Protein AF-A0A0H2SEI2-F1 (afdb_monomer_lite)

Organism: NCBI:txid27342

InterPro domains:
  IPR036047 F-box-like domain superfamily [SSF81383] (18-82)

Structure (mmCIF, N/CA/C/O backbone):
data_AF-A0A0H2SEI2-F1
#
_entry.id   AF-A0A0H2SEI2-F1
#
loop_
_atom_site.group_PDB
_atom_site.id
_atom_site.type_symbol
_atom_site.label_atom_id
_atom_site.label_alt_id
_atom_site.label_comp_id
_atom_site.label_asym_id
_atom_site.label_entity_id
_atom_site.label_seq_id
_atom_site.pdbx_PDB_ins_code
_atom_site.Cartn_x
_atom_site.Cartn_y
_atom_site.Cartn_z
_atom_site.occupancy
_atom_site.B_iso_or_equiv
_atom_site.auth_seq_id
_atom_site.auth_comp_id
_atom_site.auth_asym_id
_atom_site.auth_atom_id
_atom_site.pdbx_PDB_model_num
ATOM 1 N N . MET A 1 1 ? 20.394 13.538 -39.261 1.00 41.22 1 MET A N 1
ATOM 2 C CA . MET A 1 1 ? 20.497 12.078 -39.072 1.00 41.22 1 MET A CA 1
ATOM 3 C C . MET A 1 1 ? 21.768 11.789 -38.294 1.00 41.22 1 MET A C 1
ATOM 5 O O . MET A 1 1 ? 22.849 11.808 -38.871 1.00 41.22 1 MET A O 1
ATOM 9 N N . ALA A 1 2 ? 21.668 11.654 -36.973 1.00 43.88 2 ALA A N 1
ATOM 10 C CA . ALA A 1 2 ? 22.748 11.060 -36.193 1.00 43.88 2 ALA A CA 1
ATOM 11 C C . ALA A 1 2 ? 22.781 9.565 -36.543 1.00 43.88 2 ALA A C 1
ATOM 13 O O . ALA A 1 2 ? 21.723 8.945 -36.603 1.00 43.88 2 ALA A O 1
ATOM 14 N N . TYR A 1 3 ? 23.955 9.012 -36.851 1.00 56.12 3 TYR A N 1
ATOM 15 C CA . TYR A 1 3 ? 24.094 7.582 -37.137 1.00 56.12 3 TYR A CA 1
ATOM 16 C C . TYR A 1 3 ? 23.582 6.788 -35.932 1.00 56.12 3 TYR A C 1
ATOM 18 O O . TYR A 1 3 ? 24.156 6.896 -34.847 1.00 56.12 3 TYR A O 1
ATOM 26 N N . SER A 1 4 ? 22.493 6.036 -36.106 1.00 69.44 4 SER A N 1
ATOM 27 C CA . SER A 1 4 ? 21.967 5.186 -35.041 1.00 69.44 4 SER A CA 1
ATOM 28 C C . SER A 1 4 ? 22.994 4.109 -34.675 1.00 69.44 4 SER A C 1
ATOM 30 O O . SER A 1 4 ? 23.814 3.705 -35.504 1.00 69.44 4 SER A O 1
ATOM 32 N N . ILE A 1 5 ? 22.959 3.641 -33.422 1.00 69.38 5 ILE A N 1
ATOM 33 C CA . ILE A 1 5 ? 23.818 2.552 -32.912 1.00 69.38 5 ILE A CA 1
ATOM 34 C C . ILE A 1 5 ? 23.782 1.333 -33.855 1.00 69.38 5 ILE A C 1
ATOM 36 O O . ILE A 1 5 ? 24.798 0.669 -34.047 1.00 69.38 5 ILE A O 1
ATOM 40 N N . TRP A 1 6 ? 22.650 1.108 -34.530 1.00 70.75 6 TRP A N 1
ATOM 41 C CA . TRP A 1 6 ? 22.470 0.081 -35.556 1.00 70.75 6 TRP A CA 1
ATOM 42 C C . TRP A 1 6 ? 23.541 0.115 -36.657 1.00 70.75 6 TRP A C 1
ATOM 44 O O . TRP A 1 6 ? 24.182 -0.897 -36.929 1.00 70.75 6 TRP A O 1
ATOM 54 N N . TYR A 1 7 ? 23.822 1.293 -37.224 1.00 73.00 7 TYR A N 1
ATOM 55 C CA . TYR A 1 7 ? 24.830 1.446 -38.280 1.00 73.00 7 TYR A CA 1
ATOM 56 C C . TYR A 1 7 ? 26.263 1.214 -37.788 1.00 73.00 7 TYR A C 1
ATOM 58 O O . TYR A 1 7 ? 27.140 0.900 -38.591 1.00 73.00 7 TYR A O 1
ATOM 66 N N . ARG A 1 8 ? 26.518 1.375 -36.482 1.00 71.44 8 ARG A N 1
ATOM 67 C CA . ARG A 1 8 ? 27.827 1.077 -35.879 1.00 71.44 8 ARG A CA 1
ATOM 68 C C . ARG A 1 8 ? 28.013 -0.416 -35.640 1.00 71.44 8 ARG A C 1
ATOM 70 O O . ARG A 1 8 ? 29.122 -0.912 -35.805 1.00 71.44 8 ARG A O 1
ATOM 77 N N . LEU A 1 9 ? 26.945 -1.112 -35.257 1.00 69.62 9 LEU A N 1
ATOM 78 C CA . LEU A 1 9 ? 26.982 -2.549 -34.993 1.00 69.62 9 LEU A CA 1
ATOM 79 C C . LEU A 1 9 ? 26.982 -3.386 -36.282 1.00 69.62 9 LEU A C 1
ATOM 81 O O . LEU A 1 9 ? 27.489 -4.504 -36.259 1.00 69.62 9 LEU A O 1
ATOM 85 N N . PHE A 1 10 ? 26.509 -2.830 -37.404 1.00 67.50 10 PHE A N 1
ATOM 86 C CA . PHE A 1 10 ? 26.541 -3.478 -38.720 1.00 67.50 10 PHE A CA 1
ATOM 87 C C . PHE A 1 10 ? 27.212 -2.618 -39.798 1.00 67.50 10 PHE A C 1
ATOM 89 O O . PHE A 1 10 ? 26.542 -2.030 -40.655 1.00 67.50 10 PHE A O 1
ATOM 96 N N . PRO A 1 11 ? 28.553 -2.545 -39.815 1.00 62.09 11 PRO A N 1
ATOM 97 C CA . PRO A 1 11 ? 29.264 -1.906 -40.911 1.00 62.09 11 PRO A CA 1
ATOM 98 C C . PRO A 1 11 ? 29.080 -2.717 -42.207 1.00 62.09 11 PRO A C 1
ATOM 100 O O . PRO A 1 11 ? 29.674 -3.775 -42.377 1.00 62.09 11 PRO A O 1
ATOM 103 N N . LYS A 1 12 ? 28.236 -2.201 -43.117 1.00 61.78 12 LYS A N 1
ATOM 104 C CA . LYS A 1 12 ? 28.021 -2.649 -44.512 1.00 61.78 12 LYS A CA 1
ATOM 105 C C . LYS A 1 12 ? 28.040 -4.175 -44.699 1.00 61.78 12 LYS A C 1
ATOM 107 O O . LYS A 1 12 ? 28.970 -4.736 -45.276 1.00 61.78 12 LYS A O 1
ATOM 112 N N . ALA A 1 13 ? 26.970 -4.842 -44.273 1.00 55.16 13 ALA A N 1
ATOM 113 C CA . ALA A 1 13 ? 26.729 -6.227 -44.658 1.00 55.16 13 ALA A CA 1
ATOM 114 C C . ALA A 1 13 ? 26.479 -6.307 -46.179 1.00 55.16 13 ALA A C 1
ATOM 116 O O . ALA A 1 13 ? 25.464 -5.826 -46.674 1.00 55.16 13 ALA A O 1
ATOM 117 N N . ASN A 1 14 ? 27.384 -6.945 -46.929 1.00 57.81 14 ASN A N 1
ATOM 118 C CA . ASN A 1 14 ? 27.242 -7.191 -48.377 1.00 57.81 14 ASN A CA 1
ATOM 119 C C . ASN A 1 14 ? 26.143 -8.220 -48.726 1.00 57.81 14 ASN A C 1
ATOM 121 O O . ASN A 1 14 ? 26.033 -8.641 -49.876 1.00 57.81 14 ASN A O 1
ATOM 125 N N . ASN A 1 15 ? 25.337 -8.651 -47.752 1.00 61.28 15 ASN A N 1
ATOM 126 C CA . ASN A 1 15 ? 24.341 -9.696 -47.929 1.00 61.28 15 ASN A CA 1
ATOM 127 C C . ASN A 1 15 ? 22.934 -9.134 -47.677 1.00 61.28 15 ASN A C 1
ATOM 129 O O . ASN A 1 15 ? 22.460 -9.087 -46.544 1.00 61.28 15 ASN A O 1
ATOM 133 N N . PHE A 1 16 ? 22.252 -8.728 -48.754 1.00 61.09 16 PHE A N 1
ATOM 134 C CA . PHE A 1 16 ? 20.895 -8.150 -48.757 1.00 61.09 16 PHE A CA 1
ATOM 135 C C . PHE A 1 16 ? 19.787 -9.086 -48.219 1.00 61.09 16 PHE A C 1
ATOM 137 O O . PHE A 1 16 ? 18.612 -8.738 -48.274 1.00 61.09 16 PHE A O 1
ATOM 144 N N . ARG A 1 17 ? 20.134 -10.283 -47.725 1.00 67.94 17 ARG A N 1
ATOM 145 C CA . ARG A 1 17 ? 19.192 -11.290 -47.207 1.00 67.94 17 ARG A CA 1
ATOM 146 C C . ARG A 1 17 ? 19.125 -11.373 -45.676 1.00 67.94 17 ARG A C 1
ATOM 148 O O . ARG A 1 17 ? 18.362 -12.186 -45.169 1.00 67.94 17 ARG A O 1
ATOM 155 N N . SER A 1 18 ? 19.903 -10.574 -44.941 1.00 78.44 18 SER A N 1
ATOM 156 C CA . SER A 1 18 ? 19.850 -10.541 -43.469 1.00 78.44 18 SER A CA 1
ATOM 157 C C . SER A 1 18 ? 18.839 -9.505 -42.954 1.00 78.44 18 SER A C 1
ATOM 159 O O . SER A 1 18 ? 18.703 -8.434 -43.545 1.00 78.44 18 SER A O 1
ATOM 161 N N . LEU A 1 19 ? 18.192 -9.783 -41.810 1.00 82.06 19 LEU A N 1
ATOM 162 C CA . LEU A 1 19 ? 17.451 -8.788 -41.009 1.00 82.06 19 LEU A CA 1
ATOM 163 C C . LEU A 1 19 ? 18.304 -7.545 -40.718 1.00 82.06 19 LEU A C 1
ATOM 165 O O . LEU A 1 19 ? 17.781 -6.436 -40.666 1.00 82.06 19 LEU A O 1
ATOM 169 N N . ASP A 1 20 ? 19.619 -7.729 -40.600 1.00 78.19 20 ASP A N 1
ATOM 170 C CA . ASP A 1 20 ? 20.591 -6.671 -40.320 1.00 78.19 20 ASP A CA 1
ATOM 171 C C . ASP A 1 20 ? 20.720 -5.654 -41.473 1.00 78.19 20 ASP A C 1
ATOM 173 O O . ASP A 1 20 ? 21.235 -4.553 -41.284 1.00 78.19 20 ASP A O 1
ATOM 177 N N . ALA A 1 21 ? 20.243 -6.004 -42.677 1.00 82.75 21 ALA A N 1
ATOM 178 C CA . ALA A 1 21 ? 20.229 -5.118 -43.841 1.00 82.75 21 ALA A CA 1
ATOM 179 C C . ALA A 1 21 ? 19.001 -4.189 -43.882 1.00 82.75 21 ALA A C 1
ATOM 181 O O . ALA A 1 21 ? 18.959 -3.270 -44.704 1.00 82.75 21 ALA A O 1
ATOM 182 N N . LEU A 1 22 ? 17.996 -4.421 -43.030 1.00 88.19 22 LEU A N 1
ATOM 183 C CA . LEU A 1 22 ? 16.795 -3.592 -42.988 1.00 88.19 22 LEU A CA 1
ATOM 184 C C . LEU A 1 22 ? 17.044 -2.284 -42.217 1.00 88.19 22 LEU A C 1
ATOM 186 O O . LEU A 1 22 ? 17.814 -2.270 -41.250 1.00 88.19 22 LEU A O 1
ATOM 190 N N . PRO A 1 23 ? 16.372 -1.181 -42.605 1.00 90.00 23 PRO A N 1
ATOM 191 C CA . PRO A 1 23 ? 16.339 0.030 -41.796 1.00 90.00 23 PRO A CA 1
ATOM 192 C C . PRO A 1 23 ? 15.779 -0.250 -40.400 1.00 90.00 23 PRO A C 1
ATOM 194 O O . PRO A 1 23 ? 14.873 -1.072 -40.230 1.00 90.00 23 PRO A O 1
ATOM 197 N N . GLU A 1 24 ? 16.302 0.463 -39.407 1.00 91.50 24 GLU A N 1
ATOM 198 C CA . GLU A 1 24 ? 15.929 0.292 -38.003 1.00 91.50 24 GLU A CA 1
ATOM 199 C C . GLU A 1 24 ? 14.418 0.480 -37.792 1.00 91.50 24 GLU A C 1
ATOM 201 O O . GLU A 1 24 ? 13.786 -0.283 -37.062 1.00 91.50 24 GLU A O 1
ATOM 206 N N . GLU A 1 25 ? 13.830 1.449 -38.493 1.00 92.81 25 GLU A N 1
ATOM 207 C CA . GLU A 1 25 ? 12.408 1.774 -38.453 1.00 92.81 25 GLU A CA 1
ATOM 208 C C . GLU A 1 25 ? 11.558 0.594 -38.937 1.00 92.81 25 GLU A C 1
ATOM 210 O O . GLU A 1 25 ? 10.543 0.270 -38.330 1.00 92.81 25 GLU A O 1
ATOM 215 N N . ILE A 1 26 ? 12.006 -0.135 -39.969 1.00 93.81 26 ILE A N 1
ATOM 216 C CA . ILE A 1 26 ? 11.295 -1.328 -40.452 1.00 93.81 26 ILE A CA 1
ATOM 217 C C . ILE A 1 26 ? 11.304 -2.432 -39.396 1.00 93.81 26 ILE A C 1
ATOM 219 O O . ILE A 1 26 ? 10.291 -3.100 -39.165 1.00 93.81 26 ILE A O 1
ATOM 223 N N . ILE A 1 27 ? 12.436 -2.605 -38.717 1.00 93.25 27 ILE A N 1
ATOM 224 C CA . ILE A 1 27 ? 12.562 -3.600 -37.658 1.00 93.25 27 ILE A CA 1
ATOM 225 C C . ILE A 1 27 ? 11.664 -3.224 -36.481 1.00 93.25 27 ILE A C 1
ATOM 227 O O . ILE A 1 27 ? 10.919 -4.072 -36.006 1.00 93.25 27 ILE A O 1
ATOM 231 N N . VAL A 1 28 ? 11.684 -1.974 -36.021 1.00 93.31 28 VAL A N 1
ATOM 232 C CA . VAL A 1 28 ? 10.914 -1.539 -34.847 1.00 93.31 28 VAL A CA 1
ATOM 233 C C . VAL A 1 28 ? 9.412 -1.460 -35.138 1.00 93.31 28 VAL A C 1
ATOM 235 O O . VAL A 1 28 ? 8.620 -2.068 -34.409 1.00 93.31 28 VAL A O 1
ATOM 238 N N . ASP A 1 29 ? 9.024 -0.753 -36.199 1.00 92.44 29 ASP A N 1
ATOM 239 C CA . ASP A 1 29 ? 7.636 -0.343 -36.443 1.00 92.44 29 ASP A CA 1
ATOM 240 C C . ASP A 1 29 ? 6.825 -1.388 -37.219 1.00 92.44 29 ASP A C 1
ATOM 242 O O . ASP A 1 29 ? 5.597 -1.397 -37.133 1.00 92.44 29 ASP A O 1
ATOM 246 N N . HIS A 1 30 ? 7.479 -2.306 -37.942 1.00 93.56 30 HIS A N 1
ATOM 247 C CA . HIS A 1 30 ? 6.782 -3.328 -38.732 1.00 93.56 30 HIS A CA 1
ATOM 248 C C . HIS A 1 30 ? 7.050 -4.759 -38.271 1.00 93.56 30 HIS A C 1
ATOM 250 O O . HIS A 1 30 ? 6.102 -5.540 -38.174 1.00 93.56 30 HIS A O 1
ATOM 256 N N . ILE A 1 31 ? 8.306 -5.121 -37.987 1.00 94.69 31 ILE A N 1
ATOM 257 C CA . ILE A 1 31 ? 8.647 -6.495 -37.584 1.00 94.69 31 ILE A CA 1
ATOM 258 C C . ILE A 1 31 ? 8.357 -6.683 -36.105 1.00 94.69 31 ILE A C 1
ATOM 260 O O . ILE A 1 31 ? 7.453 -7.435 -35.746 1.00 94.69 31 ILE A O 1
ATOM 264 N N . LEU A 1 32 ? 9.080 -5.960 -35.245 1.00 94.56 32 LEU A N 1
ATOM 265 C CA . LEU A 1 32 ? 8.915 -6.064 -33.809 1.00 94.56 32 LEU A CA 1
ATOM 266 C C . LEU A 1 32 ? 7.474 -5.756 -33.449 1.00 94.56 32 LEU A C 1
ATOM 268 O O . LEU A 1 32 ? 6.963 -6.479 -32.614 1.00 94.56 32 LEU A O 1
ATOM 272 N N . ALA A 1 33 ? 6.812 -4.760 -34.054 1.00 92.38 33 ALA A N 1
ATOM 273 C CA . ALA A 1 33 ? 5.416 -4.391 -33.765 1.00 92.38 33 ALA A CA 1
ATOM 274 C C . ALA A 1 33 ? 4.416 -5.559 -33.806 1.00 92.38 33 ALA A C 1
ATOM 276 O O . ALA A 1 33 ? 3.403 -5.506 -33.114 1.00 92.38 33 ALA A O 1
ATOM 277 N N . ARG A 1 34 ? 4.717 -6.616 -34.568 1.00 93.56 34 ARG A N 1
ATOM 278 C CA . ARG A 1 34 ? 3.881 -7.817 -34.708 1.00 93.56 34 ARG A CA 1
ATOM 279 C C . ARG A 1 34 ? 4.259 -8.948 -33.752 1.00 93.56 34 ARG A C 1
ATOM 281 O O . ARG A 1 34 ? 3.573 -9.960 -33.723 1.00 93.56 34 ARG A O 1
ATOM 288 N N . LEU A 1 35 ? 5.344 -8.786 -33.000 1.00 94.19 35 LEU A N 1
ATOM 289 C CA . LEU A 1 35 ? 5.837 -9.779 -32.057 1.00 94.19 35 LEU A CA 1
ATOM 290 C C . LEU A 1 35 ? 5.236 -9.578 -30.667 1.00 94.19 35 LEU A C 1
ATOM 292 O O . LEU A 1 35 ? 5.132 -8.455 -30.155 1.00 94.19 35 LEU A O 1
ATOM 296 N N . THR A 1 36 ? 4.940 -10.699 -30.022 1.00 91.75 36 THR A N 1
ATOM 297 C CA . THR A 1 36 ? 4.616 -10.785 -28.598 1.00 91.75 36 THR A CA 1
ATOM 298 C C . THR A 1 36 ? 5.825 -10.420 -27.732 1.00 91.75 36 THR A C 1
ATOM 300 O O . THR A 1 36 ? 6.977 -10.467 -28.169 1.00 91.75 36 THR A O 1
ATOM 303 N N . VAL A 1 37 ? 5.591 -10.111 -26.451 1.00 90.62 37 VAL A N 1
ATOM 304 C CA . VAL A 1 37 ? 6.682 -9.873 -25.486 1.00 90.62 37 VAL A CA 1
ATOM 305 C C . VAL A 1 37 ? 7.643 -11.067 -25.425 1.00 90.62 37 VAL A C 1
ATOM 307 O O . VAL A 1 37 ? 8.858 -10.878 -25.426 1.00 90.62 37 VAL A O 1
ATOM 310 N N . LYS A 1 38 ? 7.116 -12.298 -25.451 1.00 88.69 38 LYS A N 1
ATOM 311 C CA . LYS A 1 38 ? 7.908 -13.539 -25.453 1.00 88.69 38 LYS A CA 1
ATOM 312 C C . LYS A 1 38 ? 8.849 -13.603 -26.658 1.00 88.69 38 LYS A C 1
ATOM 314 O O . LYS A 1 38 ? 10.027 -13.915 -26.503 1.00 88.69 38 LYS A O 1
ATOM 319 N N . GLU A 1 39 ? 8.352 -13.290 -27.849 1.00 93.31 39 GLU A N 1
ATOM 320 C CA . GLU A 1 39 ? 9.143 -13.312 -29.083 1.00 93.31 39 GLU A CA 1
ATOM 321 C C . GLU A 1 39 ? 10.194 -12.203 -29.122 1.00 93.31 39 GLU A C 1
ATOM 323 O O . GLU A 1 39 ? 11.327 -12.467 -29.508 1.00 93.31 39 GLU A O 1
ATOM 328 N N . ILE A 1 40 ? 9.883 -10.995 -28.643 1.00 94.19 40 ILE A N 1
ATOM 329 C CA . ILE A 1 40 ? 10.875 -9.911 -28.515 1.00 94.19 40 ILE A CA 1
ATOM 330 C C . ILE A 1 40 ? 12.034 -10.339 -27.615 1.00 94.19 40 ILE A C 1
ATOM 332 O O . ILE A 1 40 ? 13.198 -10.123 -27.952 1.00 94.19 40 ILE A O 1
ATOM 336 N N . LEU A 1 41 ? 11.729 -10.973 -26.478 1.00 90.62 41 LEU A N 1
ATOM 337 C CA . LEU A 1 41 ? 12.749 -11.471 -25.556 1.00 90.62 41 LEU A CA 1
ATOM 338 C C . LEU A 1 41 ? 13.588 -12.603 -26.171 1.00 90.62 41 LEU A C 1
ATOM 340 O O . LEU A 1 41 ? 14.759 -12.736 -25.822 1.00 90.62 41 LEU A O 1
ATOM 344 N N . LYS A 1 42 ? 13.035 -13.387 -27.107 1.00 91.31 42 LYS A N 1
ATOM 345 C CA . LYS A 1 42 ? 13.807 -14.351 -27.911 1.00 91.31 42 LYS A CA 1
ATOM 346 C C . LYS A 1 42 ? 14.696 -13.642 -28.932 1.00 91.31 42 LYS A C 1
ATOM 348 O O . LYS A 1 42 ? 15.885 -13.934 -28.991 1.00 91.31 42 LYS A O 1
ATOM 353 N N . VAL A 1 43 ? 14.156 -12.668 -29.669 1.00 92.88 43 VAL A N 1
ATOM 354 C CA . VAL A 1 43 ? 14.901 -11.856 -30.650 1.00 92.88 43 VAL A CA 1
ATOM 355 C C . VAL A 1 43 ? 16.103 -11.167 -30.004 1.00 92.88 43 VAL A C 1
ATOM 357 O O . VAL A 1 43 ? 17.188 -11.132 -30.581 1.00 92.88 43 VAL A O 1
ATOM 360 N N . ARG A 1 44 ? 15.947 -10.693 -28.764 1.00 91.25 44 ARG A N 1
ATOM 361 C CA . ARG A 1 44 ? 17.028 -10.099 -27.970 1.00 91.25 44 ARG A CA 1
ATOM 362 C C . ARG A 1 44 ? 18.247 -11.012 -27.807 1.00 91.25 44 ARG A C 1
ATOM 364 O O . ARG A 1 44 ? 19.358 -10.502 -27.721 1.00 91.25 44 ARG A O 1
ATOM 371 N N . LYS A 1 45 ? 18.056 -12.333 -27.751 1.00 91.31 45 LYS A N 1
ATOM 372 C CA . LYS A 1 45 ? 19.137 -13.309 -27.536 1.00 91.31 45 LYS A CA 1
ATOM 373 C C . LYS A 1 45 ? 19.910 -13.656 -28.814 1.00 91.31 45 LYS A C 1
ATOM 375 O O . LYS A 1 45 ? 20.907 -14.356 -28.722 1.00 91.31 45 LYS A O 1
ATOM 380 N N . ILE A 1 46 ? 19.469 -13.183 -29.984 1.00 92.19 46 ILE A N 1
ATOM 381 C CA . ILE A 1 46 ? 20.062 -13.559 -31.276 1.00 92.19 46 ILE A CA 1
ATOM 382 C C . ILE A 1 46 ? 21.406 -12.856 -31.501 1.00 92.19 46 ILE A C 1
ATOM 384 O O . ILE A 1 46 ? 22.402 -13.506 -31.798 1.00 92.19 46 ILE A O 1
ATOM 388 N N . ASN A 1 47 ? 21.450 -11.524 -31.389 1.00 88.69 47 ASN A N 1
ATOM 389 C CA . ASN A 1 47 ? 22.684 -10.751 -31.552 1.00 88.69 47 ASN A CA 1
ATOM 390 C C . ASN A 1 47 ? 22.639 -9.424 -30.764 1.00 88.69 47 ASN A C 1
ATOM 392 O O . ASN A 1 47 ? 21.572 -8.966 -30.350 1.00 88.69 47 ASN A O 1
ATOM 396 N N . LYS A 1 48 ? 23.802 -8.782 -30.567 1.00 85.81 48 LYS A N 1
ATOM 397 C CA . LYS A 1 48 ? 23.939 -7.546 -29.764 1.00 85.81 48 LYS A CA 1
ATOM 398 C C . LYS A 1 48 ? 23.113 -6.371 -30.294 1.00 85.81 48 LYS A C 1
ATOM 400 O O . LYS A 1 48 ? 22.631 -5.553 -29.516 1.00 85.81 48 LYS A O 1
ATOM 405 N N . ALA A 1 49 ? 22.935 -6.274 -31.605 1.00 85.75 49 ALA A N 1
ATOM 406 C CA . ALA A 1 49 ? 22.216 -5.162 -32.204 1.00 85.75 49 ALA A CA 1
ATOM 407 C C . ALA A 1 49 ? 20.700 -5.308 -32.052 1.00 85.75 49 ALA A C 1
ATOM 409 O O . ALA A 1 49 ? 20.027 -4.354 -31.665 1.00 85.75 49 ALA A O 1
ATOM 410 N N . LEU A 1 50 ? 20.164 -6.512 -32.265 1.00 89.88 50 LEU A N 1
ATOM 411 C CA . LEU A 1 50 ? 18.781 -6.850 -31.938 1.00 89.88 50 LEU A CA 1
ATOM 412 C C . LEU A 1 50 ? 18.542 -6.718 -30.429 1.00 89.88 50 LEU A C 1
ATOM 414 O O . LEU A 1 50 ? 17.513 -6.184 -30.013 1.00 89.88 50 LEU A O 1
ATOM 418 N N . CYS A 1 51 ? 19.522 -7.087 -29.598 1.00 89.75 51 CYS A N 1
ATOM 419 C CA . CYS A 1 51 ? 19.475 -6.813 -28.165 1.00 89.75 51 CYS A CA 1
ATOM 420 C C . CYS A 1 51 ? 19.283 -5.314 -27.880 1.00 89.75 51 CYS A C 1
ATOM 422 O O . CYS A 1 51 ? 18.348 -4.944 -27.170 1.00 89.75 51 CYS A O 1
ATOM 424 N N . ALA A 1 52 ? 20.081 -4.442 -28.500 1.00 88.81 52 ALA A N 1
ATOM 425 C CA . ALA A 1 52 ? 19.956 -2.995 -28.342 1.00 88.81 52 ALA A CA 1
ATOM 426 C C . ALA A 1 52 ? 18.622 -2.437 -28.880 1.00 88.81 52 ALA A C 1
ATOM 428 O O . ALA A 1 52 ? 17.975 -1.638 -28.199 1.00 88.81 52 ALA A O 1
ATOM 429 N N . ILE A 1 53 ? 18.159 -2.870 -30.062 1.00 91.94 53 ILE A N 1
ATOM 430 C CA . ILE A 1 53 ? 16.883 -2.402 -30.636 1.00 91.94 53 ILE A CA 1
ATOM 431 C C . ILE A 1 53 ? 15.700 -2.786 -29.745 1.00 91.94 53 ILE A C 1
ATOM 433 O O . ILE A 1 53 ? 14.831 -1.952 -29.486 1.00 91.94 53 ILE A O 1
ATOM 437 N N . THR A 1 54 ? 15.656 -4.023 -29.242 1.00 94.31 54 THR A N 1
ATOM 438 C CA . THR A 1 54 ? 14.548 -4.488 -28.387 1.00 94.31 54 THR A CA 1
ATOM 439 C C . THR A 1 54 ? 14.460 -3.743 -27.052 1.00 94.31 54 THR A C 1
ATOM 441 O O . THR A 1 54 ? 13.461 -3.868 -26.351 1.00 94.31 54 THR A O 1
ATOM 444 N N . LYS A 1 55 ? 15.478 -2.959 -26.673 1.00 92.38 55 LYS A N 1
ATOM 445 C CA . LYS A 1 55 ? 15.477 -2.104 -25.475 1.00 92.38 55 LYS A CA 1
ATOM 446 C C . LYS A 1 55 ? 14.928 -0.695 -25.738 1.00 92.38 55 LYS A C 1
ATOM 448 O O . LYS A 1 55 ? 14.841 0.093 -24.804 1.00 92.38 55 LYS A O 1
ATOM 453 N N . LYS A 1 56 ? 14.542 -0.337 -26.970 1.00 92.69 56 LYS A N 1
ATOM 454 C CA . LYS A 1 56 ? 13.974 0.990 -27.278 1.00 92.69 56 LYS A CA 1
ATOM 455 C C . LYS A 1 56 ? 12.589 1.167 -26.660 1.00 92.69 56 LYS A C 1
ATOM 457 O O . LYS A 1 56 ? 11.754 0.270 -26.710 1.00 92.69 56 LYS A O 1
ATOM 462 N N . ALA A 1 57 ? 12.304 2.368 -26.152 1.00 92.44 57 ALA A N 1
ATOM 463 C CA . ALA A 1 57 ? 11.019 2.656 -25.515 1.00 92.44 57 ALA A CA 1
ATOM 464 C C . ALA A 1 57 ? 9.822 2.469 -26.463 1.00 92.44 57 ALA A C 1
ATOM 466 O O . ALA A 1 57 ? 8.777 2.013 -26.015 1.00 92.44 57 ALA A O 1
ATOM 467 N N . SER A 1 58 ? 9.954 2.777 -27.760 1.00 93.69 58 SER A N 1
ATOM 468 C CA . SER A 1 58 ? 8.876 2.604 -28.751 1.00 93.69 58 SER A CA 1
ATOM 469 C C . SER A 1 58 ? 8.366 1.161 -28.831 1.00 93.69 58 SER A C 1
ATOM 471 O O . SER A 1 58 ? 7.155 0.949 -28.895 1.00 93.69 58 SER A O 1
ATOM 473 N N . VAL A 1 59 ? 9.269 0.177 -28.728 1.00 95.38 59 VAL A N 1
ATOM 474 C CA . VAL A 1 59 ? 8.934 -1.258 -28.707 1.00 95.38 59 VAL A CA 1
ATOM 475 C C . VAL A 1 59 ? 8.008 -1.584 -27.538 1.00 95.38 59 VAL A C 1
ATOM 477 O O . VAL A 1 59 ? 7.059 -2.340 -27.707 1.00 95.38 59 VAL A O 1
ATOM 480 N N . TRP A 1 60 ? 8.243 -0.987 -26.370 1.00 95.31 60 TRP A N 1
ATOM 481 C CA . TRP A 1 60 ? 7.468 -1.265 -25.161 1.00 95.31 60 TRP A CA 1
ATOM 482 C C . TRP A 1 60 ? 6.213 -0.392 -25.034 1.00 95.31 60 TRP A C 1
ATOM 484 O O . TRP A 1 60 ? 5.185 -0.870 -24.558 1.00 95.31 60 TRP A O 1
ATOM 494 N N . LYS A 1 61 ? 6.241 0.860 -25.522 1.00 93.75 61 LYS A N 1
ATOM 495 C CA . LYS A 1 61 ? 5.099 1.798 -25.451 1.00 93.75 61 LYS A CA 1
ATOM 496 C C . LYS A 1 61 ? 3.869 1.262 -26.173 1.00 93.75 61 LYS A C 1
ATOM 498 O O . LYS A 1 61 ? 2.750 1.504 -25.733 1.00 93.75 61 LYS A O 1
ATOM 503 N N . ARG A 1 62 ? 4.059 0.491 -27.243 1.00 93.12 62 ARG A N 1
ATOM 504 C CA . ARG A 1 62 ? 2.946 -0.108 -27.989 1.00 93.12 62 ARG A CA 1
ATOM 505 C C . ARG A 1 62 ? 2.145 -1.132 -27.178 1.00 93.12 62 ARG A C 1
ATOM 507 O O . ARG A 1 62 ? 1.014 -1.407 -27.541 1.00 93.12 62 ARG A O 1
ATOM 514 N N . PHE A 1 63 ? 2.710 -1.700 -26.106 1.00 93.69 63 PHE A N 1
ATOM 515 C CA . PHE A 1 63 ? 1.995 -2.649 -25.249 1.00 93.69 63 PHE A CA 1
ATOM 516 C C . PHE A 1 63 ? 1.056 -1.955 -24.262 1.00 93.69 63 PHE A C 1
ATOM 518 O O . PHE A 1 63 ? 0.133 -2.591 -23.767 1.00 93.69 63 PHE A O 1
ATOM 525 N N . LEU A 1 64 ? 1.236 -0.655 -24.008 1.00 92.00 64 LEU A N 1
ATOM 526 C CA . LEU A 1 64 ? 0.454 0.097 -23.023 1.00 92.00 64 LEU A CA 1
ATOM 527 C C . LEU A 1 64 ? -1.068 0.040 -23.249 1.00 92.00 64 LEU A C 1
ATOM 529 O O . LEU A 1 64 ? -1.783 -0.164 -22.268 1.00 92.00 64 LEU A O 1
ATOM 533 N N . PRO A 1 65 ? -1.596 0.151 -24.486 1.00 89.62 65 PRO A N 1
ATOM 534 C CA . PRO A 1 65 ? -3.026 -0.032 -24.731 1.00 89.62 65 PRO A CA 1
ATOM 535 C C . PRO A 1 65 ? -3.506 -1.451 -24.399 1.00 89.62 65 PRO A C 1
ATOM 537 O O . PRO A 1 65 ? -4.606 -1.611 -23.880 1.00 89.62 65 PRO A O 1
ATOM 540 N N . HIS A 1 66 ? -2.673 -2.469 -24.637 1.00 89.31 66 HIS A N 1
ATOM 541 C CA . HIS A 1 66 ? -2.995 -3.874 -24.362 1.00 89.31 66 HIS A CA 1
ATOM 542 C C . HIS A 1 66 ? -2.958 -4.207 -22.873 1.00 89.31 66 HIS A C 1
ATOM 544 O O . HIS A 1 66 ? -3.687 -5.078 -22.419 1.00 89.31 66 HIS A O 1
ATOM 550 N N . LEU A 1 67 ? -2.186 -3.469 -22.073 1.00 89.06 67 LEU A N 1
ATOM 551 C CA . LEU A 1 67 ? -2.219 -3.619 -20.618 1.00 89.06 67 LEU A CA 1
ATOM 552 C C . LEU A 1 67 ? -3.613 -3.327 -20.028 1.00 89.06 67 LEU A C 1
ATOM 554 O O . LEU A 1 67 ? -3.914 -3.713 -18.898 1.00 89.06 67 LEU A O 1
ATOM 558 N N . ARG A 1 68 ? -4.499 -2.672 -20.793 1.00 86.06 68 ARG A N 1
ATOM 559 C CA . ARG A 1 68 ? -5.884 -2.458 -20.380 1.00 86.06 68 ARG A CA 1
ATOM 560 C C . ARG A 1 68 ? -6.726 -3.733 -20.377 1.00 86.06 68 ARG A C 1
ATOM 562 O O . ARG A 1 68 ? -7.633 -3.802 -19.557 1.00 86.06 68 ARG A O 1
ATOM 569 N N . SER A 1 69 ? -6.429 -4.723 -21.215 1.00 86.44 69 SER A N 1
ATOM 570 C CA . SER A 1 69 ? -7.203 -5.971 -21.271 1.00 86.44 69 SER A CA 1
ATOM 571 C C . SER A 1 69 ? -6.753 -7.023 -20.254 1.00 86.44 69 SER A C 1
ATOM 573 O O . SER A 1 69 ? -7.397 -8.063 -20.129 1.00 86.44 69 SER A O 1
ATOM 575 N N . LEU A 1 70 ? -5.671 -6.769 -19.510 1.00 86.44 70 LEU A N 1
ATOM 576 C CA . LEU A 1 70 ? -5.268 -7.642 -18.411 1.00 86.44 70 LEU A CA 1
ATOM 577 C C . LEU A 1 70 ? -6.334 -7.629 -17.313 1.00 86.44 70 LEU A C 1
ATOM 579 O O . LEU A 1 70 ? -6.896 -6.574 -16.997 1.00 86.44 70 LEU A O 1
ATOM 583 N N . GLN A 1 71 ? -6.581 -8.806 -16.733 1.00 82.38 71 GLN A N 1
ATOM 584 C CA . GLN A 1 71 ? -7.465 -8.946 -15.578 1.00 82.38 71 GLN A CA 1
ATOM 585 C C . GLN A 1 71 ? -6.829 -8.274 -14.366 1.00 82.38 71 GLN A C 1
ATOM 587 O O . GLN A 1 71 ? -7.526 -7.659 -13.563 1.00 82.38 71 GLN A O 1
ATOM 592 N N . GLN A 1 72 ? -5.500 -8.363 -14.261 1.00 81.69 72 GLN A N 1
ATOM 593 C CA . GLN A 1 72 ? -4.781 -7.736 -13.168 1.00 81.69 72 GLN A CA 1
ATOM 594 C C . GLN A 1 72 ? -4.686 -6.214 -13.309 1.00 81.69 72 GLN A C 1
ATOM 596 O O . GLN A 1 72 ? -4.415 -5.699 -14.404 1.00 81.69 72 GLN A O 1
ATOM 601 N N . PRO A 1 73 ? -4.875 -5.476 -12.198 1.00 81.94 73 PRO A N 1
ATOM 602 C CA . PRO A 1 73 ? -4.537 -4.066 -12.153 1.00 81.94 73 PRO A CA 1
ATOM 603 C C . PRO A 1 73 ? -3.046 -3.887 -12.430 1.00 81.94 73 PRO A C 1
ATOM 605 O O . PRO A 1 73 ? -2.205 -4.733 -12.120 1.00 81.94 73 PRO A O 1
ATOM 608 N N . LEU A 1 74 ? -2.719 -2.756 -13.037 1.00 88.06 74 LEU A N 1
ATOM 609 C CA . LEU A 1 74 ? -1.334 -2.396 -13.272 1.00 88.06 74 LEU A CA 1
ATOM 610 C C . LEU A 1 74 ? -0.722 -1.828 -12.008 1.00 88.06 74 LEU A C 1
ATOM 612 O O . LEU A 1 74 ? -1.339 -0.979 -11.369 1.00 88.06 74 LEU A O 1
ATOM 616 N N . ALA A 1 75 ? 0.518 -2.235 -11.734 1.00 88.31 75 ALA A N 1
ATOM 617 C CA . ALA A 1 75 ? 1.348 -1.650 -10.693 1.00 88.31 75 ALA A CA 1
ATOM 618 C C . ALA A 1 75 ? 1.336 -0.121 -10.812 1.00 88.31 75 ALA A C 1
ATOM 620 O O . ALA A 1 75 ? 1.817 0.401 -11.825 1.00 88.31 75 ALA A O 1
ATOM 621 N N . PRO A 1 76 ? 0.782 0.607 -9.826 1.00 90.50 76 PRO A N 1
ATOM 622 C CA . PRO A 1 76 ? 0.784 2.052 -9.867 1.00 90.50 76 PRO A CA 1
ATOM 623 C C . PRO A 1 76 ? 2.221 2.537 -9.801 1.00 90.50 76 PRO A C 1
ATOM 625 O O . PRO A 1 76 ? 3.059 1.999 -9.086 1.00 90.50 76 PRO A O 1
ATOM 628 N N . LEU A 1 77 ? 2.517 3.557 -10.586 1.00 92.81 77 LEU A N 1
ATOM 629 C CA . LEU A 1 77 ? 3.825 4.183 -10.575 1.00 92.81 77 LEU A CA 1
ATOM 630 C C . LEU A 1 77 ? 3.810 5.321 -9.553 1.00 92.81 77 LEU A C 1
ATOM 632 O O . LEU A 1 77 ? 2.751 5.902 -9.300 1.00 92.81 77 LEU A O 1
ATOM 636 N N . PRO A 1 78 ? 4.966 5.687 -8.974 1.00 94.19 78 PRO A N 1
ATOM 637 C CA . PRO A 1 78 ? 5.052 6.897 -8.178 1.00 94.19 78 PRO A CA 1
ATOM 638 C C . PRO A 1 78 ? 4.521 8.084 -9.002 1.00 94.19 78 PRO A C 1
ATOM 640 O O . PRO A 1 78 ? 4.909 8.214 -10.168 1.00 94.19 78 PRO A O 1
ATOM 643 N N . PRO A 1 79 ? 3.667 8.956 -8.433 1.00 93.88 79 PRO A N 1
ATOM 644 C CA . PRO A 1 79 ? 2.958 9.995 -9.181 1.00 93.88 79 PRO A CA 1
ATOM 645 C C . PRO A 1 79 ? 3.860 11.198 -9.483 1.00 93.88 79 PRO A C 1
ATOM 647 O O . PRO A 1 79 ? 3.607 12.321 -9.043 1.00 93.88 79 PRO A O 1
ATOM 650 N N . THR A 1 80 ? 4.960 10.956 -10.193 1.00 92.50 80 THR A N 1
ATOM 651 C CA . THR A 1 80 ? 5.949 11.957 -10.588 1.00 92.50 80 THR A CA 1
ATOM 652 C C . THR A 1 80 ? 6.088 12.001 -12.101 1.00 92.50 80 THR A C 1
ATOM 654 O O . THR A 1 80 ? 5.966 10.984 -12.788 1.00 92.50 80 THR A O 1
ATOM 657 N N . TRP A 1 81 ? 6.433 13.178 -12.621 1.00 91.62 81 TRP A N 1
ATOM 658 C CA . TRP A 1 81 ? 6.731 13.382 -14.037 1.00 91.62 81 TRP A CA 1
ATOM 659 C C . TRP A 1 81 ? 7.776 12.410 -14.612 1.00 91.62 81 TRP A C 1
ATOM 661 O O . TRP A 1 81 ? 7.725 12.128 -15.805 1.00 91.62 81 TRP A O 1
ATOM 671 N N . LYS A 1 82 ? 8.684 11.848 -13.797 1.00 90.75 82 LYS A N 1
ATOM 672 C CA . LYS A 1 82 ? 9.666 10.837 -14.237 1.00 90.75 82 LYS A CA 1
ATOM 673 C C . LYS A 1 82 ? 8.985 9.628 -14.886 1.00 90.75 82 LYS A C 1
ATOM 675 O O . LYS A 1 82 ? 9.509 9.048 -15.828 1.00 90.75 82 LYS A O 1
ATOM 680 N N . TYR A 1 83 ? 7.805 9.266 -14.396 1.00 93.06 83 TYR A N 1
ATOM 681 C CA . TYR A 1 83 ? 7.027 8.139 -14.894 1.00 93.06 83 TYR A CA 1
ATOM 682 C C . TYR A 1 83 ? 5.947 8.572 -15.881 1.00 93.06 83 TYR A C 1
ATOM 684 O O . TYR A 1 83 ? 4.985 7.839 -16.077 1.00 93.06 83 TYR A O 1
ATOM 692 N N . ASN A 1 84 ? 6.050 9.753 -16.493 1.00 93.94 84 ASN A N 1
ATOM 693 C CA . ASN A 1 84 ? 5.127 10.151 -17.550 1.00 93.94 84 ASN A CA 1
ATOM 694 C C . ASN A 1 84 ? 5.471 9.429 -18.870 1.00 93.94 84 ASN A C 1
ATOM 696 O O . ASN A 1 84 ? 6.566 8.898 -19.055 1.00 93.94 84 ASN A O 1
ATOM 700 N N . ALA A 1 85 ? 4.551 9.435 -19.838 1.00 90.25 85 ALA A N 1
ATOM 701 C CA . ALA A 1 85 ? 4.736 8.721 -21.107 1.00 90.25 85 ALA A CA 1
ATOM 702 C C . ALA A 1 85 ? 5.942 9.194 -21.952 1.00 90.25 85 ALA A C 1
ATOM 704 O O . ALA A 1 85 ? 6.339 8.496 -22.889 1.00 90.25 85 ALA A O 1
ATOM 705 N N . ARG A 1 86 ? 6.508 10.375 -21.683 1.00 91.44 86 ARG A N 1
ATOM 706 C CA . ARG A 1 86 ? 7.657 10.949 -22.404 1.00 91.44 86 ARG A CA 1
ATOM 707 C C . ARG A 1 86 ? 8.986 10.625 -21.722 1.00 91.44 86 ARG A C 1
ATOM 709 O O . ARG A 1 86 ? 9.924 10.272 -22.426 1.00 91.44 86 ARG A O 1
ATOM 716 N N . GLU A 1 87 ? 9.013 10.698 -20.398 1.00 93.06 87 GLU A N 1
ATOM 717 C CA . GLU A 1 87 ? 10.214 10.660 -19.555 1.00 93.06 87 GLU A CA 1
ATOM 718 C C . GLU A 1 87 ? 10.501 9.269 -18.982 1.00 93.06 87 GLU A C 1
ATOM 720 O O . GLU A 1 87 ? 11.642 8.985 -18.616 1.00 93.06 87 GLU A O 1
ATOM 725 N N . ILE A 1 88 ? 9.496 8.380 -18.948 1.00 93.25 88 ILE A N 1
ATOM 726 C CA . ILE A 1 88 ? 9.687 7.013 -18.463 1.00 93.25 88 ILE A CA 1
ATOM 727 C C . ILE A 1 88 ? 10.809 6.325 -19.240 1.00 93.25 88 ILE A C 1
ATOM 729 O O . ILE A 1 88 ? 10.816 6.281 -20.479 1.00 93.25 88 ILE A O 1
ATOM 733 N N . THR A 1 89 ? 11.772 5.775 -18.503 1.00 91.25 89 THR A N 1
ATOM 734 C CA . THR A 1 89 ? 12.928 5.139 -19.129 1.00 91.25 89 THR A CA 1
ATOM 735 C C . THR A 1 89 ? 12.504 3.857 -19.854 1.00 91.25 89 THR A C 1
ATOM 737 O O . THR A 1 89 ? 11.556 3.185 -19.430 1.00 91.25 89 THR A O 1
ATOM 740 N N . PRO A 1 90 ? 13.207 3.448 -20.928 1.00 91.75 90 PRO A N 1
ATOM 741 C CA . PRO A 1 90 ? 12.879 2.204 -21.619 1.00 91.75 90 PRO A CA 1
ATOM 742 C C . PRO A 1 90 ? 12.907 0.972 -20.699 1.00 91.75 90 PRO A C 1
ATOM 744 O O . PRO A 1 90 ? 12.070 0.087 -20.843 1.00 91.75 90 PRO A O 1
ATOM 747 N N . LEU A 1 91 ? 13.824 0.942 -19.722 1.00 90.25 91 LEU A N 1
ATOM 748 C CA . LEU A 1 91 ? 13.930 -0.134 -18.734 1.00 90.25 91 LEU A CA 1
ATOM 749 C C . LEU A 1 91 ? 12.727 -0.170 -17.780 1.00 90.25 91 LEU A C 1
ATOM 751 O O . LEU A 1 91 ? 12.197 -1.247 -17.514 1.00 90.25 91 LEU A O 1
ATOM 755 N N . GLU A 1 92 ? 12.294 0.979 -17.251 1.00 91.69 92 GLU A N 1
ATOM 756 C CA . GLU A 1 92 ? 11.108 1.056 -16.382 1.00 91.69 92 GLU A CA 1
ATOM 757 C C . GLU A 1 92 ? 9.845 0.640 -17.138 1.00 91.69 92 GLU A C 1
ATOM 759 O O . GLU A 1 92 ? 9.027 -0.109 -16.610 1.00 91.69 92 GLU A O 1
ATOM 764 N N . LEU A 1 93 ? 9.722 1.058 -18.397 1.00 93.69 93 LEU A N 1
ATOM 765 C CA . LEU A 1 93 ? 8.596 0.697 -19.245 1.00 93.69 93 LEU A CA 1
ATOM 766 C C . LEU A 1 93 ? 8.576 -0.799 -19.588 1.00 93.69 93 LEU A C 1
ATOM 768 O O . LEU A 1 93 ? 7.528 -1.439 -19.512 1.00 93.69 93 LEU A O 1
ATOM 772 N N . GLU A 1 94 ? 9.730 -1.375 -19.924 1.00 93.94 94 GLU A N 1
ATOM 773 C CA . GLU A 1 94 ? 9.865 -2.817 -20.117 1.00 93.94 94 GLU A CA 1
ATOM 774 C C . GLU A 1 94 ? 9.491 -3.584 -18.843 1.00 93.94 94 GLU A C 1
ATOM 776 O O . GLU A 1 94 ? 8.744 -4.560 -18.908 1.00 93.94 94 GLU A O 1
ATOM 781 N N . ARG A 1 95 ? 9.968 -3.141 -17.673 1.00 92.06 95 ARG A N 1
ATOM 782 C CA . ARG A 1 95 ? 9.614 -3.744 -16.379 1.00 92.06 95 ARG A CA 1
ATOM 783 C C . ARG A 1 95 ? 8.122 -3.672 -16.105 1.00 92.06 95 ARG A C 1
ATOM 785 O O . ARG A 1 95 ? 7.564 -4.672 -15.674 1.00 92.06 95 ARG A O 1
ATOM 792 N N . LEU A 1 96 ? 7.485 -2.535 -16.375 1.00 93.25 96 LEU A N 1
ATOM 793 C CA . LEU A 1 96 ? 6.043 -2.368 -16.214 1.00 93.25 96 LEU A CA 1
ATOM 794 C C . LEU A 1 96 ? 5.276 -3.392 -17.061 1.00 93.25 96 LEU A C 1
ATOM 796 O O . LEU A 1 96 ? 4.437 -4.119 -16.538 1.00 93.25 96 LEU A O 1
ATOM 800 N N . VAL A 1 97 ? 5.611 -3.494 -18.352 1.00 93.69 97 VAL A N 1
ATOM 801 C CA . VAL A 1 97 ? 4.953 -4.418 -19.291 1.00 93.69 97 VAL A CA 1
ATOM 802 C C . VAL A 1 97 ? 5.210 -5.879 -18.910 1.00 93.69 97 VAL A C 1
ATOM 804 O O . VAL A 1 97 ? 4.275 -6.674 -18.821 1.00 93.69 97 VAL A O 1
ATOM 807 N N . THR A 1 98 ? 6.472 -6.245 -18.674 1.00 92.94 98 THR A N 1
ATOM 808 C CA . THR A 1 98 ? 6.862 -7.629 -18.356 1.00 92.94 98 THR A CA 1
ATOM 809 C C . THR A 1 98 ? 6.296 -8.092 -17.019 1.00 92.94 98 THR A C 1
ATOM 811 O O . THR A 1 98 ? 5.777 -9.208 -16.957 1.00 92.94 98 THR A O 1
ATOM 814 N N . ARG A 1 99 ? 6.299 -7.241 -15.981 1.00 92.75 99 ARG A N 1
ATOM 815 C CA . ARG A 1 99 ? 5.670 -7.554 -14.690 1.00 92.75 99 ARG A CA 1
ATOM 816 C C . ARG A 1 99 ? 4.175 -7.756 -14.838 1.00 92.75 99 ARG A C 1
ATOM 818 O O . ARG A 1 99 ? 3.685 -8.792 -14.417 1.00 92.75 99 ARG A O 1
ATOM 825 N N . ALA A 1 100 ? 3.473 -6.819 -15.472 1.00 92.19 100 ALA A N 1
ATOM 826 C CA . ALA A 1 100 ? 2.024 -6.899 -15.623 1.00 92.19 100 ALA A CA 1
ATOM 827 C C . ALA A 1 100 ? 1.588 -8.194 -16.326 1.00 92.19 100 ALA A C 1
ATOM 829 O O . ALA A 1 100 ? 0.726 -8.910 -15.828 1.00 92.19 100 ALA A O 1
ATOM 830 N N . ILE A 1 101 ? 2.234 -8.531 -17.447 1.00 91.81 101 ILE A N 1
ATOM 831 C CA . ILE A 1 101 ? 1.905 -9.730 -18.230 1.00 91.81 101 ILE A CA 1
ATOM 832 C C . ILE A 1 101 ? 2.293 -11.011 -17.488 1.00 91.81 101 ILE A C 1
ATOM 834 O O . ILE A 1 101 ? 1.509 -11.955 -17.439 1.00 91.81 101 ILE A O 1
ATOM 838 N N . SER A 1 102 ? 3.502 -11.077 -16.924 1.00 93.06 102 SER A N 1
ATOM 839 C CA . SER A 1 102 ? 3.952 -12.284 -16.217 1.00 93.06 102 SER A CA 1
ATOM 840 C C . SER A 1 102 ? 3.142 -12.537 -14.952 1.00 93.06 102 SER A C 1
ATOM 842 O O . SER A 1 102 ? 2.818 -13.688 -14.680 1.00 93.06 102 SER A O 1
ATOM 844 N N . LEU A 1 103 ? 2.766 -11.481 -14.227 1.00 92.75 103 LEU A N 1
ATOM 845 C CA . LEU A 1 103 ? 1.878 -11.565 -13.080 1.00 92.75 103 LEU A CA 1
ATOM 846 C C . LEU A 1 103 ? 0.499 -12.070 -13.505 1.00 92.75 103 LEU A C 1
ATOM 848 O O . LEU A 1 103 ? 0.022 -13.068 -12.979 1.00 92.75 103 LEU A O 1
ATOM 852 N N . ASP A 1 104 ? -0.130 -11.429 -14.487 1.00 90.69 104 ASP A N 1
ATOM 853 C CA . ASP A 1 104 ? -1.450 -11.839 -14.970 1.00 90.69 104 ASP A CA 1
ATOM 854 C C . ASP A 1 104 ? -1.454 -13.313 -15.413 1.00 90.69 104 ASP A C 1
ATOM 856 O O . ASP A 1 104 ? -2.309 -14.083 -14.977 1.00 90.69 104 ASP A O 1
ATOM 860 N N . ASN A 1 105 ? -0.426 -13.753 -16.143 1.00 89.31 105 ASN A N 1
ATOM 861 C CA . ASN A 1 105 ? -0.263 -15.155 -16.533 1.00 89.31 105 ASN A CA 1
ATOM 862 C C . ASN A 1 105 ? -0.057 -16.094 -15.336 1.00 89.31 105 ASN A C 1
ATOM 864 O O . ASN A 1 105 ? -0.696 -17.142 -15.266 1.00 89.31 105 ASN A O 1
ATOM 868 N N . ASN A 1 106 ? 0.827 -15.733 -14.401 1.00 90.31 106 ASN A N 1
ATOM 869 C CA . ASN A 1 106 ? 1.143 -16.559 -13.235 1.00 90.31 106 ASN A CA 1
ATOM 870 C C . ASN A 1 106 ? -0.102 -16.822 -12.384 1.00 90.31 106 ASN A C 1
ATOM 872 O O . ASN A 1 106 ? -0.358 -17.941 -11.953 1.00 90.31 106 ASN A O 1
ATOM 876 N N . TRP A 1 107 ? -0.917 -15.788 -12.204 1.00 86.44 107 TRP A N 1
ATOM 877 C CA . TRP A 1 107 ? -2.092 -15.841 -11.347 1.00 86.44 107 TRP A CA 1
ATOM 878 C C . TRP A 1 107 ? -3.350 -16.392 -12.021 1.00 86.44 107 TRP A C 1
ATOM 880 O O . TRP A 1 107 ? -4.294 -16.767 -11.328 1.00 86.44 107 TRP A O 1
ATOM 890 N N . ARG A 1 108 ? -3.382 -16.471 -13.356 1.00 84.06 108 ARG A N 1
ATOM 891 C CA . ARG A 1 108 ? -4.379 -17.284 -14.076 1.00 84.06 108 ARG A CA 1
ATOM 892 C C . ARG A 1 108 ? -4.110 -18.784 -13.917 1.00 84.06 108 ARG A C 1
ATOM 894 O O . ARG A 1 108 ? -5.036 -19.587 -14.049 1.00 84.06 108 ARG A O 1
ATOM 901 N N . GLY A 1 109 ? -2.862 -19.160 -13.628 1.00 83.38 109 GLY A N 1
ATOM 902 C CA . GLY A 1 109 ? -2.473 -20.530 -13.313 1.00 83.38 109 GLY A CA 1
ATOM 903 C C . GLY A 1 109 ? -3.179 -21.072 -12.065 1.00 83.38 109 GLY A C 1
ATOM 904 O O . GLY A 1 109 ? -3.633 -20.326 -11.203 1.00 83.38 109 GLY A O 1
ATOM 905 N N . SER A 1 110 ? -3.302 -22.397 -11.968 1.00 81.31 110 SER A N 1
ATOM 906 C CA . SER A 1 110 ? -3.759 -23.067 -10.740 1.00 81.31 110 SER A CA 1
ATOM 907 C C . SER A 1 110 ? -2.675 -23.158 -9.664 1.00 81.31 110 SER A C 1
ATOM 909 O O . SER A 1 110 ? -2.992 -23.480 -8.527 1.00 81.31 110 SER A O 1
ATOM 911 N N . ASP A 1 111 ? -1.422 -22.916 -10.043 1.00 86.12 111 ASP A N 1
ATOM 912 C CA . ASP A 1 111 ? -0.235 -23.076 -9.209 1.00 86.12 111 ASP A CA 1
ATOM 913 C C . ASP A 1 111 ? 0.684 -21.858 -9.417 1.00 86.12 111 ASP A C 1
ATOM 915 O O . ASP A 1 111 ? 1.507 -21.853 -10.341 1.00 86.12 111 ASP A O 1
ATOM 919 N N . PRO A 1 112 ? 0.459 -20.758 -8.675 1.00 90.44 112 PRO A N 1
ATOM 920 C CA . PRO A 1 112 ? 1.239 -19.540 -8.831 1.00 90.44 112 PRO A CA 1
ATOM 921 C C . PRO A 1 112 ? 2.679 -19.761 -8.361 1.00 90.44 112 PRO A C 1
ATOM 923 O O . PRO A 1 112 ? 2.935 -20.155 -7.226 1.00 90.44 112 PRO A O 1
ATOM 926 N N . LYS A 1 113 ? 3.634 -19.442 -9.234 1.00 91.12 113 LYS A N 1
ATOM 927 C CA . LYS A 1 113 ? 5.066 -19.662 -9.010 1.00 91.12 113 LYS A CA 1
ATOM 928 C C . LYS A 1 113 ? 5.763 -18.412 -8.490 1.00 91.12 113 LYS A C 1
ATOM 930 O O . LYS A 1 113 ? 5.481 -17.295 -8.934 1.00 91.12 113 LYS A O 1
ATOM 935 N N . ILE A 1 114 ? 6.730 -18.609 -7.602 1.00 93.56 114 ILE A N 1
ATOM 936 C CA . ILE A 1 114 ? 7.670 -17.563 -7.196 1.00 93.56 114 ILE A CA 1
ATOM 937 C C . ILE A 1 114 ? 8.759 -17.479 -8.268 1.00 93.56 114 ILE A C 1
ATOM 939 O O . ILE A 1 114 ? 9.472 -18.443 -8.530 1.00 93.56 114 ILE A O 1
ATOM 943 N N . TYR A 1 115 ? 8.878 -16.320 -8.911 1.00 93.00 115 TYR A N 1
ATOM 944 C CA . TYR A 1 115 ? 9.856 -16.084 -9.976 1.00 93.00 115 TYR A CA 1
ATOM 945 C C . TYR A 1 115 ? 11.225 -15.700 -9.440 1.00 93.00 115 TYR A C 1
ATOM 947 O O . TYR A 1 115 ? 12.253 -15.971 -10.064 1.00 93.00 115 TYR A O 1
ATOM 955 N N . ARG A 1 116 ? 11.231 -14.968 -8.328 1.00 91.88 116 ARG A N 1
ATOM 956 C CA . ARG A 1 116 ? 12.449 -14.448 -7.729 1.00 91.88 116 ARG A CA 1
ATOM 957 C C . ARG A 1 116 ? 12.276 -14.362 -6.227 1.00 91.88 116 ARG A C 1
ATOM 959 O O . ARG A 1 116 ? 11.323 -13.761 -5.745 1.00 91.88 116 ARG A O 1
ATOM 966 N N . GLU A 1 117 ? 13.262 -14.897 -5.534 1.00 93.50 117 GLU A N 1
ATOM 967 C CA . GLU A 1 117 ? 13.448 -14.748 -4.102 1.00 93.50 117 GLU A CA 1
ATOM 968 C C . GLU A 1 117 ? 14.675 -13.863 -3.866 1.00 93.50 117 GLU A C 1
ATOM 970 O O . GLU A 1 117 ? 15.701 -13.992 -4.546 1.00 93.50 117 GLU A O 1
ATOM 975 N N . LEU A 1 118 ? 14.542 -12.882 -2.980 1.00 92.62 118 LEU A N 1
ATOM 976 C CA . LEU A 1 118 ? 15.627 -12.001 -2.569 1.00 92.62 118 LEU A CA 1
ATOM 977 C C . LEU A 1 118 ? 15.690 -11.957 -1.050 1.00 92.62 118 LEU A C 1
ATOM 979 O O . LEU A 1 118 ? 14.671 -11.791 -0.388 1.00 92.62 118 LEU A O 1
ATOM 983 N N . HIS A 1 119 ? 16.913 -11.972 -0.535 1.00 92.94 119 HIS A N 1
ATOM 984 C CA . HIS A 1 119 ? 17.197 -11.766 0.877 1.00 92.94 119 HIS A CA 1
ATOM 985 C C . HIS A 1 119 ? 18.060 -10.519 1.020 1.00 92.94 119 HIS A C 1
ATOM 987 O O . HIS A 1 119 ? 19.041 -10.329 0.287 1.00 92.94 119 HIS A O 1
ATOM 993 N N . CYS A 1 120 ? 17.703 -9.648 1.955 1.00 93.25 120 CYS A N 1
ATOM 994 C CA . CYS A 1 120 ? 18.564 -8.542 2.343 1.00 93.25 120 CYS A CA 1
ATOM 995 C C . CYS A 1 120 ? 18.542 -8.329 3.853 1.00 93.25 120 CYS A C 1
ATOM 997 O O . CYS A 1 120 ? 17.501 -8.440 4.491 1.00 93.25 120 CYS A O 1
ATOM 999 N N . SER A 1 121 ? 19.696 -7.968 4.414 1.00 92.69 121 SER A N 1
ATOM 1000 C CA . SER A 1 121 ? 19.810 -7.603 5.825 1.00 92.69 121 SER A CA 1
ATOM 1001 C C . SER A 1 121 ? 18.890 -6.424 6.141 1.00 92.69 121 SER A C 1
ATOM 1003 O O . SER A 1 121 ? 19.048 -5.339 5.578 1.00 92.69 121 SER A O 1
ATOM 1005 N N . ALA A 1 122 ? 17.964 -6.632 7.075 1.00 90.50 122 ALA A N 1
ATOM 1006 C CA . ALA A 1 122 ? 17.160 -5.577 7.674 1.00 90.50 122 ALA A CA 1
ATOM 1007 C C . ALA A 1 122 ? 17.973 -4.738 8.677 1.00 90.50 122 ALA A C 1
ATOM 1009 O O . ALA A 1 122 ? 17.556 -3.634 9.022 1.00 90.50 122 ALA A O 1
ATOM 1010 N N . PHE A 1 123 ? 19.134 -5.253 9.121 1.00 88.31 123 PHE A N 1
ATOM 1011 C CA . PHE A 1 123 ? 20.039 -4.729 10.162 1.00 88.31 123 PHE A CA 1
ATOM 1012 C C . PHE A 1 123 ? 19.436 -4.677 11.578 1.00 88.31 123 PHE A C 1
ATOM 1014 O O . PHE A 1 123 ? 20.121 -4.991 12.556 1.00 88.31 123 PHE A O 1
ATOM 1021 N N . ASP A 1 124 ? 18.143 -4.390 11.671 1.00 93.00 124 ASP A N 1
ATOM 1022 C CA . ASP A 1 124 ? 17.346 -4.260 12.883 1.00 93.00 124 ASP A CA 1
ATOM 1023 C C . ASP A 1 124 ? 16.137 -5.207 12.850 1.00 93.00 124 ASP A C 1
ATOM 1025 O O . ASP A 1 124 ? 15.806 -5.781 11.812 1.00 93.00 124 ASP A O 1
ATOM 1029 N N . ASN A 1 125 ? 15.482 -5.396 13.998 1.00 94.50 125 ASN A N 1
ATOM 1030 C CA . ASN A 1 125 ? 14.291 -6.242 14.082 1.00 94.50 125 ASN A CA 1
ATOM 1031 C C . ASN A 1 125 ? 13.104 -5.481 13.493 1.00 94.50 125 ASN A C 1
ATOM 1033 O O . ASN A 1 125 ? 12.740 -4.422 14.007 1.00 94.50 125 ASN A O 1
ATOM 1037 N N . VAL A 1 126 ? 12.503 -5.994 12.423 1.00 95.62 126 VAL A N 1
ATOM 1038 C CA . VAL A 1 126 ? 11.367 -5.341 11.768 1.00 95.62 126 VAL A CA 1
ATOM 1039 C C . VAL A 1 126 ? 10.076 -5.709 12.496 1.00 95.62 126 VAL A C 1
ATOM 1041 O O . VAL A 1 126 ? 9.679 -6.864 12.531 1.00 95.62 126 VAL A O 1
ATOM 1044 N N . LEU A 1 127 ? 9.414 -4.709 13.068 1.00 94.00 127 LEU A N 1
ATOM 1045 C CA . LEU A 1 127 ? 8.243 -4.857 13.934 1.00 94.00 127 LEU A CA 1
ATOM 1046 C C . LEU A 1 127 ? 6.902 -4.705 13.215 1.00 94.00 127 LEU A C 1
ATOM 1048 O O . LEU A 1 127 ? 5.877 -5.117 13.756 1.00 94.00 127 LEU A O 1
ATOM 1052 N N . ASP A 1 128 ? 6.903 -3.999 12.087 1.00 95.00 128 ASP A N 1
ATOM 1053 C CA . ASP A 1 128 ? 5.749 -3.735 11.225 1.00 95.00 128 ASP A CA 1
ATOM 1054 C C . ASP A 1 128 ? 6.273 -3.233 9.870 1.00 95.00 128 ASP A C 1
ATOM 1056 O O . ASP A 1 128 ? 7.359 -2.637 9.807 1.00 95.00 128 ASP A O 1
ATOM 1060 N N . MET A 1 129 ? 5.534 -3.458 8.787 1.00 97.44 129 MET A N 1
ATOM 1061 C CA . MET A 1 129 ? 5.936 -3.004 7.459 1.00 97.44 129 MET A CA 1
ATOM 1062 C C . MET A 1 129 ? 4.756 -2.766 6.519 1.00 97.44 129 MET A C 1
ATOM 1064 O O . MET A 1 129 ? 3.728 -3.431 6.594 1.00 97.44 129 MET A O 1
ATOM 1068 N N . VAL A 1 130 ? 4.941 -1.842 5.581 1.00 97.31 130 VAL A N 1
ATOM 1069 C CA . VAL A 1 130 ? 3.970 -1.537 4.530 1.00 97.31 130 VAL A CA 1
ATOM 1070 C C . VAL A 1 130 ? 4.690 -1.320 3.206 1.00 97.31 130 VAL A C 1
ATOM 1072 O O . VAL A 1 130 ? 5.590 -0.481 3.093 1.00 97.31 130 VAL A O 1
ATOM 1075 N N . LEU A 1 131 ? 4.318 -2.106 2.200 1.00 97.12 131 LEU A N 1
ATOM 1076 C CA . LEU A 1 131 ? 4.799 -1.944 0.837 1.00 97.12 131 LEU A CA 1
ATOM 1077 C C . LEU A 1 131 ? 3.901 -0.936 0.123 1.00 97.12 131 LEU A C 1
ATOM 1079 O O . LEU A 1 131 ? 2.681 -1.087 0.123 1.00 97.12 131 LEU A O 1
ATOM 1083 N N . LEU A 1 132 ? 4.492 0.110 -0.456 1.00 95.88 132 LEU A N 1
ATOM 1084 C CA . LEU A 1 132 ? 3.700 1.093 -1.185 1.00 95.88 132 LEU A CA 1
ATOM 1085 C C . LEU A 1 132 ? 3.166 0.500 -2.492 1.00 95.88 132 LEU A C 1
ATOM 1087 O O . LEU A 1 132 ? 3.837 -0.350 -3.090 1.00 95.88 132 LEU A O 1
ATOM 1091 N N . PRO A 1 133 ? 2.010 0.993 -2.977 1.00 91.44 133 PRO A N 1
ATOM 1092 C CA . PRO A 1 133 ? 1.469 0.572 -4.260 1.00 91.44 133 PRO A CA 1
ATOM 1093 C C . PRO A 1 133 ? 2.527 0.682 -5.370 1.00 91.44 133 PRO A C 1
ATOM 1095 O O . PRO A 1 133 ? 3.196 1.707 -5.493 1.00 91.44 133 PRO A O 1
ATOM 1098 N N . GLY A 1 134 ? 2.705 -0.377 -6.163 1.00 91.19 134 GLY A N 1
ATOM 1099 C CA . GLY A 1 134 ? 3.729 -0.439 -7.211 1.00 91.19 134 GLY A CA 1
ATOM 1100 C C . GLY A 1 134 ? 5.079 -0.982 -6.753 1.00 91.19 134 GLY A C 1
ATOM 1101 O O . GLY A 1 134 ? 6.004 -1.114 -7.557 1.00 91.19 134 GLY A O 1
ATOM 1102 N N . GLY A 1 135 ? 5.224 -1.274 -5.461 1.00 94.12 135 GLY A N 1
ATOM 1103 C CA . GLY A 1 135 ? 6.355 -1.996 -4.898 1.00 94.12 135 GLY A CA 1
ATOM 1104 C C . GLY A 1 135 ? 7.692 -1.263 -4.989 1.00 94.12 135 GLY A C 1
ATOM 1105 O O . GLY A 1 135 ? 8.728 -1.891 -4.783 1.00 94.12 135 GLY A O 1
ATOM 1106 N N . HIS A 1 136 ? 7.708 0.036 -5.310 1.00 95.25 136 HIS A N 1
ATOM 1107 C CA . HIS A 1 136 ? 8.938 0.822 -5.464 1.00 95.25 136 HIS A CA 1
ATOM 1108 C C . HIS A 1 136 ? 9.611 1.130 -4.125 1.00 95.25 136 HIS A C 1
ATOM 1110 O O . HIS A 1 136 ? 10.843 1.112 -4.035 1.00 95.25 136 HIS A O 1
ATOM 1116 N N . TYR A 1 137 ? 8.803 1.396 -3.098 1.00 97.81 137 TYR A N 1
ATOM 1117 C CA . TYR A 1 137 ? 9.274 1.675 -1.750 1.00 97.81 137 TYR A CA 1
ATOM 1118 C C . TYR A 1 137 ? 8.595 0.763 -0.734 1.00 97.81 137 TYR A C 1
ATOM 1120 O O . TYR A 1 137 ? 7.406 0.473 -0.848 1.00 97.81 137 TYR A O 1
ATOM 1128 N N . LEU A 1 138 ? 9.353 0.360 0.278 1.00 98.25 138 LEU A N 1
ATOM 1129 C CA . LEU A 1 138 ? 8.863 -0.329 1.470 1.00 98.25 138 LEU A CA 1
ATOM 1130 C C . LEU A 1 138 ? 9.148 0.564 2.673 1.00 98.25 138 LEU A C 1
ATOM 1132 O O . LEU A 1 138 ? 10.214 1.174 2.755 1.00 98.25 138 LEU A O 1
ATOM 1136 N N . VAL A 1 139 ? 8.211 0.639 3.608 1.00 98.31 139 VAL A N 1
ATOM 1137 C CA . VAL A 1 139 ? 8.409 1.340 4.876 1.00 98.31 139 VAL A CA 1
ATOM 1138 C C . VAL A 1 139 ? 8.354 0.323 5.998 1.00 98.31 139 VAL A C 1
ATOM 1140 O O . VAL A 1 139 ? 7.400 -0.446 6.081 1.00 98.31 139 VAL A O 1
ATOM 1143 N N . THR A 1 140 ? 9.361 0.323 6.864 1.00 98.12 140 THR A N 1
ATOM 1144 C CA . THR A 1 140 ? 9.428 -0.572 8.021 1.00 98.12 140 THR A CA 1
ATOM 1145 C C . THR A 1 140 ? 9.507 0.224 9.318 1.00 98.12 140 THR A C 1
ATOM 1147 O O . THR A 1 140 ? 10.132 1.282 9.381 1.00 98.12 140 THR A O 1
ATOM 1150 N N . SER A 1 141 ? 8.879 -0.290 10.373 1.00 97.38 141 SER A N 1
ATOM 1151 C CA . SER A 1 141 ? 9.183 0.086 11.753 1.00 97.38 141 SER A CA 1
ATOM 1152 C C . SER A 1 141 ? 10.185 -0.917 12.285 1.00 97.38 141 SER A C 1
ATOM 1154 O O . SER A 1 141 ? 9.904 -2.112 12.279 1.00 97.38 141 SER A O 1
ATOM 1156 N N . VAL A 1 142 ? 11.336 -0.454 12.754 1.00 96.75 142 VAL A N 1
ATOM 1157 C CA . VAL A 1 142 ? 12.418 -1.320 13.222 1.00 96.75 142 VAL A CA 1
ATOM 1158 C C . VAL A 1 142 ? 12.807 -1.017 14.663 1.00 96.75 142 VAL A C 1
ATOM 1160 O O . VAL A 1 142 ? 12.585 0.093 15.154 1.00 96.75 142 VAL A O 1
ATOM 1163 N N . GLN A 1 143 ? 13.394 -2.009 15.326 1.00 95.44 143 GLN A N 1
ATOM 1164 C CA . GLN A 1 143 ? 13.990 -1.913 16.653 1.00 95.44 143 GLN A CA 1
ATOM 1165 C C . GLN A 1 143 ? 15.432 -2.407 16.613 1.00 95.44 143 GLN A C 1
ATOM 1167 O O . GLN A 1 143 ? 15.705 -3.553 16.238 1.00 95.44 143 GLN A O 1
ATOM 1172 N N . ASP A 1 144 ? 16.349 -1.534 17.014 1.00 95.38 144 ASP A N 1
ATOM 1173 C CA . ASP A 1 144 ? 17.761 -1.875 17.111 1.00 95.38 144 ASP A CA 1
ATOM 1174 C C . ASP A 1 144 ? 18.062 -2.724 18.362 1.00 95.38 144 ASP A C 1
ATOM 1176 O O . ASP A 1 144 ? 17.204 -3.004 19.203 1.00 95.38 144 ASP A O 1
ATOM 1180 N N . ARG A 1 145 ? 19.324 -3.138 18.510 1.00 93.56 145 ARG A N 1
ATOM 1181 C CA . ARG A 1 145 ? 19.781 -3.924 19.675 1.00 93.56 145 ARG A CA 1
ATOM 1182 C C . ARG A 1 145 ? 19.771 -3.136 20.993 1.00 93.56 145 ARG A C 1
ATOM 1184 O O . ARG A 1 145 ? 19.888 -3.740 22.053 1.00 93.56 145 ARG A O 1
ATOM 1191 N N . LEU A 1 146 ? 19.671 -1.809 20.928 1.00 95.06 146 LEU A N 1
ATOM 1192 C CA . LEU A 1 146 ? 19.608 -0.896 22.070 1.00 95.06 146 LEU A CA 1
ATOM 1193 C C . LEU A 1 146 ? 18.160 -0.500 22.404 1.00 95.06 146 LEU A C 1
ATOM 1195 O O . LEU A 1 146 ? 17.950 0.424 23.190 1.00 95.06 146 LEU A O 1
ATOM 1199 N N . ASN A 1 147 ? 17.166 -1.180 21.820 1.00 93.12 147 ASN A N 1
ATOM 1200 C CA . ASN A 1 147 ? 15.740 -0.875 21.949 1.00 93.12 147 ASN A CA 1
ATOM 1201 C C . ASN A 1 147 ? 15.354 0.536 21.473 1.00 93.12 147 ASN A C 1
ATOM 1203 O O . ASN A 1 147 ? 14.351 1.098 21.919 1.00 93.12 147 ASN A O 1
ATOM 1207 N N . LYS A 1 148 ? 16.130 1.122 20.557 1.00 95.31 148 LYS A N 1
ATOM 1208 C CA . LYS A 1 148 ? 15.747 2.339 19.844 1.00 95.31 148 LYS A CA 1
ATOM 1209 C C . LYS A 1 148 ? 14.884 1.957 18.655 1.00 95.31 148 LYS A C 1
ATOM 1211 O O . LYS A 1 148 ? 15.179 1.019 17.917 1.00 95.31 148 LYS A O 1
ATOM 1216 N N . PHE A 1 149 ? 13.826 2.728 18.462 1.00 96.06 149 PHE A N 1
ATOM 1217 C CA . PHE A 1 149 ? 12.880 2.516 17.379 1.00 96.06 149 PHE A CA 1
ATOM 1218 C C . PHE A 1 149 ? 13.159 3.488 16.240 1.00 96.06 149 PHE A C 1
ATOM 1220 O O . PHE A 1 149 ? 13.519 4.642 16.479 1.00 96.06 149 PHE A O 1
ATOM 1227 N N . SER A 1 150 ? 12.971 3.035 15.004 1.00 97.25 150 SER A N 1
ATOM 1228 C CA . SER A 1 150 ? 13.093 3.878 13.814 1.00 97.25 150 SER A CA 1
ATOM 1229 C C . SER A 1 150 ? 12.061 3.501 12.760 1.00 97.25 150 SER A C 1
ATOM 1231 O O . SER A 1 150 ? 11.656 2.349 12.655 1.00 97.25 150 SER A O 1
ATOM 1233 N N . ILE A 1 151 ? 11.661 4.476 11.949 1.00 97.81 151 ILE A N 1
ATOM 1234 C CA . ILE A 1 151 ? 11.023 4.237 10.656 1.00 97.81 151 ILE A CA 1
ATOM 1235 C C . ILE A 1 151 ? 12.118 4.225 9.593 1.00 97.81 151 ILE A C 1
ATOM 1237 O O . ILE A 1 151 ? 12.913 5.165 9.531 1.00 97.81 151 ILE A O 1
ATOM 1241 N N . VAL A 1 152 ? 12.149 3.192 8.755 1.00 97.56 152 VAL A N 1
ATOM 1242 C CA . VAL A 1 152 ? 13.106 3.058 7.652 1.00 97.56 152 VAL A CA 1
ATOM 1243 C C . VAL A 1 152 ? 12.350 3.019 6.332 1.00 97.56 152 VAL A C 1
ATOM 1245 O O . VAL A 1 152 ? 11.386 2.270 6.189 1.00 97.56 152 VAL A O 1
ATOM 1248 N N . ILE A 1 153 ? 12.777 3.836 5.367 1.00 97.88 153 ILE A N 1
ATOM 1249 C CA . ILE A 1 153 ? 12.256 3.802 3.994 1.00 97.88 153 ILE A CA 1
ATOM 1250 C C . ILE A 1 153 ? 13.285 3.094 3.120 1.00 97.88 153 ILE A C 1
ATOM 1252 O O . ILE A 1 153 ? 14.457 3.473 3.090 1.00 97.88 153 ILE A O 1
ATOM 1256 N N . TRP A 1 154 ? 12.831 2.080 2.393 1.00 97.88 154 TRP A N 1
ATOM 1257 C CA . TRP A 1 154 ? 13.631 1.241 1.513 1.00 97.88 154 TRP A CA 1
ATOM 1258 C C . TRP A 1 154 ? 13.277 1.523 0.059 1.00 97.88 154 TRP A C 1
ATOM 1260 O O . TRP A 1 154 ? 12.100 1.597 -0.288 1.00 97.88 154 TRP A O 1
ATOM 1270 N N . ALA A 1 155 ? 14.282 1.621 -0.804 1.00 96.81 155 ALA A N 1
ATOM 1271 C CA . ALA A 1 155 ? 14.112 1.538 -2.248 1.00 96.81 155 ALA A CA 1
ATOM 1272 C C . ALA A 1 155 ? 14.228 0.072 -2.671 1.00 96.81 155 ALA A C 1
ATOM 1274 O O . ALA A 1 155 ? 15.305 -0.508 -2.558 1.00 96.81 155 ALA A O 1
ATOM 1275 N N . MET A 1 156 ? 13.141 -0.530 -3.153 1.00 95.88 156 MET A N 1
ATOM 1276 C CA . MET A 1 156 ? 13.076 -1.983 -3.378 1.00 95.88 156 MET A CA 1
ATOM 1277 C C . MET A 1 156 ? 13.834 -2.451 -4.622 1.00 95.88 156 MET A C 1
ATOM 1279 O O . MET A 1 156 ? 14.364 -3.557 -4.653 1.00 95.88 156 MET A O 1
ATOM 1283 N N . ASP A 1 157 ? 13.908 -1.603 -5.645 1.00 92.19 157 ASP A N 1
ATOM 1284 C CA . ASP A 1 157 ? 14.635 -1.870 -6.887 1.00 92.19 157 ASP A CA 1
ATOM 1285 C C . ASP A 1 157 ? 15.661 -0.743 -7.136 1.00 92.19 157 ASP A C 1
ATOM 1287 O O . ASP A 1 157 ? 15.608 -0.061 -8.162 1.00 92.19 157 ASP A O 1
ATOM 1291 N N . HIS A 1 158 ? 16.578 -0.507 -6.182 1.00 92.88 158 HIS A N 1
ATOM 1292 C CA . HIS A 1 158 ? 17.550 0.590 -6.274 1.00 92.88 158 HIS A CA 1
ATOM 1293 C C . HIS A 1 158 ? 18.428 0.449 -7.538 1.00 92.88 158 HIS A C 1
ATOM 1295 O O . HIS A 1 158 ? 19.124 -0.561 -7.681 1.00 92.88 158 HIS A O 1
ATOM 1301 N N . PRO A 1 159 ? 18.469 1.440 -8.455 1.00 89.69 159 PRO A N 1
ATOM 1302 C CA . PRO A 1 159 ? 19.114 1.280 -9.763 1.00 89.69 159 PRO A CA 1
ATOM 1303 C C . PRO A 1 159 ? 20.604 0.928 -9.716 1.00 89.69 159 PRO A C 1
ATOM 1305 O O . PRO A 1 159 ? 21.077 0.189 -10.573 1.00 89.69 159 PRO A O 1
ATOM 1308 N N . ALA A 1 160 ? 21.337 1.436 -8.720 1.00 88.50 160 ALA A N 1
ATOM 1309 C CA . ALA A 1 160 ? 22.768 1.162 -8.570 1.00 88.50 160 ALA A CA 1
ATOM 1310 C C . ALA A 1 160 ? 23.087 -0.264 -8.082 1.00 88.50 160 ALA A C 1
ATOM 1312 O O . ALA A 1 160 ? 24.099 -0.831 -8.476 1.00 88.50 160 ALA A O 1
ATOM 1313 N N . THR A 1 161 ? 22.251 -0.842 -7.213 1.00 88.75 161 THR A N 1
ATOM 1314 C CA . THR A 1 161 ? 22.529 -2.139 -6.568 1.00 88.75 161 THR A CA 1
ATOM 1315 C C . THR A 1 161 ? 21.704 -3.276 -7.168 1.00 88.75 161 THR A C 1
ATOM 1317 O O . THR A 1 161 ? 22.031 -4.445 -6.975 1.00 88.75 161 THR A O 1
ATOM 1320 N N . GLY A 1 162 ? 20.604 -2.952 -7.857 1.00 87.81 162 GLY A N 1
ATOM 1321 C CA . GLY A 1 162 ? 19.612 -3.918 -8.327 1.00 87.81 162 GLY A CA 1
ATOM 1322 C C . GLY A 1 162 ? 18.903 -4.673 -7.197 1.00 87.81 162 GLY A C 1
ATOM 1323 O O . GLY A 1 162 ? 18.268 -5.694 -7.466 1.00 87.81 162 GLY A O 1
ATOM 1324 N N . ARG A 1 163 ? 19.038 -4.205 -5.949 1.00 90.94 163 ARG A N 1
ATOM 1325 C CA . ARG A 1 163 ? 18.555 -4.856 -4.727 1.00 90.94 163 ARG A CA 1
ATOM 1326 C C . ARG A 1 163 ? 17.842 -3.847 -3.818 1.00 90.94 163 ARG A C 1
ATOM 1328 O O . ARG A 1 163 ? 18.100 -2.645 -3.940 1.00 90.94 163 ARG A O 1
ATOM 1335 N N . PRO A 1 164 ? 16.998 -4.324 -2.892 1.00 95.25 164 PRO A N 1
ATOM 1336 C CA . PRO A 1 164 ? 16.433 -3.489 -1.845 1.00 95.25 164 PRO A CA 1
ATOM 1337 C C . PRO A 1 164 ? 17.533 -2.809 -1.035 1.00 95.25 164 PRO A C 1
ATOM 1339 O O . PRO A 1 164 ? 18.534 -3.437 -0.683 1.00 95.25 164 PRO A O 1
ATOM 1342 N N . CYS A 1 165 ? 17.360 -1.524 -0.749 1.00 95.12 165 CYS A N 1
ATOM 1343 C CA . CYS A 1 165 ? 18.329 -0.760 0.022 1.00 95.12 165 CYS A CA 1
ATOM 1344 C C . CYS A 1 165 ? 17.634 0.264 0.924 1.00 95.12 165 CYS A C 1
ATOM 1346 O O . CYS A 1 165 ? 16.750 0.978 0.435 1.00 95.12 165 CYS A O 1
ATOM 1348 N N . PRO A 1 166 ? 18.012 0.369 2.211 1.00 96.06 166 PRO A N 1
ATOM 1349 C CA . PRO A 1 166 ? 17.474 1.400 3.077 1.00 96.06 166 PRO A CA 1
ATOM 1350 C C . PRO A 1 166 ? 18.079 2.741 2.667 1.00 96.06 166 PRO A C 1
ATOM 1352 O O . PRO A 1 166 ? 19.297 2.891 2.580 1.00 96.06 166 PRO A O 1
ATOM 1355 N N . ILE A 1 167 ? 17.222 3.718 2.397 1.00 96.06 167 ILE A N 1
ATOM 1356 C CA . ILE A 1 167 ? 17.650 5.040 1.937 1.00 96.06 167 ILE A CA 1
ATOM 1357 C C . ILE A 1 167 ? 17.484 6.110 3.012 1.00 96.06 167 ILE A C 1
ATOM 1359 O O . ILE A 1 167 ? 18.138 7.147 2.936 1.00 96.06 167 ILE A O 1
ATOM 1363 N N . ILE A 1 168 ? 16.617 5.883 4.006 1.00 95.81 168 ILE A N 1
ATOM 1364 C CA . ILE A 1 168 ? 16.270 6.878 5.030 1.00 95.81 168 ILE A CA 1
ATOM 1365 C C . ILE A 1 168 ? 15.975 6.201 6.351 1.00 95.81 168 ILE A C 1
ATOM 1367 O O . ILE A 1 168 ? 15.229 5.226 6.391 1.00 95.81 168 ILE A O 1
ATOM 1371 N N . PHE A 1 169 ? 16.481 6.806 7.422 1.00 95.19 169 PHE A N 1
ATOM 1372 C CA . PHE A 1 169 ? 16.257 6.393 8.797 1.00 95.19 169 PHE A CA 1
ATOM 1373 C C . PHE A 1 169 ? 15.681 7.563 9.586 1.00 95.19 169 PHE A C 1
ATOM 1375 O O . PHE A 1 169 ? 16.251 8.654 9.616 1.00 95.19 169 PHE A O 1
ATOM 1382 N N . ARG A 1 170 ? 14.543 7.346 10.244 1.00 96.12 170 ARG A N 1
ATOM 1383 C CA . ARG A 1 170 ? 13.916 8.342 11.110 1.00 96.12 170 ARG A CA 1
ATOM 1384 C C . ARG A 1 170 ? 13.635 7.741 12.474 1.00 96.12 170 ARG A C 1
ATOM 1386 O O . ARG A 1 170 ? 12.664 7.008 12.641 1.00 96.12 170 ARG A O 1
ATOM 1393 N N . GLN A 1 171 ? 14.448 8.110 13.458 1.00 96.75 171 GLN A N 1
ATOM 1394 C CA . GLN A 1 171 ? 14.277 7.632 14.824 1.00 96.75 171 GLN A CA 1
ATOM 1395 C C . GLN A 1 171 ? 12.911 8.041 15.399 1.00 96.75 171 GLN A C 1
ATOM 1397 O O . GLN A 1 171 ? 12.434 9.169 15.228 1.00 96.75 171 GLN A O 1
ATOM 1402 N N . THR A 1 172 ? 12.283 7.116 16.116 1.00 95.81 172 THR A N 1
ATOM 1403 C CA . THR A 1 172 ? 11.064 7.327 16.888 1.00 95.81 172 THR A CA 1
ATOM 1404 C C . THR A 1 172 ? 11.342 7.058 18.362 1.00 95.81 172 THR A C 1
ATOM 1406 O O . THR A 1 172 ? 12.139 6.205 18.729 1.00 95.81 172 THR A O 1
ATOM 1409 N N . MET A 1 173 ? 10.680 7.802 19.251 1.00 92.19 173 MET A N 1
ATOM 1410 C CA . MET A 1 173 ? 10.904 7.615 20.695 1.00 92.19 173 MET A CA 1
ATOM 1411 C C . MET A 1 173 ? 10.305 6.303 21.223 1.00 92.19 173 MET A C 1
ATOM 1413 O O . MET A 1 173 ? 10.671 5.851 22.297 1.00 92.19 173 MET A O 1
ATOM 1417 N N . VAL A 1 174 ? 9.321 5.747 20.514 1.00 93.81 174 VAL A N 1
ATOM 1418 C CA . VAL A 1 174 ? 8.596 4.522 20.876 1.00 93.81 174 VAL A CA 1
ATOM 1419 C C . VAL A 1 174 ? 8.290 3.726 19.611 1.00 93.81 174 VAL A C 1
ATOM 1421 O O . VAL A 1 174 ? 8.324 4.300 18.512 1.00 93.81 174 VAL A O 1
ATOM 1424 N N . ARG A 1 175 ? 7.948 2.444 19.781 1.00 94.06 175 ARG A N 1
ATOM 1425 C CA . ARG A 1 175 ? 7.477 1.558 18.711 1.00 94.06 175 ARG A CA 1
ATOM 1426 C C . ARG A 1 175 ? 6.369 2.227 17.896 1.00 94.06 175 ARG A C 1
ATOM 1428 O O . ARG A 1 175 ? 5.407 2.757 18.459 1.00 94.06 175 ARG A O 1
ATOM 1435 N N . ALA A 1 176 ? 6.523 2.196 16.577 1.00 95.25 176 ALA A N 1
ATOM 1436 C CA . ALA A 1 176 ? 5.469 2.530 15.636 1.00 95.25 176 ALA A CA 1
ATOM 1437 C C . ALA A 1 176 ? 4.738 1.243 15.238 1.00 95.25 176 ALA A C 1
ATOM 1439 O O . ALA A 1 176 ? 5.369 0.212 15.017 1.00 95.25 176 ALA A O 1
ATOM 1440 N N . TYR A 1 177 ? 3.413 1.293 15.206 1.00 93.38 177 TYR A N 1
ATOM 1441 C CA . TYR A 1 177 ? 2.566 0.160 14.838 1.00 93.38 177 TYR A CA 1
ATOM 1442 C C . TYR A 1 177 ? 1.391 0.651 13.983 1.00 93.38 177 TYR A C 1
ATOM 1444 O O . TYR A 1 177 ? 1.074 1.844 14.002 1.00 93.38 177 TYR A O 1
ATOM 1452 N N . HIS A 1 178 ? 0.774 -0.249 13.218 1.00 92.00 178 HIS A N 1
ATOM 1453 C CA . HIS A 1 178 ? -0.194 0.075 12.161 1.00 92.00 178 HIS A CA 1
ATOM 1454 C C . HIS A 1 178 ? 0.353 1.083 11.169 1.00 92.00 178 HIS A C 1
ATOM 1456 O O . HIS A 1 178 ? -0.234 2.142 10.931 1.00 92.00 178 HIS A O 1
ATOM 1462 N N . LEU A 1 179 ? 1.507 0.744 10.606 1.00 96.25 179 LEU A N 1
ATOM 1463 C CA . LEU A 1 179 ? 2.069 1.515 9.518 1.00 96.25 179 LEU A CA 1
ATOM 1464 C C . LEU A 1 179 ? 1.089 1.522 8.339 1.00 96.25 179 LEU A C 1
ATOM 1466 O O . LEU A 1 179 ? 0.587 0.493 7.890 1.00 96.25 179 LEU A O 1
ATOM 1470 N N . GLN A 1 180 ? 0.820 2.716 7.836 1.00 97.56 180 GLN A N 1
ATOM 1471 C CA . GLN A 1 180 ? 0.157 2.963 6.565 1.00 97.56 180 GLN A CA 1
ATOM 1472 C C . GLN A 1 180 ? 1.048 3.909 5.779 1.00 97.56 180 GLN A C 1
ATOM 1474 O O . GLN A 1 180 ? 1.565 4.879 6.337 1.00 97.56 180 GLN A O 1
ATOM 1479 N N . ALA A 1 181 ? 1.235 3.643 4.493 1.00 97.62 181 ALA A N 1
ATOM 1480 C CA . ALA A 1 181 ? 2.002 4.525 3.635 1.00 97.62 181 ALA A CA 1
ATOM 1481 C C . ALA A 1 181 ? 1.337 4.660 2.273 1.00 97.62 181 ALA A C 1
ATOM 1483 O O . ALA A 1 181 ? 0.871 3.676 1.709 1.00 97.62 181 ALA A O 1
ATOM 1484 N N . LYS A 1 182 ? 1.312 5.885 1.748 1.00 97.12 182 LYS A N 1
ATOM 1485 C CA . LYS A 1 182 ? 0.670 6.197 0.470 1.00 97.12 182 LYS A CA 1
ATOM 1486 C C . LYS A 1 182 ? 1.376 7.350 -0.223 1.00 97.12 182 LYS A C 1
ATOM 1488 O O . LYS A 1 182 ? 1.942 8.231 0.430 1.00 97.12 182 LYS A O 1
ATOM 1493 N N . TYR A 1 183 ? 1.328 7.355 -1.551 1.00 97.25 183 TYR A N 1
ATOM 1494 C CA . TYR A 1 183 ? 1.700 8.530 -2.329 1.00 97.25 183 TYR A CA 1
ATOM 1495 C C . TYR A 1 183 ? 0.571 9.555 -2.283 1.00 97.25 183 TYR A C 1
ATOM 1497 O O . TYR A 1 183 ? -0.576 9.221 -2.566 1.00 97.25 183 TYR A O 1
ATOM 1505 N N . MET A 1 184 ? 0.889 10.796 -1.929 1.00 96.75 184 MET A N 1
ATOM 1506 C CA . MET A 1 184 ? -0.096 11.867 -1.783 1.00 96.75 184 MET A CA 1
ATOM 1507 C C . MET A 1 184 ? 0.499 13.206 -2.213 1.00 96.75 184 MET A C 1
ATOM 1509 O O . MET A 1 184 ? 1.720 13.369 -2.285 1.00 96.75 184 MET A O 1
ATOM 1513 N N . THR A 1 185 ? -0.360 14.191 -2.471 1.00 96.50 185 THR A N 1
ATOM 1514 C CA . THR A 1 185 ? 0.079 15.579 -2.676 1.00 96.50 185 THR A CA 1
ATOM 1515 C C . THR A 1 185 ? -0.151 16.405 -1.407 1.00 96.50 185 THR A C 1
ATOM 1517 O O . THR A 1 185 ? -1.291 16.725 -1.084 1.00 96.50 185 THR A O 1
ATOM 1520 N N . VAL A 1 186 ? 0.918 16.782 -0.698 1.00 96.81 186 VAL A N 1
ATOM 1521 C CA . VAL A 1 186 ? 0.850 17.637 0.506 1.00 96.81 186 VAL A CA 1
ATOM 1522 C C . VAL A 1 186 ? 1.377 19.023 0.152 1.00 96.81 186 VAL A C 1
ATOM 1524 O O . VAL A 1 186 ? 2.513 19.149 -0.297 1.00 96.81 186 VAL A O 1
ATOM 1527 N N . ASP A 1 187 ? 0.547 20.056 0.303 1.00 95.19 187 ASP A N 1
ATOM 1528 C CA . ASP A 1 187 ? 0.868 21.450 -0.058 1.00 95.19 187 ASP A CA 1
ATOM 1529 C C . ASP A 1 187 ? 1.462 21.608 -1.468 1.00 95.19 187 ASP A C 1
ATOM 1531 O O . ASP A 1 187 ? 2.463 22.290 -1.692 1.00 95.19 187 ASP A O 1
ATOM 1535 N N . GLY A 1 188 ? 0.864 20.911 -2.438 1.00 94.81 188 GLY A N 1
ATOM 1536 C CA . GLY A 1 188 ? 1.308 20.915 -3.836 1.00 94.81 188 GLY A CA 1
ATOM 1537 C C . GLY A 1 188 ? 2.572 20.092 -4.110 1.00 94.81 188 GLY A C 1
ATOM 1538 O O . GLY A 1 188 ? 2.961 19.952 -5.267 1.00 94.81 188 GLY A O 1
ATOM 1539 N N . ARG A 1 189 ? 3.204 19.504 -3.088 1.00 95.94 189 ARG A N 1
ATOM 1540 C CA . ARG A 1 189 ? 4.379 18.640 -3.243 1.00 95.94 189 ARG A CA 1
ATOM 1541 C C . ARG A 1 189 ? 3.970 17.176 -3.297 1.00 95.94 189 ARG A C 1
ATOM 1543 O O . ARG A 1 189 ? 3.225 16.693 -2.448 1.00 95.94 189 ARG A O 1
ATOM 1550 N N . LYS A 1 190 ? 4.493 16.458 -4.291 1.00 96.50 190 LYS A N 1
ATOM 1551 C CA . LYS A 1 190 ? 4.369 15.001 -4.386 1.00 96.50 190 LYS A CA 1
ATOM 1552 C C . LYS A 1 190 ? 5.212 14.352 -3.313 1.00 96.50 190 LYS A C 1
ATOM 1554 O O . LYS A 1 190 ? 6.434 14.507 -3.332 1.00 96.50 190 LYS A O 1
ATOM 1559 N N . SER A 1 191 ? 4.570 13.607 -2.429 1.00 97.25 191 SER A N 1
ATOM 1560 C CA . SER A 1 191 ? 5.223 13.044 -1.261 1.00 97.25 191 SER A CA 1
ATOM 1561 C C . SER A 1 191 ? 4.823 11.599 -1.012 1.00 97.25 191 SER A C 1
ATOM 1563 O O . SER A 1 191 ? 3.746 11.143 -1.390 1.00 97.25 191 SER A O 1
ATOM 1565 N N . LEU A 1 192 ? 5.722 10.885 -0.348 1.00 97.69 192 LEU A N 1
ATOM 1566 C CA . LEU A 1 192 ? 5.441 9.644 0.346 1.00 97.69 192 LEU A CA 1
ATOM 1567 C C . LEU A 1 192 ? 5.022 10.015 1.772 1.00 97.69 192 LEU A C 1
ATOM 1569 O O . LEU A 1 192 ? 5.818 10.570 2.534 1.00 97.69 192 LEU A O 1
ATOM 1573 N N . CYS A 1 193 ? 3.770 9.738 2.124 1.00 98.25 193 CYS A N 1
ATOM 1574 C CA . CYS A 1 193 ? 3.251 9.940 3.471 1.00 98.25 193 CYS A CA 1
ATOM 1575 C C . CYS A 1 193 ? 3.242 8.614 4.227 1.00 98.25 193 CYS A C 1
ATOM 1577 O O . CYS A 1 193 ? 2.821 7.601 3.677 1.00 98.25 193 CYS A O 1
ATOM 1579 N N . VAL A 1 194 ? 3.689 8.629 5.484 1.00 98.50 194 VAL A N 1
ATOM 1580 C CA . VAL A 1 194 ? 3.662 7.475 6.392 1.00 98.50 194 VAL A CA 1
ATOM 1581 C C . VAL A 1 194 ? 2.907 7.869 7.650 1.00 98.50 194 VAL A C 1
ATOM 1583 O O . VAL A 1 194 ? 3.337 8.774 8.365 1.00 98.50 194 VAL A O 1
ATOM 1586 N N . ALA A 1 195 ? 1.809 7.182 7.938 1.00 98.44 195 ALA A N 1
ATOM 1587 C CA . ALA A 1 195 ? 1.077 7.297 9.188 1.00 98.44 195 ALA A CA 1
ATOM 1588 C C . ALA A 1 195 ? 1.303 6.049 10.037 1.00 98.44 195 ALA A C 1
ATOM 1590 O O . ALA A 1 195 ? 1.387 4.937 9.524 1.00 98.44 195 ALA A O 1
ATOM 1591 N N . PHE A 1 196 ? 1.416 6.236 11.344 1.00 97.94 196 PHE A N 1
ATOM 1592 C CA . PHE A 1 196 ? 1.527 5.138 12.296 1.00 97.94 196 PHE A CA 1
ATOM 1593 C C . PHE A 1 196 ? 1.011 5.581 13.663 1.00 97.94 196 PHE A C 1
ATOM 1595 O O . PHE A 1 196 ? 0.985 6.774 14.005 1.00 97.94 196 PHE A O 1
ATOM 1602 N N . LEU A 1 197 ? 0.646 4.600 14.477 1.00 96.06 197 LEU A N 1
ATOM 1603 C CA . LEU A 1 197 ? 0.235 4.800 15.852 1.00 96.06 197 LEU A CA 1
ATOM 1604 C C . LEU A 1 197 ? 1.397 4.633 16.829 1.00 96.06 197 LEU A C 1
ATOM 1606 O O . LEU A 1 197 ? 2.393 3.955 16.575 1.00 96.06 197 LEU A O 1
ATOM 1610 N N . ARG A 1 198 ? 1.249 5.281 17.984 1.00 94.94 198 ARG A N 1
ATOM 1611 C CA . ARG A 1 198 ? 2.153 5.224 19.132 1.00 94.94 198 ARG A CA 1
ATOM 1612 C C . ARG A 1 198 ? 1.342 5.172 20.421 1.00 94.94 198 ARG A C 1
ATOM 1614 O O . ARG A 1 198 ? 0.310 5.836 20.535 1.00 94.94 198 ARG A O 1
ATOM 1621 N N . LYS A 1 199 ? 1.839 4.417 21.399 1.00 93.06 199 LYS A N 1
ATOM 1622 C CA . LYS A 1 199 ? 1.340 4.403 22.780 1.00 93.06 199 LYS A CA 1
ATOM 1623 C C . LYS A 1 199 ? 2.437 4.926 23.690 1.00 93.06 199 LYS A C 1
ATOM 1625 O O . LYS A 1 199 ? 3.615 4.650 23.465 1.00 93.06 199 LYS A O 1
ATOM 1630 N N . ARG A 1 200 ? 2.058 5.716 24.686 1.00 92.44 200 ARG A N 1
ATOM 1631 C CA . ARG A 1 200 ? 2.949 6.185 25.751 1.00 92.44 200 ARG A CA 1
ATOM 1632 C C . ARG A 1 200 ? 2.177 6.215 27.047 1.00 92.44 200 ARG A C 1
ATOM 1634 O O . ARG A 1 200 ? 0.990 6.519 27.025 1.00 92.44 200 ARG A O 1
ATOM 1641 N N . HIS A 1 201 ? 2.849 6.003 28.162 1.00 92.25 201 HIS A N 1
ATOM 1642 C CA . HIS A 1 201 ? 2.255 6.311 29.456 1.00 92.25 201 HIS A CA 1
ATOM 1643 C C . HIS A 1 201 ? 1.905 7.797 29.543 1.00 92.25 201 HIS A C 1
ATOM 1645 O O . HIS A 1 201 ? 2.617 8.650 28.997 1.00 92.25 201 HIS A O 1
ATOM 1651 N N . LYS A 1 202 ? 0.779 8.121 30.189 1.00 91.81 202 LYS A N 1
ATOM 1652 C CA . LYS A 1 202 ? 0.435 9.514 30.510 1.00 91.81 202 LYS A CA 1
ATOM 1653 C C . LYS A 1 202 ? 1.442 10.093 31.503 1.00 91.81 202 LYS A C 1
ATOM 1655 O O . LYS A 1 202 ? 1.806 11.258 31.357 1.00 91.81 202 LYS A O 1
ATOM 1660 N N . ASP A 1 203 ? 1.901 9.281 32.456 1.00 91.81 203 ASP A N 1
ATOM 1661 C CA . ASP A 1 203 ? 3.010 9.614 33.349 1.00 91.81 203 ASP A CA 1
ATOM 1662 C C . ASP A 1 203 ? 4.338 9.161 32.730 1.00 91.81 203 ASP A C 1
ATOM 1664 O O . ASP A 1 203 ? 4.544 7.980 32.465 1.00 91.81 203 ASP A O 1
ATOM 1668 N N . THR A 1 204 ? 5.260 10.096 32.507 1.00 91.38 204 THR A N 1
ATOM 1669 C CA . THR A 1 204 ? 6.591 9.800 31.958 1.00 91.38 204 THR A CA 1
ATOM 1670 C C . THR A 1 204 ? 7.479 9.014 32.920 1.00 91.38 204 THR A C 1
ATOM 1672 O O . THR A 1 204 ? 8.510 8.490 32.498 1.00 91.38 204 THR A O 1
ATOM 1675 N N . LYS A 1 205 ? 7.109 8.940 34.204 1.00 93.56 205 LYS A N 1
ATOM 1676 C CA . LYS A 1 205 ? 7.803 8.129 35.210 1.00 93.56 205 LYS A CA 1
ATOM 1677 C C . LYS A 1 205 ? 7.396 6.662 35.167 1.00 93.56 205 LYS A C 1
ATOM 1679 O O . LYS A 1 205 ? 8.149 5.831 35.675 1.00 93.56 205 LYS A O 1
ATOM 1684 N N . ASP A 1 206 ? 6.244 6.343 34.581 1.00 90.25 206 ASP A N 1
ATOM 1685 C CA . ASP A 1 206 ? 5.815 4.962 34.423 1.00 90.25 206 ASP A CA 1
ATOM 1686 C C . ASP A 1 206 ? 6.660 4.286 33.338 1.00 90.25 206 ASP A C 1
ATOM 1688 O O . ASP A 1 206 ? 6.704 4.715 32.183 1.00 90.25 206 ASP A O 1
ATOM 1692 N N . LYS A 1 207 ? 7.388 3.248 33.749 1.00 89.75 207 LYS A N 1
ATOM 1693 C CA . LYS A 1 207 ? 8.291 2.465 32.900 1.00 89.75 207 LYS A CA 1
ATOM 1694 C C . LYS A 1 207 ? 7.765 1.058 32.639 1.00 89.75 207 LYS A C 1
ATOM 1696 O O . LYS A 1 207 ? 8.506 0.245 32.090 1.00 89.75 207 LYS A O 1
ATOM 1701 N N . ARG A 1 208 ? 6.531 0.745 33.056 1.00 88.44 208 ARG A N 1
ATOM 1702 C CA . ARG A 1 208 ? 5.920 -0.559 32.774 1.00 88.44 208 ARG A CA 1
ATOM 1703 C C . ARG A 1 208 ? 5.899 -0.797 31.265 1.00 88.44 208 ARG A C 1
ATOM 1705 O O . ARG A 1 208 ? 5.738 0.138 30.481 1.00 88.44 208 ARG A O 1
ATOM 1712 N N . GLU A 1 209 ? 6.090 -2.035 30.840 1.00 86.00 209 GLU A N 1
ATOM 1713 C CA . GLU A 1 209 ? 5.986 -2.367 29.423 1.00 86.00 209 GLU A CA 1
ATOM 1714 C C . GLU A 1 209 ? 4.522 -2.250 28.983 1.00 86.00 209 GLU A C 1
ATOM 1716 O O . GLU A 1 209 ? 3.626 -2.753 29.657 1.00 86.00 209 GLU A O 1
ATOM 1721 N N . ILE A 1 210 ? 4.267 -1.551 27.874 1.00 84.25 210 ILE A N 1
ATOM 1722 C CA . ILE A 1 210 ? 2.923 -1.479 27.294 1.00 84.25 210 ILE A CA 1
ATOM 1723 C C . ILE A 1 210 ? 2.724 -2.768 26.486 1.00 84.25 210 ILE A C 1
ATOM 1725 O O . ILE A 1 210 ? 3.460 -2.954 25.513 1.00 84.25 210 ILE A O 1
ATOM 1729 N N . PRO A 1 211 ? 1.753 -3.634 26.837 1.00 76.44 211 PRO A N 1
ATOM 1730 C CA . PRO A 1 211 ? 1.572 -4.919 26.175 1.00 76.44 211 PRO A CA 1
ATOM 1731 C C . PRO A 1 211 ? 1.443 -4.790 24.654 1.00 76.44 211 PRO A C 1
ATOM 1733 O O . PRO A 1 211 ? 0.720 -3.932 24.131 1.00 76.44 211 PRO A O 1
ATOM 1736 N N . ILE A 1 212 ? 2.155 -5.672 23.949 1.00 67.06 212 ILE A N 1
ATOM 1737 C CA . ILE A 1 212 ? 2.161 -5.766 22.483 1.00 67.06 212 ILE A CA 1
ATOM 1738 C C . ILE A 1 212 ? 0.871 -6.425 21.967 1.00 67.06 212 ILE A C 1
ATOM 1740 O O . ILE A 1 212 ? 0.471 -6.155 20.839 1.00 67.06 212 ILE A O 1
ATOM 1744 N N . THR A 1 213 ? 0.201 -7.230 22.802 1.00 54.81 213 THR A N 1
ATOM 1745 C CA . THR A 1 213 ? -0.911 -8.160 22.492 1.00 54.81 213 THR A CA 1
ATOM 1746 C C . THR A 1 213 ? -2.214 -7.530 22.001 1.00 54.81 213 THR A C 1
ATOM 1748 O O . THR A 1 213 ? -3.226 -8.209 21.878 1.00 54.81 213 THR A O 1
ATOM 1751 N N . VAL A 1 214 ? -2.203 -6.249 21.666 1.00 50.59 214 VAL A N 1
ATOM 1752 C CA . VAL A 1 214 ? -3.372 -5.534 21.166 1.00 50.59 214 VAL A CA 1
ATOM 1753 C C . VAL A 1 214 ? -3.507 -5.819 19.668 1.00 50.59 214 VAL A C 1
ATOM 1755 O O . VAL A 1 214 ? -3.157 -4.980 18.835 1.00 50.59 214 VAL A O 1
ATOM 1758 N N . GLU A 1 215 ? -3.989 -7.016 19.310 1.00 51.88 215 GLU A N 1
ATOM 1759 C CA . GLU A 1 215 ? -4.667 -7.196 18.023 1.00 51.88 215 GLU A CA 1
ATOM 1760 C C . GLU A 1 215 ? -5.805 -6.167 17.999 1.00 51.88 215 GLU A C 1
ATOM 1762 O O . GLU A 1 215 ? -6.772 -6.274 18.752 1.00 51.88 215 GLU A O 1
ATOM 1767 N N . MET A 1 216 ? -5.640 -5.095 17.218 1.00 51.97 216 MET A N 1
ATOM 1768 C CA . MET A 1 216 ? -6.477 -3.907 17.357 1.00 51.97 216 MET A CA 1
ATOM 1769 C C . MET A 1 216 ? -7.966 -4.220 17.318 1.00 51.97 216 MET A C 1
ATOM 1771 O O . MET A 1 216 ? -8.523 -4.555 16.278 1.00 51.97 216 MET A O 1
ATOM 1775 N N . GLY A 1 217 ? -8.634 -3.932 18.430 1.00 46.69 217 GLY A N 1
ATOM 1776 C CA . GLY A 1 217 ? -10.085 -4.037 18.565 1.00 46.69 217 GLY A CA 1
ATOM 1777 C C . GLY A 1 217 ? -10.558 -5.328 19.189 1.00 46.69 217 GLY A C 1
ATOM 1778 O O . GLY A 1 217 ? -11.770 -5.484 19.329 1.00 46.69 217 GLY A O 1
ATOM 1779 N N . SER A 1 218 ? -9.636 -6.204 19.596 1.00 56.41 218 SER A N 1
ATOM 1780 C CA . SER A 1 218 ? -9.994 -7.382 20.370 1.00 56.41 218 SER A CA 1
ATOM 1781 C C . SER A 1 218 ? -10.710 -6.979 21.665 1.00 56.41 218 SER A C 1
ATOM 1783 O O . SER A 1 218 ? -10.556 -5.872 22.186 1.00 56.41 218 SER A O 1
ATOM 1785 N N . LYS A 1 219 ? -11.530 -7.888 22.194 1.00 54.25 219 LYS A N 1
ATOM 1786 C CA . LYS A 1 219 ? -12.214 -7.703 23.481 1.00 54.25 219 LYS A CA 1
ATOM 1787 C C . LYS A 1 219 ? -11.234 -7.464 24.638 1.00 54.25 219 LYS A C 1
ATOM 1789 O O . LYS A 1 219 ? -11.620 -6.838 25.616 1.00 54.25 219 LYS A O 1
ATOM 1794 N N . ASP A 1 220 ? -9.990 -7.901 24.474 1.00 57.31 220 ASP A N 1
ATOM 1795 C CA . ASP A 1 220 ? -8.933 -7.845 25.479 1.00 57.31 220 ASP A CA 1
ATOM 1796 C C . ASP A 1 220 ? -8.165 -6.506 25.455 1.00 57.31 220 ASP A C 1
ATOM 1798 O O . ASP A 1 220 ? -7.230 -6.303 26.225 1.00 57.31 220 ASP A O 1
ATOM 1802 N N . ASP A 1 221 ? -8.582 -5.568 24.594 1.00 63.06 221 ASP A N 1
ATOM 1803 C CA . ASP A 1 221 ? -8.016 -4.221 24.477 1.00 63.06 221 ASP A CA 1
ATOM 1804 C C . ASP A 1 221 ? -8.555 -3.218 25.516 1.00 63.06 221 ASP A C 1
ATOM 1806 O O . ASP A 1 221 ? -8.232 -2.027 25.424 1.00 63.06 221 ASP A O 1
ATOM 1810 N N . ASP A 1 222 ? -9.407 -3.644 26.455 1.00 68.56 222 ASP A N 1
ATOM 1811 C CA . ASP A 1 222 ? -9.942 -2.746 27.479 1.00 68.56 222 ASP A CA 1
ATOM 1812 C C . ASP A 1 222 ? -8.768 -2.112 28.252 1.00 68.56 222 ASP A C 1
ATOM 1814 O O . ASP A 1 222 ? -7.900 -2.798 28.794 1.00 68.56 222 ASP A O 1
ATOM 1818 N N . GLU A 1 223 ? -8.693 -0.775 28.223 1.00 70.06 223 GLU A N 1
ATOM 1819 C CA . GLU A 1 223 ? -7.602 -0.036 28.859 1.00 70.06 223 GLU A CA 1
ATOM 1820 C C . GLU A 1 223 ? -7.577 -0.359 30.354 1.00 70.06 223 GLU A C 1
ATOM 1822 O O . GLU A 1 223 ? -8.537 -0.068 31.065 1.00 70.06 223 GLU A O 1
ATOM 1827 N N . ASP A 1 224 ? -6.461 -0.917 30.831 1.00 73.44 224 ASP A N 1
ATOM 1828 C CA . ASP A 1 224 ? -6.223 -1.067 32.261 1.00 73.44 224 ASP A CA 1
ATOM 1829 C C . ASP A 1 224 ? -6.261 0.323 32.910 1.00 73.44 224 ASP A C 1
ATOM 1831 O O . ASP A 1 224 ? -5.397 1.171 32.663 1.00 73.44 224 ASP A O 1
ATOM 1835 N N . GLU A 1 225 ? -7.270 0.558 33.750 1.00 77.94 225 GLU A N 1
ATOM 1836 C CA . GLU A 1 225 ? -7.440 1.813 34.484 1.00 77.94 225 GLU A CA 1
ATOM 1837 C C . GLU A 1 225 ? -6.195 2.158 35.321 1.00 77.94 225 GLU A C 1
ATOM 1839 O O . GLU A 1 225 ? -5.908 3.335 35.554 1.00 77.94 225 GLU A O 1
ATOM 1844 N N . SER A 1 226 ? -5.412 1.147 35.720 1.00 82.25 226 SER A N 1
ATOM 1845 C CA . SER A 1 226 ? -4.163 1.307 36.465 1.00 82.25 226 SER A CA 1
ATOM 1846 C C . SER A 1 226 ? -3.002 1.831 35.615 1.00 82.25 226 SER A C 1
ATOM 1848 O O . SER A 1 226 ? -2.010 2.313 36.167 1.00 82.25 226 SER A O 1
ATOM 1850 N N . MET A 1 227 ? -3.093 1.756 34.284 1.00 83.19 227 MET A N 1
ATOM 1851 C CA . MET A 1 227 ? -2.036 2.108 33.337 1.00 83.19 227 MET A CA 1
ATOM 1852 C C . MET A 1 227 ? -2.559 3.125 32.316 1.00 83.19 227 MET A C 1
ATOM 1854 O O . MET A 1 227 ? -2.883 2.783 31.178 1.00 83.19 227 MET A O 1
ATOM 1858 N N . PRO A 1 228 ? -2.654 4.413 32.690 1.00 88.75 228 PRO A N 1
ATOM 1859 C CA . PRO A 1 228 ? -3.233 5.416 31.814 1.00 88.75 228 PRO A CA 1
ATOM 1860 C C . PRO A 1 228 ? -2.340 5.660 30.590 1.00 88.75 228 PRO A C 1
ATOM 1862 O O . PRO A 1 228 ? -1.258 6.241 30.695 1.00 88.75 228 PRO A O 1
ATOM 1865 N N . ILE A 1 229 ? -2.833 5.297 29.403 1.00 91.44 229 ILE A N 1
ATOM 1866 C CA . ILE A 1 229 ? -2.106 5.433 28.133 1.00 91.44 229 ILE A CA 1
ATOM 1867 C C . ILE A 1 229 ? -2.549 6.691 27.369 1.00 91.44 229 ILE A C 1
ATOM 1869 O O . ILE A 1 229 ? -3.714 7.094 27.346 1.00 91.44 229 ILE A O 1
ATOM 1873 N N . LYS A 1 230 ? -1.585 7.350 26.729 1.00 94.19 230 LYS A N 1
ATOM 1874 C CA . LYS A 1 230 ? -1.770 8.379 25.710 1.00 94.19 230 LYS A CA 1
ATOM 1875 C C . LYS A 1 230 ? -1.519 7.768 24.338 1.00 94.19 230 LYS A C 1
ATOM 1877 O O . LYS A 1 230 ? -0.456 7.197 24.084 1.00 94.19 230 LYS A O 1
ATOM 1882 N N . TYR A 1 231 ? -2.472 7.973 23.442 1.00 94.94 231 TYR A N 1
ATOM 1883 C CA . TYR A 1 231 ? -2.399 7.522 22.063 1.00 94.94 231 TYR A CA 1
ATOM 1884 C C . TYR A 1 231 ? -2.039 8.690 21.157 1.00 94.94 231 TYR A C 1
ATOM 1886 O O . TYR A 1 231 ? -2.513 9.820 21.333 1.00 94.94 231 TYR A O 1
ATOM 1894 N N . GLU A 1 232 ? -1.173 8.417 20.190 1.00 96.88 232 GLU A N 1
ATOM 1895 C CA . GLU A 1 232 ? -0.742 9.386 19.193 1.00 96.88 232 GLU A CA 1
ATOM 1896 C C . GLU A 1 232 ? -0.730 8.727 17.811 1.00 96.88 232 GLU A C 1
ATOM 1898 O O . GLU A 1 232 ? -0.028 7.742 17.613 1.00 96.88 232 GLU A O 1
ATOM 1903 N N . CYS A 1 233 ? -1.473 9.287 16.857 1.00 97.88 233 CYS A N 1
ATOM 1904 C CA . CYS A 1 233 ? -1.289 9.018 15.432 1.00 97.88 233 CYS A CA 1
ATOM 1905 C C . CYS A 1 233 ? -0.372 10.106 14.879 1.00 97.88 233 CYS A C 1
ATOM 1907 O O . CYS A 1 233 ? -0.672 11.295 15.004 1.00 97.88 233 CYS A O 1
ATOM 1909 N N . THR A 1 234 ? 0.773 9.716 14.327 1.00 98.19 234 THR A N 1
ATOM 1910 C CA . THR A 1 234 ? 1.708 10.650 13.688 1.00 98.19 234 THR A CA 1
ATOM 1911 C C . THR A 1 234 ? 1.761 10.353 12.205 1.00 98.19 234 THR A C 1
ATOM 1913 O O . THR A 1 234 ? 1.965 9.200 11.832 1.00 98.19 234 THR A O 1
ATOM 1916 N N . THR A 1 235 ? 1.673 11.398 11.389 1.00 98.56 235 THR A N 1
ATOM 1917 C CA . THR A 1 235 ? 1.929 11.307 9.953 1.00 98.56 235 THR A CA 1
ATOM 1918 C C . THR A 1 235 ? 3.192 12.083 9.625 1.00 98.56 235 THR A C 1
ATOM 1920 O O . THR A 1 235 ? 3.315 13.263 9.965 1.00 98.56 235 THR A O 1
ATOM 1923 N N . ILE A 1 236 ? 4.143 11.413 8.985 1.00 98.25 236 ILE A N 1
ATOM 1924 C CA . ILE A 1 236 ? 5.332 12.027 8.400 1.00 98.25 236 ILE A CA 1
ATOM 1925 C C . ILE A 1 236 ? 5.204 12.065 6.881 1.00 98.25 236 ILE A C 1
ATOM 1927 O O . ILE A 1 236 ? 4.520 11.234 6.288 1.00 98.25 236 ILE A O 1
ATOM 1931 N N . SER A 1 237 ? 5.854 13.037 6.257 1.00 97.88 237 SER A N 1
ATOM 1932 C CA . SER A 1 237 ? 5.865 13.220 4.811 1.00 97.88 237 SER A CA 1
ATOM 1933 C C . SER A 1 237 ? 7.283 13.474 4.330 1.00 97.88 237 SER A C 1
ATOM 1935 O O . SER A 1 237 ? 8.083 14.118 5.017 1.00 97.88 237 SER A O 1
ATOM 1937 N N . MET A 1 238 ? 7.582 12.974 3.138 1.00 97.19 238 MET A N 1
ATOM 1938 C CA . MET A 1 238 ? 8.813 13.273 2.428 1.00 97.19 238 MET A CA 1
ATOM 1939 C C . MET A 1 238 ? 8.552 13.411 0.937 1.00 97.19 238 MET A C 1
ATOM 1941 O O . MET A 1 238 ? 7.827 12.596 0.369 1.00 97.19 238 MET A O 1
ATOM 1945 N N . SER A 1 239 ? 9.183 14.390 0.286 1.00 97.38 239 SER A N 1
ATOM 1946 C CA . SER A 1 239 ? 8.997 14.569 -1.148 1.00 97.38 239 SER A CA 1
ATOM 1947 C C . SER A 1 239 ? 9.551 13.396 -1.968 1.00 97.38 239 SER A C 1
ATOM 1949 O O . SER A 1 239 ? 10.622 12.838 -1.705 1.00 97.38 239 SER A O 1
ATOM 1951 N N . LEU A 1 240 ? 8.831 13.053 -3.036 1.00 96.88 240 LEU A N 1
ATOM 1952 C CA . LEU A 1 240 ? 9.287 12.082 -4.027 1.00 96.88 240 LEU A CA 1
ATOM 1953 C C . LEU A 1 240 ? 10.487 12.599 -4.830 1.00 96.88 240 LEU A C 1
ATOM 1955 O O . LEU A 1 240 ? 11.247 11.796 -5.361 1.00 96.88 240 LEU A O 1
ATOM 1959 N N . ALA A 1 241 ? 10.688 13.919 -4.899 1.00 96.25 241 ALA A N 1
ATOM 1960 C CA . ALA A 1 241 ? 11.869 14.507 -5.524 1.00 96.25 241 ALA A CA 1
ATOM 1961 C C . ALA A 1 241 ? 13.145 14.136 -4.750 1.00 96.25 241 ALA A C 1
ATOM 1963 O O . ALA A 1 241 ? 14.120 13.684 -5.349 1.00 96.25 241 ALA A O 1
ATOM 1964 N N . SER A 1 242 ? 13.114 14.246 -3.421 1.00 96.31 242 SER A N 1
ATOM 1965 C CA . SER A 1 242 ? 14.223 13.850 -2.548 1.00 96.31 242 SER A CA 1
ATOM 1966 C C . SER A 1 242 ? 14.462 12.339 -2.574 1.00 96.31 242 SER A C 1
ATOM 1968 O O . SER A 1 242 ? 15.599 11.891 -2.718 1.00 96.31 242 SER A O 1
ATOM 1970 N N . LEU A 1 243 ? 13.394 11.533 -2.550 1.00 96.62 243 LEU A N 1
ATOM 1971 C CA . LEU A 1 243 ? 13.505 10.080 -2.743 1.00 96.62 243 LEU A CA 1
ATOM 1972 C C . LEU A 1 243 ? 14.077 9.722 -4.125 1.00 96.62 243 LEU A C 1
ATOM 1974 O O . LEU A 1 243 ? 14.843 8.768 -4.249 1.00 96.62 243 LEU A O 1
ATOM 1978 N N . GLY A 1 244 ? 13.754 10.497 -5.162 1.00 95.25 244 GLY A N 1
ATOM 1979 C CA . GLY A 1 244 ? 14.305 10.349 -6.510 1.00 95.25 244 GLY A CA 1
ATOM 1980 C C . GLY A 1 244 ? 15.816 10.585 -6.569 1.00 95.25 244 GLY A C 1
ATOM 1981 O O . GLY A 1 244 ? 16.524 9.841 -7.243 1.00 95.25 244 GLY A O 1
ATOM 1982 N N . GLN A 1 245 ? 16.326 11.562 -5.815 1.00 95.62 245 GLN A N 1
ATOM 1983 C CA . GLN A 1 245 ? 17.766 11.820 -5.705 1.00 95.62 245 GLN A CA 1
ATOM 1984 C C . GLN A 1 245 ? 18.500 10.671 -5.000 1.00 95.62 245 GLN A C 1
ATOM 1986 O O . GLN A 1 245 ? 19.536 10.221 -5.486 1.00 95.62 245 GLN A O 1
ATOM 1991 N N . LEU A 1 246 ? 17.927 10.141 -3.912 1.00 95.69 246 LEU A N 1
ATOM 1992 C CA . LEU A 1 246 ? 18.475 8.989 -3.177 1.00 95.69 246 LEU A CA 1
ATOM 1993 C C . LEU A 1 246 ? 18.341 7.660 -3.925 1.00 95.69 246 LEU A C 1
ATOM 1995 O O . LEU A 1 246 ? 18.929 6.670 -3.512 1.00 95.69 246 LEU A O 1
ATOM 1999 N N . THR A 1 247 ? 17.560 7.623 -5.004 1.00 94.69 247 THR A N 1
ATOM 2000 C CA . THR A 1 247 ? 17.416 6.454 -5.882 1.00 94.69 247 THR A CA 1
ATOM 2001 C C . THR A 1 247 ? 18.055 6.674 -7.249 1.00 94.69 247 THR A C 1
ATOM 2003 O O . THR A 1 247 ? 17.773 5.945 -8.203 1.00 94.69 247 THR A O 1
ATOM 2006 N N . ASN A 1 248 ? 18.945 7.662 -7.365 1.00 92.25 248 ASN A N 1
ATOM 2007 C CA . ASN A 1 248 ? 19.729 7.872 -8.571 1.00 92.25 248 ASN A CA 1
ATOM 2008 C C . ASN A 1 248 ? 20.787 6.760 -8.720 1.00 92.25 248 ASN A C 1
ATOM 2010 O O . ASN A 1 248 ? 21.495 6.413 -7.776 1.00 92.25 248 ASN A O 1
ATOM 2014 N N . ARG A 1 249 ? 20.928 6.211 -9.932 1.00 89.62 249 ARG A N 1
ATOM 2015 C CA . ARG A 1 249 ? 21.945 5.201 -10.275 1.00 89.62 249 ARG A CA 1
ATOM 2016 C C . ARG A 1 249 ? 23.369 5.690 -9.997 1.00 89.62 249 ARG A C 1
ATOM 2018 O O . ARG A 1 249 ? 24.208 4.899 -9.585 1.00 89.62 249 ARG A O 1
ATOM 2025 N N . GLU A 1 250 ? 23.619 6.983 -10.190 1.00 89.94 250 GLU A N 1
ATOM 2026 C CA . GLU A 1 250 ? 24.916 7.634 -9.951 1.00 89.94 250 GLU A CA 1
ATOM 2027 C C . GLU A 1 250 ? 25.224 7.828 -8.457 1.00 89.94 250 GLU A C 1
ATOM 2029 O O . GLU A 1 250 ? 26.326 8.229 -8.085 1.00 89.94 250 GLU A O 1
ATOM 2034 N N . CYS A 1 251 ? 24.266 7.499 -7.587 1.00 91.06 251 CYS A N 1
ATOM 2035 C CA . CYS A 1 251 ? 24.364 7.643 -6.146 1.00 91.06 251 CYS A CA 1
ATOM 2036 C C . CYS A 1 251 ? 24.229 6.280 -5.435 1.00 91.06 251 CYS A C 1
ATOM 2038 O O . CYS A 1 251 ? 23.208 6.012 -4.803 1.00 91.06 251 CYS A O 1
ATOM 2040 N N . PRO A 1 252 ? 25.221 5.369 -5.532 1.00 91.62 252 PRO A N 1
ATOM 2041 C CA . PRO A 1 252 ? 25.142 4.089 -4.842 1.00 91.62 252 PRO A CA 1
ATOM 2042 C C . PRO A 1 252 ? 25.124 4.276 -3.311 1.00 91.62 252 PRO A C 1
ATOM 2044 O O . PRO A 1 252 ? 25.963 5.018 -2.782 1.00 91.62 252 PRO A O 1
ATOM 2047 N N . PRO A 1 253 ? 24.229 3.585 -2.586 1.00 91.62 253 PRO A N 1
ATOM 2048 C CA . PRO A 1 253 ? 24.179 3.611 -1.129 1.00 91.62 253 PRO A CA 1
ATOM 2049 C C . PRO A 1 253 ? 25.496 3.161 -0.491 1.00 91.62 253 PRO A C 1
ATOM 2051 O O . PRO A 1 253 ? 26.207 2.313 -1.031 1.00 91.62 253 PRO A O 1
ATOM 2054 N N . GLY A 1 254 ? 25.837 3.754 0.655 1.00 89.88 254 GLY A N 1
ATOM 2055 C CA . GLY A 1 254 ? 27.104 3.508 1.359 1.00 89.88 254 GLY A CA 1
ATOM 2056 C C . GLY A 1 254 ? 28.321 4.240 0.777 1.00 89.88 254 GLY A C 1
ATOM 2057 O O . GLY A 1 254 ? 29.430 4.096 1.286 1.00 89.88 254 GLY A O 1
ATOM 2058 N N . THR A 1 255 ? 28.148 5.040 -0.279 1.00 94.38 255 THR A N 1
ATOM 2059 C CA . THR A 1 255 ? 29.208 5.924 -0.783 1.00 94.38 255 THR A CA 1
ATOM 2060 C C . THR A 1 255 ? 29.182 7.281 -0.077 1.00 94.38 255 THR A C 1
ATOM 2062 O O . THR A 1 255 ? 28.123 7.781 0.297 1.00 94.38 255 THR A O 1
ATOM 2065 N N . ARG A 1 256 ? 30.336 7.962 0.007 1.00 95.06 256 ARG A N 1
ATOM 2066 C CA . ARG A 1 256 ? 30.402 9.353 0.506 1.00 95.06 256 ARG A CA 1
ATOM 2067 C C . ARG A 1 256 ? 29.514 10.312 -0.290 1.00 95.06 256 ARG A C 1
ATOM 2069 O O . ARG A 1 256 ? 29.036 11.305 0.246 1.00 95.06 256 ARG A O 1
ATOM 2076 N N . HIS A 1 257 ? 29.322 10.049 -1.584 1.00 94.44 257 HIS A N 1
ATOM 2077 C CA . HIS A 1 257 ? 28.436 10.859 -2.416 1.00 94.44 257 HIS A CA 1
ATOM 2078 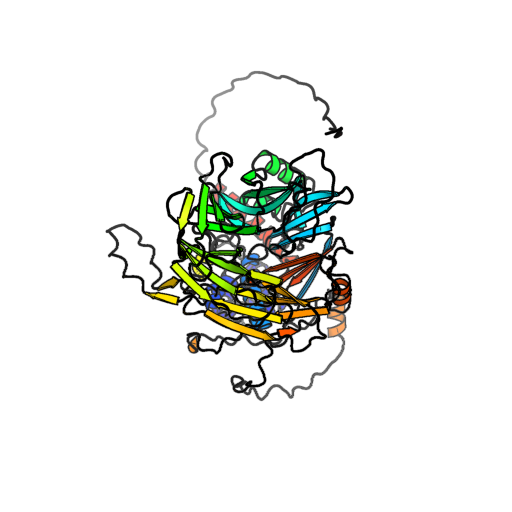C C . HIS A 1 257 ? 26.976 10.721 -1.965 1.00 94.44 257 HIS A C 1
ATOM 2080 O O . HIS A 1 257 ? 26.300 11.735 -1.801 1.00 94.44 257 HIS A O 1
ATOM 2086 N N . PHE A 1 258 ? 26.538 9.493 -1.677 1.00 94.31 258 PHE A N 1
ATOM 2087 C CA . PHE A 1 258 ? 25.227 9.214 -1.097 1.00 94.31 258 PHE A CA 1
ATOM 2088 C C . PHE A 1 258 ? 25.046 9.857 0.275 1.00 94.31 258 PHE A C 1
ATOM 2090 O O . PHE A 1 258 ? 24.058 10.551 0.489 1.00 94.31 258 PHE A O 1
ATOM 2097 N N . GLU A 1 259 ? 26.023 9.721 1.173 1.00 95.06 259 GLU A N 1
ATOM 2098 C CA . GLU A 1 259 ? 25.988 10.364 2.493 1.00 95.06 259 GLU A CA 1
ATOM 2099 C C . GLU A 1 259 ? 25.860 11.888 2.385 1.00 95.06 259 GLU A C 1
ATOM 2101 O O . GLU A 1 259 ? 25.078 12.494 3.113 1.00 95.06 259 GLU A O 1
ATOM 2106 N N . ASN A 1 260 ? 26.576 12.512 1.444 1.00 96.06 260 ASN A N 1
ATOM 2107 C CA . ASN A 1 260 ? 26.485 13.952 1.209 1.00 96.06 260 ASN A CA 1
ATOM 2108 C C . ASN A 1 260 ? 25.096 14.360 0.701 1.00 96.06 260 ASN A C 1
ATOM 2110 O O . ASN A 1 260 ? 24.556 15.357 1.172 1.00 96.06 260 ASN A O 1
ATOM 2114 N N . ILE A 1 261 ? 24.510 13.603 -0.232 1.00 95.38 261 ILE A N 1
ATOM 2115 C CA . ILE A 1 261 ? 23.157 13.872 -0.744 1.00 95.38 261 ILE A CA 1
ATOM 2116 C C . ILE A 1 261 ? 22.117 13.674 0.361 1.00 95.38 261 ILE A C 1
ATOM 2118 O O . ILE A 1 261 ? 21.279 14.549 0.558 1.00 95.38 261 ILE A O 1
ATOM 2122 N N . ALA A 1 262 ? 22.204 12.588 1.130 1.00 94.81 262 ALA A N 1
ATOM 2123 C CA . ALA A 1 262 ? 21.325 12.335 2.267 1.00 94.81 262 ALA A CA 1
ATOM 2124 C C . ALA A 1 262 ? 21.422 13.451 3.320 1.00 94.81 262 ALA A C 1
ATOM 2126 O O . ALA A 1 262 ? 20.396 13.979 3.743 1.00 94.81 262 ALA A O 1
ATOM 2127 N N . CYS A 1 263 ? 22.639 13.889 3.666 1.00 94.62 263 CYS A N 1
ATOM 2128 C CA . CYS A 1 263 ? 22.868 15.030 4.558 1.00 94.62 263 CYS A CA 1
ATOM 2129 C C . CYS A 1 263 ? 22.266 16.337 4.023 1.00 94.62 263 CYS A C 1
ATOM 2131 O O . CYS A 1 263 ? 21.798 17.164 4.804 1.00 94.62 263 CYS A O 1
ATOM 2133 N N . THR A 1 264 ? 22.335 16.571 2.711 1.00 96.00 264 THR A N 1
ATOM 2134 C CA . THR A 1 264 ? 21.751 17.763 2.080 1.00 96.00 264 THR A CA 1
ATOM 2135 C C . THR A 1 264 ? 20.231 17.701 2.121 1.00 96.00 264 THR A C 1
ATOM 2137 O O . THR A 1 264 ? 19.603 18.659 2.557 1.00 96.00 264 THR A O 1
ATOM 2140 N N . ILE A 1 265 ? 19.638 16.558 1.769 1.00 94.88 265 ILE A N 1
ATOM 2141 C CA . ILE A 1 265 ? 18.189 16.340 1.839 1.00 94.88 265 ILE A CA 1
ATOM 2142 C C . ILE A 1 265 ? 17.685 16.511 3.271 1.00 94.88 265 ILE A C 1
ATOM 2144 O O . ILE A 1 265 ? 16.696 17.199 3.485 1.00 94.88 265 ILE A O 1
ATOM 2148 N N . GLU A 1 266 ? 18.385 15.973 4.271 1.00 93.44 266 GLU A N 1
ATOM 2149 C CA . GLU A 1 266 ? 18.005 16.152 5.675 1.00 93.44 266 GLU A CA 1
ATOM 2150 C C . GLU A 1 266 ? 18.000 17.629 6.110 1.00 93.44 266 GLU A C 1
ATOM 2152 O O . GLU A 1 266 ? 17.231 18.013 6.990 1.00 93.44 266 GLU A O 1
ATOM 2157 N N . LYS A 1 267 ? 18.817 18.481 5.481 1.00 93.44 267 LYS A N 1
ATOM 2158 C CA . LYS A 1 267 ? 18.848 19.926 5.756 1.00 93.44 267 LYS A CA 1
ATOM 2159 C C . LYS A 1 267 ? 17.811 20.710 4.954 1.00 93.44 267 LYS A C 1
ATOM 2161 O O . LYS A 1 267 ? 17.239 21.656 5.488 1.00 93.44 267 LYS A O 1
ATOM 2166 N N . GLU A 1 268 ? 17.611 20.363 3.685 1.00 94.19 268 GLU A N 1
ATOM 2167 C CA . GLU A 1 268 ? 16.830 21.157 2.726 1.00 94.19 268 GLU A CA 1
ATOM 2168 C C . GLU A 1 268 ? 15.373 20.691 2.585 1.00 94.19 268 GLU A C 1
ATOM 2170 O O . GLU A 1 268 ? 14.475 21.517 2.424 1.00 94.19 268 GLU A O 1
ATOM 2175 N N . ASP A 1 269 ? 15.124 19.386 2.674 1.00 91.12 269 ASP A N 1
ATOM 2176 C CA . ASP A 1 269 ? 13.803 18.759 2.568 1.00 91.12 269 ASP A CA 1
ATOM 2177 C C . ASP A 1 269 ? 13.683 17.598 3.575 1.00 91.12 269 ASP A C 1
ATOM 2179 O O . ASP A 1 269 ? 13.591 16.424 3.192 1.00 91.12 269 ASP A O 1
ATOM 2183 N N . PRO A 1 270 ? 13.746 17.904 4.889 1.00 92.12 270 PRO A N 1
ATOM 2184 C CA . PRO A 1 270 ? 13.715 16.887 5.927 1.00 92.12 270 PRO A CA 1
ATOM 2185 C C . PRO A 1 270 ? 12.414 16.092 5.892 1.00 92.12 270 PRO A C 1
ATOM 2187 O O . PRO A 1 270 ? 11.361 16.575 5.478 1.00 92.12 270 PRO A O 1
A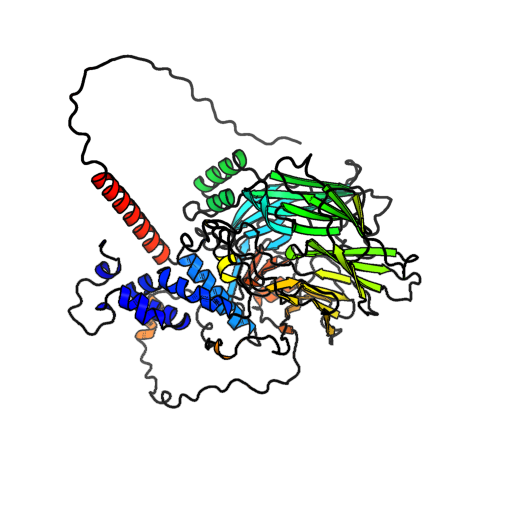TOM 2190 N N . VAL A 1 271 ? 12.455 14.893 6.470 1.00 94.44 271 VAL A N 1
ATOM 2191 C CA . VAL A 1 271 ? 11.236 14.171 6.838 1.00 94.44 271 VAL A CA 1
ATOM 2192 C C . VAL A 1 271 ? 10.441 15.028 7.829 1.00 94.44 271 VAL A C 1
ATOM 2194 O O . VAL A 1 271 ? 10.814 15.172 9.001 1.00 94.44 271 VAL A O 1
ATOM 2197 N N . THR A 1 272 ? 9.338 15.602 7.355 1.00 96.25 272 THR A N 1
ATOM 2198 C CA . THR A 1 272 ? 8.502 16.530 8.122 1.00 96.25 272 THR A CA 1
ATOM 2199 C C . THR A 1 272 ? 7.361 15.787 8.798 1.00 96.25 272 THR A C 1
ATOM 2201 O O . THR A 1 272 ? 6.818 14.822 8.266 1.00 96.25 272 THR A O 1
ATOM 2204 N N . VAL A 1 273 ? 6.991 16.220 10.003 1.00 97.31 273 VAL A N 1
ATOM 2205 C CA . VAL A 1 273 ? 5.749 15.772 10.642 1.00 97.31 273 VAL A CA 1
ATOM 2206 C C . VAL A 1 273 ? 4.634 16.660 10.108 1.00 97.31 273 VAL A C 1
ATOM 2208 O O . VAL A 1 273 ? 4.658 17.858 10.363 1.00 97.31 273 VAL A O 1
ATOM 2211 N N . VAL A 1 274 ? 3.682 16.075 9.385 1.00 97.81 274 VAL A N 1
ATOM 2212 C CA . VAL A 1 274 ? 2.578 16.801 8.728 1.00 97.81 274 VAL A CA 1
ATOM 2213 C C . VAL A 1 274 ? 1.243 16.643 9.447 1.00 97.81 274 VAL A C 1
ATOM 2215 O O . VAL A 1 274 ? 0.300 17.355 9.135 1.00 97.81 274 VAL A O 1
ATOM 2218 N N . SER A 1 275 ? 1.141 15.722 10.409 1.00 98.12 275 SER A N 1
ATOM 2219 C CA . SER A 1 275 ? -0.009 15.612 11.310 1.00 98.12 275 SER A CA 1
ATOM 2220 C C . SER A 1 275 ? 0.381 14.924 12.615 1.00 98.12 275 SER A C 1
ATOM 2222 O O . SER A 1 275 ? 1.250 14.040 12.646 1.00 98.12 275 SER A O 1
ATOM 2224 N N . ARG A 1 276 ? -0.269 15.329 13.711 1.00 97.75 276 ARG A N 1
ATOM 2225 C CA . ARG A 1 276 ? -0.124 14.682 15.016 1.00 97.75 276 ARG A CA 1
ATOM 2226 C C . ARG A 1 276 ? -1.431 14.730 15.808 1.00 97.75 276 ARG A C 1
ATOM 2228 O O . ARG A 1 276 ? -1.704 15.687 16.534 1.00 97.75 276 ARG A O 1
ATOM 2235 N N . ILE A 1 277 ? -2.193 13.642 15.758 1.00 97.81 277 ILE A N 1
ATOM 2236 C CA . ILE A 1 277 ? -3.450 13.486 16.498 1.00 97.81 277 ILE A CA 1
ATOM 2237 C C . ILE A 1 277 ? -3.150 12.817 17.838 1.00 97.81 277 ILE A C 1
ATOM 2239 O O . ILE A 1 277 ? -2.697 11.677 17.887 1.00 97.81 277 ILE A O 1
ATOM 2243 N N . ARG A 1 278 ? -3.410 13.522 18.944 1.00 97.12 278 ARG A N 1
ATOM 2244 C CA . ARG A 1 278 ? -3.198 13.028 20.313 1.00 97.12 278 ARG A CA 1
ATOM 2245 C C . ARG A 1 278 ? -4.515 12.883 21.045 1.00 97.12 278 ARG A C 1
ATOM 2247 O O . ARG A 1 278 ? -5.347 13.788 21.018 1.00 97.12 278 ARG A O 1
ATOM 2254 N N . THR A 1 279 ? -4.679 11.789 21.773 1.00 96.38 279 THR A N 1
ATOM 2255 C CA . THR A 1 279 ? -5.864 11.587 22.602 1.00 96.38 279 THR A CA 1
ATOM 2256 C C . THR A 1 279 ? -5.575 10.657 23.779 1.00 96.38 279 THR A C 1
ATOM 2258 O O . THR A 1 279 ? -4.618 9.888 23.766 1.00 96.38 279 THR A O 1
ATOM 2261 N N . GLY A 1 280 ? -6.380 10.772 24.834 1.00 93.25 280 GLY A N 1
ATOM 2262 C CA . GLY A 1 280 ? -6.378 9.839 25.960 1.00 93.25 280 GLY A CA 1
ATOM 2263 C C . GLY A 1 280 ? -7.368 8.688 25.793 1.00 93.25 280 GLY A C 1
ATOM 2264 O O . GLY A 1 280 ? -7.670 8.054 26.790 1.00 93.25 280 GLY A O 1
ATOM 2265 N N . ARG A 1 281 ? -7.926 8.498 24.590 1.00 92.44 281 ARG A N 1
ATOM 2266 C CA . ARG A 1 281 ? -8.741 7.336 24.220 1.00 92.44 281 ARG A CA 1
ATOM 2267 C C . ARG A 1 281 ? -7.989 6.501 23.199 1.00 92.44 281 ARG A C 1
ATOM 2269 O O . ARG A 1 281 ? -7.280 7.074 22.373 1.00 92.44 281 ARG A O 1
ATOM 2276 N N . GLN A 1 282 ? -8.219 5.198 23.197 1.00 91.50 282 GLN A N 1
ATOM 2277 C CA . GLN A 1 282 ? -7.648 4.301 22.207 1.00 91.50 282 GLN A CA 1
ATOM 2278 C C . GLN A 1 282 ? -7.888 4.766 20.758 1.00 91.50 282 GLN A C 1
ATOM 2280 O O . GLN A 1 282 ? -9.014 5.086 20.348 1.00 91.50 282 GLN A O 1
ATOM 2285 N N . LEU A 1 283 ? -6.799 4.790 19.987 1.00 93.88 283 LEU A N 1
ATOM 2286 C CA . LEU A 1 283 ? -6.827 4.936 18.535 1.00 93.88 283 LEU A CA 1
ATOM 2287 C C . LEU A 1 283 ? -6.827 3.546 17.886 1.00 93.88 283 LEU A C 1
ATOM 2289 O O . LEU A 1 283 ? -6.137 2.649 18.366 1.00 93.88 283 LEU A O 1
ATOM 2293 N N . GLY A 1 284 ? -7.633 3.379 16.839 1.00 93.06 284 GLY A N 1
ATOM 2294 C CA . GLY A 1 284 ? -7.793 2.136 16.083 1.00 93.06 284 GLY A CA 1
ATOM 2295 C C . GLY A 1 284 ? -7.200 2.236 14.678 1.00 93.06 284 GLY A C 1
ATOM 2296 O O . GLY A 1 284 ? -6.175 2.875 14.480 1.00 93.06 284 GLY A O 1
ATOM 2297 N N . ALA A 1 285 ? -7.863 1.634 13.689 1.00 94.31 285 ALA A N 1
ATOM 2298 C CA . ALA A 1 285 ? -7.429 1.681 12.293 1.00 94.31 285 ALA A CA 1
ATOM 2299 C C . ALA A 1 285 ? -7.071 3.108 11.820 1.00 94.31 285 ALA A C 1
ATOM 2301 O O . ALA A 1 285 ? -7.663 4.099 12.266 1.00 94.31 285 ALA A O 1
ATOM 2302 N N . VAL A 1 286 ? -6.099 3.186 10.908 1.00 96.69 286 VAL A N 1
ATOM 2303 C CA . VAL A 1 286 ? -5.602 4.414 10.271 1.00 96.69 286 VAL A CA 1
ATOM 2304 C C . VAL A 1 286 ? -5.768 4.269 8.759 1.00 96.69 286 VAL A C 1
ATOM 2306 O O . VAL A 1 286 ? -5.576 3.180 8.224 1.00 96.69 286 VAL A O 1
ATOM 2309 N N . SER A 1 287 ? -6.100 5.362 8.074 1.00 97.19 287 SER A N 1
ATOM 2310 C CA . SER A 1 287 ? -6.118 5.448 6.609 1.00 97.19 287 SER A CA 1
ATOM 2311 C C . SER A 1 287 ? -5.468 6.754 6.156 1.00 97.19 287 SER A C 1
ATOM 2313 O O . SER A 1 287 ? -5.593 7.782 6.828 1.00 97.19 287 SER A O 1
ATOM 2315 N N . LEU A 1 288 ? -4.769 6.713 5.025 1.00 97.75 288 LEU A N 1
ATOM 2316 C CA . LEU A 1 288 ? -4.234 7.882 4.329 1.00 97.75 288 LEU A CA 1
ATOM 2317 C C . LEU A 1 288 ? -4.954 7.983 2.994 1.00 97.75 288 LEU A C 1
ATOM 2319 O O . LEU A 1 288 ? -4.844 7.066 2.189 1.00 97.75 288 LEU A O 1
ATOM 2323 N N . ASP A 1 289 ? -5.679 9.070 2.751 1.00 97.12 289 ASP A N 1
ATOM 2324 C CA . ASP A 1 289 ? -6.504 9.209 1.549 1.00 97.12 289 ASP A CA 1
ATOM 2325 C C . ASP A 1 289 ? -6.635 10.670 1.113 1.00 97.12 289 ASP A C 1
ATOM 2327 O O . ASP A 1 289 ? -6.469 11.592 1.913 1.00 97.12 289 ASP A O 1
ATOM 2331 N N . GLU A 1 290 ? -6.893 10.888 -0.177 1.00 95.88 290 GLU A N 1
ATOM 2332 C CA . GLU A 1 290 ? -7.202 12.215 -0.715 1.00 95.88 290 GLU A CA 1
ATOM 2333 C C . GLU A 1 290 ? -8.723 12.413 -0.690 1.00 95.88 290 GLU A C 1
ATOM 2335 O O . GLU A 1 290 ? -9.447 11.669 -1.342 1.00 95.88 290 GLU A O 1
ATOM 2340 N N . ILE A 1 291 ? -9.215 13.400 0.059 1.00 95.94 291 ILE A N 1
ATOM 2341 C CA . ILE A 1 291 ? -10.644 13.743 0.152 1.00 95.94 291 ILE A CA 1
ATOM 2342 C C . ILE A 1 291 ? -10.804 15.136 -0.441 1.00 95.94 291 ILE A C 1
ATOM 2344 O O . ILE A 1 291 ? -10.109 16.060 -0.019 1.00 95.94 291 ILE A O 1
ATOM 2348 N N . ASP A 1 292 ? -11.650 15.276 -1.462 1.00 93.62 292 ASP A N 1
ATOM 2349 C CA . ASP A 1 292 ? -11.826 16.530 -2.211 1.00 93.62 292 ASP A CA 1
ATOM 2350 C C . ASP A 1 292 ? -10.494 17.147 -2.689 1.00 93.62 292 ASP A C 1
ATOM 2352 O O . ASP A 1 292 ? -10.274 18.359 -2.654 1.00 93.62 292 ASP A O 1
ATOM 2356 N N . GLY A 1 293 ? -9.556 16.288 -3.105 1.00 92.94 293 GLY A N 1
ATOM 2357 C CA . GLY A 1 293 ? -8.225 16.683 -3.583 1.00 92.94 293 GLY A CA 1
ATOM 2358 C C . GLY A 1 293 ? -7.241 17.111 -2.492 1.00 92.94 293 GLY A C 1
ATOM 2359 O O . GLY A 1 293 ? -6.104 17.474 -2.800 1.00 92.94 293 GLY A O 1
ATOM 2360 N N . ALA A 1 294 ? -7.638 17.058 -1.220 1.00 96.00 294 ALA A N 1
ATOM 2361 C CA . ALA A 1 294 ? -6.766 17.315 -0.087 1.00 96.00 294 ALA A CA 1
ATOM 2362 C C . ALA A 1 294 ? -6.253 16.003 0.513 1.00 96.00 294 ALA A C 1
ATOM 2364 O O . ALA A 1 294 ? -7.032 15.110 0.839 1.00 96.00 294 ALA A O 1
ATOM 2365 N N . ALA A 1 295 ? -4.938 15.897 0.706 1.00 97.31 295 ALA A N 1
ATOM 2366 C CA . ALA A 1 295 ? -4.355 14.785 1.441 1.00 97.31 295 ALA A CA 1
ATOM 2367 C C . ALA A 1 295 ? -4.807 14.824 2.908 1.00 97.31 295 ALA A C 1
ATOM 2369 O O . ALA A 1 295 ? -4.638 15.844 3.574 1.00 97.31 295 ALA A O 1
ATOM 2370 N N . CYS A 1 296 ? -5.351 13.722 3.415 1.00 97.88 296 CYS A N 1
ATOM 2371 C CA . CYS A 1 296 ? -5.875 13.602 4.769 1.00 97.88 296 CYS A CA 1
ATOM 2372 C C . CYS A 1 296 ? -5.338 12.341 5.457 1.00 97.88 296 CYS A C 1
ATOM 2374 O O . CYS A 1 296 ? -5.182 11.287 4.837 1.00 97.88 296 CYS A O 1
ATOM 2376 N N . VAL A 1 297 ? -5.107 12.435 6.768 1.00 98.50 297 VAL A N 1
ATOM 2377 C CA . VAL A 1 297 ? -5.016 11.259 7.641 1.00 98.50 297 VAL A CA 1
ATOM 2378 C C . VAL A 1 297 ? -6.345 11.069 8.354 1.00 98.50 297 VAL A C 1
ATOM 2380 O O . VAL A 1 297 ? -6.918 12.013 8.899 1.00 98.50 297 VAL A O 1
ATOM 2383 N N . CYS A 1 298 ? -6.825 9.834 8.360 1.00 98.44 298 CYS A N 1
ATOM 2384 C CA . CYS A 1 298 ? -8.046 9.431 9.034 1.00 98.44 298 CYS A CA 1
ATOM 2385 C C . CYS A 1 298 ? -7.696 8.393 10.102 1.00 98.44 298 CYS A C 1
ATOM 2387 O O . CYS A 1 298 ? -6.936 7.463 9.835 1.00 98.44 298 CYS A O 1
ATOM 2389 N N . VAL A 1 299 ? -8.241 8.527 11.308 1.00 98.12 299 VAL A N 1
ATOM 2390 C CA . VAL A 1 299 ? -8.002 7.569 12.395 1.00 98.12 299 VAL A CA 1
ATOM 2391 C C . VAL A 1 299 ? -9.263 7.331 13.214 1.00 98.12 299 VAL A C 1
ATOM 2393 O O . VAL A 1 299 ? -9.985 8.269 13.567 1.00 98.12 299 VAL A O 1
ATOM 2396 N N . VAL A 1 300 ? -9.518 6.069 13.558 1.00 97.44 300 VAL A N 1
ATOM 2397 C CA . VAL A 1 300 ? -10.597 5.705 14.482 1.00 97.44 300 VAL A CA 1
ATOM 2398 C C . VAL A 1 300 ? -10.213 6.142 15.891 1.00 97.44 300 VAL A C 1
ATOM 2400 O O . VAL A 1 300 ? -9.194 5.722 16.428 1.00 97.44 300 VAL A O 1
ATOM 2403 N N . LYS A 1 301 ? -11.061 6.946 16.523 1.00 96.81 301 LYS A N 1
ATOM 2404 C CA . LYS A 1 301 ? -11.035 7.262 17.950 1.00 96.81 301 LYS A CA 1
ATOM 2405 C C . LYS A 1 301 ? -12.192 6.528 18.621 1.00 96.81 301 LYS A C 1
ATOM 2407 O O . LYS A 1 301 ? -13.354 6.919 18.492 1.00 96.81 301 LYS A O 1
ATOM 2412 N N . ARG A 1 302 ? -11.882 5.457 19.348 1.00 94.19 302 ARG A N 1
ATOM 2413 C CA . ARG A 1 302 ? -12.906 4.558 19.888 1.00 94.19 302 ARG A CA 1
ATOM 2414 C C . ARG A 1 302 ? -13.855 5.250 20.888 1.00 94.19 302 ARG A C 1
ATOM 2416 O O . ARG A 1 302 ? -13.475 6.223 21.557 1.00 94.19 302 ARG A O 1
ATOM 2423 N N . PRO A 1 303 ? -15.107 4.765 20.988 1.00 94.62 303 PRO A N 1
ATOM 2424 C CA . PRO A 1 303 ? -15.645 3.603 20.269 1.00 94.62 303 PRO A CA 1
ATOM 2425 C C . PRO A 1 303 ? -16.232 3.907 18.880 1.00 94.62 303 PRO A C 1
ATOM 2427 O O . PRO A 1 303 ? -16.237 3.032 18.028 1.00 94.62 303 PRO A O 1
ATOM 2430 N N . ASN A 1 304 ? -16.725 5.118 18.617 1.00 97.19 304 ASN A N 1
ATOM 2431 C CA . ASN A 1 304 ? -17.590 5.394 17.459 1.00 97.19 304 ASN A CA 1
ATOM 2432 C C . ASN A 1 304 ? -17.267 6.701 16.717 1.00 97.19 304 ASN A C 1
ATOM 2434 O O . ASN A 1 304 ? -18.138 7.259 16.049 1.00 97.19 304 ASN A O 1
ATOM 2438 N N . ARG A 1 305 ? -16.048 7.224 16.866 1.00 98.06 305 ARG A N 1
ATOM 2439 C CA . ARG A 1 305 ? -15.641 8.499 16.272 1.00 98.06 305 ARG A CA 1
ATOM 2440 C C . ARG A 1 305 ? -14.495 8.273 15.289 1.00 98.06 305 ARG A C 1
ATOM 2442 O O . ARG A 1 305 ? -13.564 7.541 15.597 1.00 98.06 305 ARG A O 1
ATOM 2449 N N . ILE A 1 306 ? -14.533 8.922 14.134 1.00 98.44 306 ILE A N 1
ATOM 2450 C CA . ILE A 1 306 ? -13.414 8.994 13.188 1.00 98.44 306 ILE A CA 1
ATOM 2451 C C . ILE A 1 306 ? -12.912 10.437 13.182 1.00 98.44 306 ILE A C 1
ATOM 2453 O O . ILE A 1 306 ? -13.698 11.387 13.176 1.00 98.44 306 ILE A O 1
ATOM 2457 N N . VAL A 1 307 ? -11.601 10.623 13.273 1.00 98.50 307 VAL A N 1
ATOM 2458 C CA . VAL A 1 307 ? -10.953 11.933 13.158 1.00 98.50 307 VAL A CA 1
ATOM 2459 C C . VAL A 1 307 ? -10.287 11.996 11.796 1.00 98.50 307 VAL A C 1
ATOM 2461 O O . VAL A 1 307 ? -9.490 11.118 11.478 1.00 98.50 307 VAL A O 1
ATOM 2464 N N . LEU A 1 308 ? -10.606 13.028 11.025 1.00 98.44 308 LEU A N 1
ATOM 2465 C CA . LEU A 1 308 ? -9.998 13.329 9.739 1.00 98.44 308 LEU A CA 1
ATOM 2466 C C . LEU A 1 308 ? -9.224 14.633 9.894 1.00 98.44 308 LEU A C 1
ATOM 2468 O O . LEU A 1 308 ? -9.765 15.632 10.365 1.00 98.44 308 LEU A O 1
ATOM 2472 N N . GLU A 1 309 ? -7.953 14.630 9.535 1.00 98.38 309 GLU A N 1
ATOM 2473 C CA . GLU A 1 309 ? -7.107 15.815 9.588 1.00 98.38 309 GLU A CA 1
ATOM 2474 C C . GLU A 1 309 ? -6.427 15.998 8.241 1.00 98.38 309 GLU A C 1
ATOM 2476 O O . GLU A 1 309 ? -5.750 15.092 7.747 1.00 98.38 309 GLU A O 1
ATOM 2481 N N . ARG A 1 310 ? -6.617 17.177 7.649 1.00 97.88 310 ARG A N 1
ATOM 2482 C CA . ARG A 1 310 ? -5.928 17.544 6.418 1.00 97.88 310 ARG A CA 1
ATOM 2483 C C . ARG A 1 310 ? -4.432 17.645 6.696 1.00 97.88 310 ARG A C 1
ATOM 2485 O O . ARG A 1 310 ? -4.031 18.206 7.705 1.00 97.88 310 ARG A O 1
ATOM 2492 N N . LEU A 1 311 ? -3.611 17.108 5.807 1.00 98.00 311 LEU A N 1
ATOM 2493 C CA . LEU A 1 311 ? -2.160 17.163 5.908 1.00 98.00 311 LEU A CA 1
ATOM 2494 C C . LEU A 1 311 ? -1.650 18.486 5.339 1.00 98.00 311 LEU A C 1
ATOM 2496 O O . LEU A 1 311 ? -2.055 18.896 4.250 1.00 98.00 311 LEU A O 1
ATOM 2500 N N . GLY A 1 312 ? -0.729 19.110 6.064 1.00 95.00 312 GLY A N 1
ATOM 2501 C CA . GLY A 1 312 ? -0.075 20.354 5.680 1.00 95.00 312 GLY A CA 1
ATOM 2502 C C . GLY A 1 312 ? 1.244 20.544 6.429 1.00 95.00 312 GLY A C 1
ATOM 2503 O O . GLY A 1 312 ? 1.555 19.815 7.375 1.00 95.00 312 GLY A O 1
ATOM 2504 N N . ALA A 1 313 ? 2.039 21.512 5.986 1.00 88.81 313 ALA A N 1
ATOM 2505 C CA . ALA A 1 313 ? 3.340 21.849 6.551 1.00 88.81 313 ALA A CA 1
ATOM 2506 C C . ALA A 1 313 ? 3.215 22.411 7.973 1.00 88.81 313 ALA A C 1
ATOM 2508 O O . ALA A 1 313 ? 4.050 22.117 8.830 1.00 88.81 313 ALA A O 1
ATOM 2509 N N . ASP A 1 314 ? 2.156 23.181 8.243 1.00 92.56 314 ASP A N 1
ATOM 2510 C CA . ASP A 1 314 ? 1.829 23.661 9.584 1.00 92.56 314 ASP A CA 1
ATOM 2511 C C . ASP A 1 314 ? 0.890 22.686 10.302 1.00 92.56 314 ASP A C 1
ATOM 2513 O O . ASP A 1 314 ? -0.310 22.926 10.463 1.00 92.56 314 ASP A O 1
ATOM 2517 N N . PHE A 1 315 ? 1.461 21.574 10.771 1.00 92.25 315 PHE A N 1
ATOM 2518 C CA . PHE A 1 315 ? 0.685 20.509 11.407 1.00 92.25 315 PHE A CA 1
ATOM 2519 C C . PHE A 1 315 ? -0.064 20.943 12.681 1.00 92.25 315 PHE A C 1
ATOM 2521 O O . PHE A 1 315 ? -0.907 20.198 13.182 1.00 92.25 315 PHE A O 1
ATOM 2528 N N . HIS A 1 316 ? 0.248 22.115 13.247 1.00 92.50 316 HIS A N 1
ATOM 2529 C CA . HIS A 1 316 ? -0.439 22.646 14.423 1.00 92.50 316 HIS A CA 1
ATOM 2530 C C . HIS A 1 316 ? -1.804 23.253 14.092 1.00 92.50 316 HIS A C 1
ATOM 2532 O O . HIS A 1 316 ? -2.687 23.230 14.950 1.00 92.50 316 HIS A O 1
ATOM 2538 N N . ASN A 1 317 ? -1.977 23.748 12.865 1.00 95.44 317 ASN A N 1
ATOM 2539 C CA . ASN A 1 317 ? -3.165 24.477 12.419 1.00 95.44 317 ASN A CA 1
ATOM 2540 C C . ASN A 1 317 ? -3.939 23.746 11.315 1.00 95.44 317 ASN A C 1
ATOM 2542 O O . ASN A 1 317 ? -4.811 24.331 10.671 1.00 95.44 317 ASN A O 1
ATOM 2546 N N . ASN A 1 318 ? -3.639 22.467 11.098 1.00 96.44 318 ASN A N 1
ATOM 2547 C CA . ASN A 1 318 ? -4.355 21.648 10.135 1.00 96.44 318 ASN A CA 1
ATOM 2548 C C . ASN A 1 318 ? -5.865 21.621 10.435 1.00 96.44 318 ASN A C 1
ATOM 2550 O O . ASN A 1 318 ? -6.261 21.279 11.557 1.00 96.44 318 ASN A O 1
ATOM 2554 N N . PRO A 1 319 ? -6.722 21.908 9.436 1.00 97.19 319 PRO A N 1
ATOM 2555 C CA . PRO A 1 319 ? -8.156 21.705 9.554 1.00 97.19 319 PRO A CA 1
ATOM 2556 C C . PRO A 1 319 ? -8.465 20.263 9.956 1.00 97.19 319 PRO A C 1
ATOM 2558 O O . PRO A 1 319 ? -7.987 19.302 9.341 1.00 97.19 319 PRO A O 1
ATOM 2561 N N . ARG A 1 320 ? -9.269 20.122 11.009 1.00 97.62 320 ARG A N 1
ATOM 2562 C CA . ARG A 1 320 ? -9.664 18.832 11.564 1.00 97.62 320 ARG A CA 1
ATOM 2563 C C . ARG A 1 320 ? -11.175 18.717 11.567 1.00 97.62 320 ARG A C 1
ATOM 2565 O O . ARG A 1 320 ? -11.882 19.624 11.992 1.00 97.62 320 ARG A O 1
ATOM 2572 N N . MET A 1 321 ? -11.643 17.565 11.125 1.00 97.88 321 MET A N 1
ATOM 2573 C CA . MET A 1 321 ? -13.026 17.147 11.177 1.00 97.88 321 MET A CA 1
ATOM 2574 C C . MET A 1 321 ? -13.131 15.927 12.073 1.00 97.88 321 MET A C 1
ATOM 2576 O O . MET A 1 321 ? -12.221 15.094 12.148 1.00 97.88 321 MET A O 1
ATOM 2580 N N . SER A 1 322 ? -14.257 15.791 12.755 1.00 98.31 322 SER A N 1
ATOM 2581 C CA . SER A 1 322 ? -14.549 14.562 13.448 1.00 98.31 322 SER A CA 1
ATOM 2582 C C . SER A 1 322 ? -15.974 14.102 13.276 1.00 98.31 322 SER A C 1
ATOM 2584 O O . SER A 1 322 ? -16.925 14.821 13.558 1.00 98.31 322 SER A O 1
ATOM 2586 N N . LEU A 1 323 ? -16.093 12.851 12.859 1.00 98.44 323 LEU A N 1
ATOM 2587 C CA . LEU A 1 323 ? -17.347 12.206 12.540 1.00 98.44 323 LEU A CA 1
ATOM 2588 C C . LEU A 1 323 ? -17.692 11.251 13.668 1.00 98.44 323 LEU A C 1
ATOM 2590 O O . LEU A 1 323 ? -17.023 10.242 13.876 1.00 98.44 323 LEU A O 1
ATOM 2594 N N . THR A 1 324 ? -18.722 11.592 14.429 1.00 98.50 324 THR A N 1
ATOM 2595 C CA . THR A 1 324 ? -19.362 10.670 15.362 1.00 98.50 324 THR A CA 1
ATOM 2596 C C . THR A 1 324 ? -20.381 9.861 14.574 1.00 98.50 324 THR A C 1
ATOM 2598 O O . THR A 1 324 ? -21.461 10.350 14.245 1.00 98.50 324 THR A O 1
ATOM 2601 N N . CYS A 1 325 ? -20.024 8.624 14.256 1.00 98.38 325 CYS A N 1
ATOM 2602 C CA . CYS A 1 325 ? -20.876 7.699 13.525 1.00 98.38 325 CYS A CA 1
ATOM 2603 C C . CYS A 1 325 ? -21.978 7.222 14.479 1.00 98.38 325 CYS A C 1
ATOM 2605 O O . CYS A 1 325 ? -21.689 6.510 15.454 1.00 98.38 325 CYS A O 1
ATOM 2607 N N . ARG A 1 326 ? -23.220 7.675 14.256 1.00 98.19 326 ARG A N 1
ATOM 2608 C CA . ARG A 1 326 ? -24.359 7.352 15.129 1.00 98.19 326 ARG A CA 1
ATOM 2609 C C . ARG A 1 326 ? -24.559 5.840 15.196 1.00 98.19 326 ARG A C 1
ATOM 2611 O O . ARG A 1 326 ? -24.399 5.140 14.205 1.00 98.19 326 ARG A O 1
ATOM 2618 N N . ILE A 1 327 ? -24.902 5.357 16.385 1.00 97.25 327 ILE A N 1
ATOM 2619 C CA . ILE A 1 327 ? -25.181 3.939 16.619 1.00 97.25 327 ILE A CA 1
ATOM 2620 C C . ILE A 1 327 ? -26.517 3.536 15.984 1.00 97.25 327 ILE A C 1
ATOM 2622 O O . ILE A 1 327 ? -27.443 4.353 15.909 1.00 97.25 327 ILE A O 1
ATOM 2626 N N . SER A 1 328 ? -26.632 2.269 15.582 1.00 95.44 328 SER A N 1
ATOM 2627 C CA . SER A 1 328 ? -27.899 1.708 15.106 1.00 95.44 328 SER A CA 1
ATOM 2628 C C . SER A 1 328 ? -28.962 1.750 16.211 1.00 95.44 328 SER A C 1
ATOM 2630 O O . SER A 1 328 ? -28.716 1.331 17.346 1.00 95.44 328 SER A O 1
ATOM 2632 N N . GLN A 1 329 ? -30.157 2.249 15.875 1.00 96.31 329 GLN A N 1
ATOM 2633 C CA . GLN A 1 329 ? -31.280 2.357 16.814 1.00 96.31 329 GLN A CA 1
ATOM 2634 C C . GLN A 1 329 ? -31.816 0.992 17.256 1.00 96.31 329 GLN A C 1
ATOM 2636 O O . GLN A 1 329 ? -32.307 0.867 18.378 1.00 96.31 329 GLN A O 1
ATOM 2641 N N . GLU A 1 330 ? -31.668 -0.027 16.408 1.00 96.12 330 GLU A N 1
ATOM 2642 C CA . GLU A 1 330 ? -32.052 -1.410 16.704 1.00 96.12 330 GLU A CA 1
ATOM 2643 C C . GLU A 1 330 ? -31.278 -1.971 17.907 1.00 96.12 330 GLU A C 1
ATOM 2645 O O . GLU A 1 330 ? -31.835 -2.690 18.733 1.00 96.12 330 GLU A O 1
ATOM 2650 N N . TYR A 1 331 ? -30.028 -1.532 18.088 1.00 95.00 331 TYR A N 1
ATOM 2651 C CA . TYR A 1 331 ? -29.138 -1.992 19.156 1.00 95.00 331 TYR A CA 1
ATOM 2652 C C . TYR A 1 331 ? -28.724 -0.875 20.112 1.00 95.00 331 TYR A C 1
ATOM 2654 O O . TYR A 1 331 ? -27.613 -0.880 20.642 1.00 95.00 331 TYR A O 1
ATOM 2662 N N . LYS A 1 332 ? -29.600 0.106 20.354 1.00 95.75 332 LYS A N 1
ATOM 2663 C CA . LYS A 1 332 ? -29.289 1.286 21.185 1.00 95.75 332 LYS A CA 1
ATOM 2664 C C . LYS A 1 332 ? -28.799 0.969 22.609 1.00 95.75 332 LYS A C 1
ATOM 2666 O O . LYS A 1 332 ? -28.129 1.796 23.213 1.00 95.75 332 LYS A O 1
ATOM 2671 N N . ASN A 1 333 ? -29.136 -0.213 23.133 1.00 96.19 333 ASN A N 1
ATOM 2672 C CA . ASN A 1 333 ? -28.773 -0.665 24.481 1.00 96.19 333 ASN A CA 1
ATOM 2673 C C . ASN A 1 333 ? -27.520 -1.561 24.511 1.00 96.19 333 ASN A C 1
ATOM 2675 O O . ASN A 1 333 ? -27.170 -2.078 25.568 1.00 96.19 333 ASN A O 1
ATOM 2679 N N . GLN A 1 334 ? -26.885 -1.799 23.364 1.00 95.94 334 GLN A N 1
ATOM 2680 C CA . GLN A 1 334 ? -25.707 -2.658 23.236 1.00 95.94 334 GLN A CA 1
ATOM 2681 C C . GLN A 1 334 ? -24.437 -1.812 23.092 1.00 95.94 334 GLN A C 1
ATOM 2683 O O . GLN A 1 334 ? -24.508 -0.621 22.785 1.00 95.94 334 GLN A O 1
ATOM 2688 N N . GLN A 1 335 ? -23.260 -2.401 23.319 1.00 94.62 335 GLN A N 1
ATOM 2689 C CA . GLN A 1 335 ? -21.991 -1.689 23.149 1.00 94.62 335 GLN A CA 1
ATOM 2690 C C . GLN A 1 335 ? -21.572 -1.723 21.677 1.00 94.62 335 GLN A C 1
ATOM 2692 O O . GLN A 1 335 ? -21.375 -2.791 21.108 1.00 94.62 335 GLN A O 1
ATOM 2697 N N . HIS A 1 336 ? -21.390 -0.551 21.070 1.00 95.56 336 HIS A N 1
ATOM 2698 C CA . HIS A 1 336 ? -20.927 -0.412 19.685 1.00 95.56 336 HIS A CA 1
ATOM 2699 C C . HIS A 1 336 ? -19.447 -0.053 19.667 1.00 95.56 336 HIS A C 1
ATOM 2701 O O . HIS A 1 336 ? -19.029 0.803 20.442 1.00 95.56 336 HIS A O 1
ATOM 2707 N N . SER A 1 337 ? -18.674 -0.620 18.745 1.00 94.69 337 SER A N 1
ATOM 2708 C CA . SER A 1 337 ? -17.289 -0.214 18.489 1.00 94.69 337 SER A CA 1
ATOM 2709 C C . SER A 1 337 ? -16.961 -0.300 17.000 1.00 94.69 337 SER A C 1
ATOM 2711 O O . SER A 1 337 ? -17.292 -1.283 16.341 1.00 94.69 337 SER A O 1
ATOM 2713 N N . ILE A 1 338 ? -16.317 0.734 16.459 1.00 95.75 338 ILE A N 1
ATOM 2714 C CA . ILE A 1 338 ? -15.736 0.717 15.116 1.00 95.75 338 ILE A CA 1
ATOM 2715 C C . ILE A 1 338 ? -14.461 -0.118 15.181 1.00 95.75 338 ILE A C 1
ATOM 2717 O O . ILE A 1 338 ? -13.500 0.249 15.869 1.00 95.75 338 ILE A O 1
ATOM 2721 N N . TRP A 1 339 ? -14.451 -1.230 14.452 1.00 93.69 339 TRP A N 1
ATOM 2722 C CA . TRP A 1 339 ? -13.303 -2.126 14.420 1.00 93.69 339 TRP A CA 1
ATOM 2723 C C . TRP A 1 339 ? -12.329 -1.719 13.317 1.00 93.69 339 TRP A C 1
ATOM 2725 O O . TRP A 1 339 ? -11.142 -1.527 13.586 1.00 93.69 339 TRP A O 1
ATOM 2735 N N . ASN A 1 340 ? -12.837 -1.510 12.100 1.00 95.81 340 ASN A N 1
ATOM 2736 C CA . ASN A 1 340 ? -12.048 -1.085 10.946 1.00 95.81 340 ASN A CA 1
ATOM 2737 C C . ASN A 1 340 ? -12.867 -0.152 10.034 1.00 95.81 340 ASN A C 1
ATOM 2739 O O . ASN A 1 340 ? -14.094 -0.095 10.140 1.00 95.81 340 ASN A O 1
ATOM 2743 N N . PHE A 1 341 ? -12.196 0.602 9.164 1.00 97.69 341 PHE A N 1
ATOM 2744 C CA . PHE A 1 341 ? -12.842 1.495 8.202 1.00 97.69 341 PHE A CA 1
ATOM 2745 C C . PHE A 1 341 ? -11.978 1.700 6.952 1.00 97.69 341 PHE A C 1
ATOM 2747 O O . PHE A 1 341 ? -10.765 1.487 6.985 1.00 97.69 341 PHE A O 1
ATOM 2754 N N . ARG A 1 342 ? -12.597 2.176 5.869 1.00 97.56 342 ARG A N 1
ATOM 2755 C CA . ARG A 1 342 ? -11.914 2.708 4.685 1.00 97.56 342 ARG A CA 1
ATOM 2756 C C . ARG A 1 342 ? -12.609 3.950 4.166 1.00 97.56 342 ARG A C 1
ATOM 2758 O O . ARG A 1 342 ? -13.833 4.008 4.122 1.00 97.56 342 ARG A O 1
ATOM 2765 N N . VAL A 1 343 ? -11.815 4.931 3.756 1.00 97.62 343 VAL A N 1
ATOM 2766 C CA . VAL A 1 343 ? -12.313 6.075 2.992 1.00 97.62 343 VAL A CA 1
ATOM 2767 C C . VAL A 1 343 ? -12.546 5.615 1.557 1.00 97.62 343 VAL A C 1
ATOM 2769 O O . VAL A 1 343 ? -11.745 4.857 1.012 1.00 97.62 343 VAL A O 1
ATOM 2772 N N . ILE A 1 344 ? -13.627 6.089 0.948 1.00 97.56 344 ILE A N 1
ATOM 2773 C CA . ILE A 1 344 ? -13.934 5.931 -0.470 1.00 97.56 344 ILE A CA 1
ATOM 2774 C C . ILE A 1 344 ? -13.850 7.322 -1.117 1.00 97.56 344 ILE A C 1
ATOM 2776 O O . ILE A 1 344 ? -14.858 8.033 -1.185 1.00 97.56 344 ILE A O 1
ATOM 2780 N N . PRO A 1 345 ? -12.657 7.740 -1.585 1.00 95.38 345 PRO A N 1
ATOM 2781 C CA . PRO A 1 345 ? -12.432 9.086 -2.109 1.00 95.38 345 PRO A CA 1
ATOM 2782 C C . PRO A 1 345 ? -13.399 9.511 -3.212 1.00 95.38 345 PRO A C 1
ATOM 2784 O O . PRO A 1 345 ? -13.854 10.647 -3.224 1.00 95.38 345 PRO A O 1
ATOM 2787 N N . SER A 1 346 ? -13.733 8.600 -4.131 1.00 93.75 346 SER A N 1
ATOM 2788 C CA . SER A 1 346 ? -14.575 8.903 -5.293 1.00 93.75 346 SER A CA 1
ATOM 2789 C C . SER A 1 346 ? -16.034 9.196 -4.946 1.00 93.75 346 SER A C 1
ATOM 2791 O O . SER A 1 346 ? -16.727 9.782 -5.768 1.00 93.75 346 SER A O 1
ATOM 2793 N N . GLN A 1 347 ? -16.498 8.790 -3.762 1.00 95.88 347 GLN A N 1
ATOM 2794 C CA . GLN A 1 347 ? -17.861 9.035 -3.280 1.00 95.88 347 GLN A CA 1
ATOM 2795 C C . GLN A 1 347 ? -17.906 10.026 -2.114 1.00 95.88 347 GLN A C 1
ATOM 2797 O O . GLN A 1 347 ? -18.989 10.310 -1.620 1.00 95.88 347 GLN A O 1
ATOM 2802 N N . CYS A 1 348 ? -16.755 10.518 -1.640 1.00 96.88 348 CYS A N 1
ATOM 2803 C CA . CYS A 1 348 ? -16.653 11.271 -0.387 1.00 96.88 348 CYS A CA 1
ATOM 2804 C C . CYS A 1 348 ? -17.375 10.554 0.769 1.00 96.88 348 CYS A C 1
ATOM 2806 O O . CYS A 1 348 ? -18.128 11.159 1.526 1.00 96.88 348 CYS A O 1
ATOM 2808 N N . GLN A 1 349 ? -17.143 9.244 0.891 1.00 98.00 349 GLN A N 1
ATOM 2809 C CA . GLN A 1 349 ? -17.794 8.376 1.873 1.00 98.00 349 GLN A CA 1
ATOM 2810 C C . GLN A 1 349 ? -16.783 7.592 2.704 1.00 98.00 349 GLN A C 1
ATOM 2812 O O . GLN A 1 349 ? -15.616 7.447 2.338 1.00 98.00 349 GLN A O 1
ATOM 2817 N N . ILE A 1 350 ? -17.238 7.065 3.837 1.00 98.25 350 ILE A N 1
ATOM 2818 C CA . ILE A 1 350 ? -16.483 6.151 4.688 1.00 98.25 350 ILE A CA 1
ATOM 2819 C C . ILE A 1 350 ? -17.261 4.852 4.845 1.00 98.25 350 ILE A C 1
ATOM 2821 O O . ILE A 1 350 ? -18.383 4.852 5.346 1.00 98.25 350 ILE A O 1
ATOM 2825 N N . LEU A 1 351 ? -16.617 3.745 4.482 1.00 98.50 351 LEU A N 1
ATOM 2826 C CA . LEU A 1 351 ? -17.057 2.398 4.808 1.00 98.50 351 LEU A CA 1
ATOM 2827 C C . LEU A 1 351 ? -16.555 2.022 6.198 1.00 98.50 351 LEU A C 1
ATOM 2829 O O . LEU A 1 351 ? -15.358 2.095 6.471 1.00 98.50 351 LEU A O 1
ATOM 2833 N N . ILE A 1 352 ? -17.453 1.581 7.066 1.00 97.88 352 ILE A N 1
ATOM 2834 C CA . ILE A 1 352 ? -17.153 1.182 8.438 1.00 97.88 352 ILE A CA 1
ATOM 2835 C C . ILE A 1 352 ? -17.574 -0.265 8.638 1.00 97.88 352 ILE A C 1
ATOM 2837 O O . ILE A 1 352 ? -18.679 -0.641 8.258 1.00 97.88 352 ILE A O 1
ATOM 2841 N N . LEU A 1 353 ? -16.724 -1.051 9.304 1.00 97.50 353 LEU A N 1
ATOM 2842 C CA . LEU A 1 353 ? -17.163 -2.271 9.965 1.00 97.50 353 LEU A CA 1
ATOM 2843 C C . LEU A 1 353 ? -17.295 -2.011 11.468 1.00 97.50 353 LEU A C 1
ATOM 2845 O O . LEU A 1 353 ? -16.315 -1.737 12.176 1.00 97.50 353 LEU A O 1
ATOM 2849 N N . ARG A 1 354 ? -18.528 -2.108 11.948 1.00 96.94 354 ARG A N 1
ATOM 2850 C CA . ARG A 1 354 ? -18.901 -1.945 13.346 1.00 96.94 354 ARG A CA 1
ATOM 2851 C C . ARG A 1 354 ? -19.228 -3.290 13.965 1.00 96.94 354 ARG A C 1
ATOM 2853 O O . ARG A 1 354 ? -19.864 -4.138 13.346 1.00 96.94 354 ARG A O 1
ATOM 2860 N N . VAL A 1 355 ? -18.856 -3.427 15.229 1.00 95.06 355 VAL A N 1
ATOM 2861 C CA . VAL A 1 355 ? -19.236 -4.563 16.061 1.00 95.06 355 VAL A CA 1
ATOM 2862 C C . VAL A 1 355 ? -20.126 -4.096 17.190 1.00 95.06 355 VAL A C 1
ATOM 2864 O O . VAL A 1 355 ? -19.849 -3.091 17.853 1.00 95.06 355 VAL A O 1
ATOM 2867 N N . VAL A 1 356 ? -21.224 -4.817 17.354 1.00 96.06 356 VAL A N 1
ATOM 2868 C CA . VAL A 1 356 ? -22.251 -4.595 18.354 1.00 96.06 356 VAL A CA 1
ATOM 2869 C C . VAL A 1 356 ? -22.208 -5.785 19.299 1.00 96.06 356 VAL A C 1
ATOM 2871 O O . VAL A 1 356 ? -22.547 -6.903 18.916 1.00 96.06 356 VAL A O 1
ATOM 2874 N N . ARG A 1 357 ? -21.728 -5.548 20.519 1.00 93.25 357 ARG A N 1
ATOM 2875 C CA . ARG A 1 357 ? -21.542 -6.615 21.499 1.00 93.25 357 ARG A CA 1
ATOM 2876 C C . ARG A 1 357 ? -22.869 -7.028 22.102 1.00 93.25 357 ARG A C 1
ATOM 2878 O O . ARG A 1 357 ? -23.613 -6.172 22.595 1.00 93.25 357 ARG A O 1
ATOM 2885 N N . ALA A 1 358 ? -23.113 -8.330 22.135 1.00 93.56 358 ALA A N 1
ATOM 2886 C CA . ALA A 1 358 ? -24.332 -8.847 22.721 1.00 93.56 358 ALA A CA 1
ATOM 2887 C C . ALA A 1 358 ? -24.387 -8.589 24.238 1.00 93.56 358 ALA A C 1
ATOM 2889 O O . ALA A 1 358 ? -23.375 -8.606 24.942 1.00 93.56 358 ALA A O 1
ATOM 2890 N N . VAL A 1 359 ? -25.591 -8.333 24.763 1.00 92.50 359 VAL A N 1
ATOM 2891 C CA . VAL A 1 359 ? -25.792 -8.048 26.200 1.00 92.50 359 VAL A CA 1
ATOM 2892 C C . VAL A 1 359 ? -25.576 -9.304 27.044 1.00 92.50 359 VAL A C 1
ATOM 2894 O O . VAL A 1 359 ? -25.052 -9.232 28.155 1.00 92.50 359 VAL A O 1
ATOM 2897 N N . LYS A 1 360 ? -26.001 -10.461 26.527 1.00 91.44 360 LYS A N 1
ATOM 2898 C CA . LYS A 1 360 ? -25.799 -11.760 27.165 1.00 91.44 360 LYS A CA 1
ATOM 2899 C C . LYS A 1 360 ? -24.570 -12.409 26.554 1.00 91.44 360 LYS A C 1
ATOM 2901 O O . LYS A 1 360 ? -24.446 -12.461 25.341 1.00 91.44 360 LYS A O 1
ATOM 2906 N N . SER A 1 361 ? -23.713 -12.984 27.391 1.00 84.94 361 SER A N 1
ATOM 2907 C CA . SER A 1 361 ? -22.493 -13.672 26.947 1.00 84.94 361 SER A CA 1
ATOM 2908 C C . SER A 1 361 ? -22.734 -14.892 26.048 1.00 84.94 361 SER A C 1
ATOM 2910 O O . SER A 1 361 ? -21.778 -15.387 25.463 1.00 84.94 361 SER A O 1
ATOM 2912 N N . GLN A 1 362 ? -23.970 -15.397 25.985 1.00 88.75 362 GLN A N 1
ATOM 2913 C CA . GLN A 1 362 ? -24.365 -16.537 25.151 1.00 88.75 362 GLN A CA 1
ATOM 2914 C C . GLN A 1 362 ? -24.825 -16.131 23.747 1.00 88.75 362 GLN A C 1
ATOM 2916 O O . GLN A 1 362 ? -24.855 -16.981 22.862 1.00 88.75 362 GLN A O 1
ATOM 2921 N N . ASP A 1 363 ? -25.204 -14.868 23.552 1.00 91.62 363 ASP A N 1
ATOM 2922 C CA . ASP A 1 363 ? -25.665 -14.377 22.257 1.00 91.62 363 ASP A CA 1
ATOM 2923 C C . ASP A 1 363 ? -24.432 -13.966 21.423 1.00 91.62 363 ASP A C 1
ATOM 2925 O O . ASP A 1 363 ? -23.501 -13.370 21.978 1.00 91.62 363 ASP A O 1
ATOM 2929 N N . PRO A 1 364 ? -24.384 -14.275 20.114 1.00 92.25 364 PRO A N 1
ATOM 2930 C CA . PRO A 1 364 ? -23.270 -13.871 19.264 1.00 92.25 364 PRO A CA 1
ATOM 2931 C C . PRO A 1 364 ? -23.254 -12.351 19.064 1.00 92.25 364 PRO A C 1
ATOM 2933 O O . PRO A 1 364 ? -24.301 -11.695 19.018 1.00 92.25 364 PRO A O 1
ATOM 2936 N N . ASP A 1 365 ? -22.056 -11.787 18.916 1.00 93.94 365 ASP A N 1
ATOM 2937 C CA . ASP A 1 365 ? -21.895 -10.381 18.548 1.00 93.94 365 ASP A CA 1
ATOM 2938 C C . ASP A 1 365 ? -22.483 -10.129 17.150 1.00 93.94 365 ASP A C 1
ATOM 2940 O O . ASP A 1 365 ? -22.435 -10.980 16.265 1.00 93.94 365 ASP A O 1
ATOM 2944 N N . THR A 1 366 ? -23.033 -8.934 16.930 1.00 95.62 366 THR A N 1
ATOM 2945 C CA . THR A 1 366 ? -23.569 -8.534 15.622 1.00 95.62 366 THR A CA 1
ATOM 2946 C C . THR A 1 366 ? -22.572 -7.655 14.873 1.00 95.62 366 THR A C 1
ATOM 2948 O O . THR A 1 366 ? -22.013 -6.705 15.428 1.00 95.62 366 THR A O 1
ATOM 2951 N N . TYR A 1 367 ? -22.385 -7.935 13.584 1.00 95.81 367 TYR A N 1
ATOM 2952 C CA . TYR A 1 367 ? -21.443 -7.234 12.714 1.00 95.81 367 TYR A CA 1
ATOM 2953 C C . TYR A 1 367 ? -22.193 -6.411 11.662 1.00 95.81 367 TYR A C 1
ATOM 2955 O O . TYR A 1 367 ? -23.050 -6.930 10.944 1.00 95.81 367 TYR A O 1
ATOM 2963 N N . LEU A 1 368 ? -21.879 -5.118 11.568 1.00 96.88 368 LEU A N 1
ATOM 2964 C CA . LEU A 1 368 ? -22.527 -4.175 10.655 1.00 96.88 368 LEU A CA 1
ATOM 2965 C C . LEU A 1 368 ? -21.497 -3.567 9.706 1.00 96.88 368 LEU A C 1
ATOM 2967 O O . LEU A 1 368 ? -20.477 -3.041 10.151 1.00 96.88 368 LEU A O 1
ATOM 2971 N N . VAL A 1 369 ? -21.794 -3.596 8.410 1.00 97.75 369 VAL A N 1
ATOM 2972 C CA . VAL A 1 369 ? -21.104 -2.803 7.389 1.00 97.75 369 VAL A CA 1
ATOM 2973 C C . VAL A 1 369 ? -21.947 -1.564 7.128 1.00 97.75 369 VAL A C 1
ATOM 2975 O O . VAL A 1 369 ? -23.125 -1.684 6.808 1.00 97.75 369 VAL A O 1
ATOM 2978 N N . GLU A 1 370 ? -21.369 -0.380 7.278 1.00 98.12 370 GLU A N 1
ATOM 2979 C CA . GLU A 1 370 ? -22.084 0.895 7.192 1.00 98.12 370 GLU A CA 1
ATOM 2980 C C . GLU A 1 370 ? -21.355 1.858 6.246 1.00 98.12 370 GLU A C 1
ATOM 2982 O O . GLU A 1 370 ? -20.124 1.920 6.261 1.00 98.12 370 GLU A O 1
ATOM 2987 N N . LEU A 1 371 ? -22.102 2.633 5.457 1.00 98.38 371 LEU A N 1
ATOM 2988 C CA . LEU A 1 371 ? -21.585 3.755 4.668 1.00 98.38 371 LEU A CA 1
ATOM 2989 C C . LEU A 1 371 ? -22.012 5.079 5.302 1.00 98.38 371 LEU A C 1
ATOM 2991 O O . LEU A 1 371 ? -23.167 5.243 5.695 1.00 98.38 371 LEU A O 1
ATOM 2995 N N . PHE A 1 372 ? -21.080 6.022 5.393 1.00 98.56 372 PHE A N 1
ATOM 2996 C CA . PHE A 1 372 ? -21.302 7.361 5.933 1.00 98.56 372 PHE A CA 1
ATOM 2997 C C . PHE A 1 372 ? -20.774 8.421 4.972 1.00 98.56 372 PHE A C 1
ATOM 2999 O O . PHE A 1 372 ? -19.624 8.328 4.544 1.00 98.56 372 PHE A O 1
ATOM 3006 N N . ASP A 1 373 ? -21.562 9.459 4.712 1.00 98.19 373 ASP A N 1
ATOM 3007 C CA . ASP A 1 373 ? -21.102 10.626 3.959 1.00 98.19 373 ASP A CA 1
ATOM 3008 C C . ASP A 1 373 ? -20.085 11.444 4.757 1.00 98.19 373 ASP A C 1
ATOM 3010 O O . ASP A 1 373 ? -20.216 11.638 5.971 1.00 98.19 373 ASP A O 1
ATOM 3014 N N . ILE A 1 374 ? -19.074 11.954 4.060 1.00 98.12 374 ILE A N 1
ATOM 3015 C CA . ILE A 1 374 ? -18.094 12.885 4.605 1.00 98.12 374 ILE A CA 1
ATOM 3016 C C . ILE A 1 374 ? -18.613 14.311 4.367 1.00 98.12 374 ILE A C 1
ATOM 3018 O O . ILE A 1 374 ? -18.745 14.725 3.215 1.00 98.12 374 ILE A O 1
ATOM 3022 N N . PRO A 1 375 ? -18.901 15.088 5.428 1.00 97.56 375 PRO A N 1
ATOM 3023 C CA . PRO A 1 375 ? -19.227 16.501 5.298 1.00 97.56 375 PRO A CA 1
ATOM 3024 C C . PRO A 1 375 ? -18.102 17.272 4.601 1.00 97.56 375 PRO A C 1
ATOM 3026 O O . PRO A 1 375 ? -16.921 17.029 4.845 1.00 97.56 375 PRO A O 1
ATOM 3029 N N . THR A 1 376 ? -18.476 18.245 3.776 1.00 95.19 376 THR A N 1
ATOM 3030 C CA . THR A 1 376 ? -17.530 19.121 3.067 1.00 95.19 376 THR A CA 1
ATOM 3031 C C . THR A 1 376 ? -16.883 20.161 3.985 1.00 95.19 376 THR A C 1
ATOM 3033 O O . THR A 1 376 ? -15.799 20.670 3.702 1.00 95.19 376 THR A O 1
ATOM 3036 N N . GLU A 1 377 ? -17.544 20.498 5.094 1.00 96.12 377 GLU A N 1
ATOM 3037 C CA . GLU A 1 377 ? -17.057 21.453 6.085 1.00 96.12 377 GLU A CA 1
ATOM 3038 C C . GLU A 1 377 ? -16.247 20.753 7.182 1.00 96.12 377 GLU A C 1
ATOM 3040 O O . GLU A 1 377 ? -16.566 19.645 7.605 1.00 96.12 377 GLU A O 1
ATOM 3045 N N . PHE A 1 378 ? -15.211 21.420 7.698 1.00 95.19 378 PHE A N 1
ATOM 3046 C CA . PHE A 1 378 ? -14.465 20.924 8.855 1.00 95.19 378 PHE A CA 1
ATOM 3047 C C . PHE A 1 378 ? -15.192 21.280 10.155 1.00 95.19 378 PHE A C 1
ATOM 3049 O O . PHE A 1 378 ? -15.576 22.426 10.374 1.00 95.19 378 PHE A O 1
ATOM 3056 N N . GLY A 1 379 ? -15.343 20.302 11.044 1.00 96.88 379 GLY A N 1
ATOM 3057 C CA . GLY A 1 379 ? -16.049 20.475 12.309 1.00 96.88 379 GLY A CA 1
ATOM 3058 C C . GLY A 1 379 ? -16.321 19.151 13.013 1.00 96.88 379 GLY A C 1
ATOM 3059 O O . GLY A 1 379 ? -15.848 18.095 12.591 1.00 96.88 379 GLY A O 1
ATOM 3060 N N . ASP A 1 380 ? -17.086 19.210 14.098 1.00 98.12 380 ASP A N 1
ATOM 3061 C CA . ASP A 1 380 ? -17.549 18.027 14.821 1.00 98.12 380 ASP A CA 1
ATOM 3062 C C . ASP A 1 380 ? -18.982 17.696 14.389 1.00 98.12 380 ASP A C 1
ATOM 3064 O O . ASP A 1 380 ? -19.923 18.431 14.685 1.00 98.12 380 ASP A O 1
ATOM 3068 N N . PHE A 1 381 ? -19.152 16.563 13.709 1.00 98.31 381 PHE A N 1
ATOM 3069 C CA . PHE A 1 381 ? -20.433 16.114 13.175 1.00 98.31 381 PHE A CA 1
ATOM 3070 C C . PHE A 1 381 ? -20.897 14.829 13.854 1.00 98.31 381 PHE A C 1
ATOM 3072 O O . PHE A 1 381 ? -20.102 13.991 14.282 1.00 98.31 381 PHE A O 1
ATOM 3079 N N . SER A 1 382 ? -22.215 14.658 13.930 1.00 98.00 382 SER A N 1
ATOM 3080 C CA . SER A 1 382 ? -22.864 13.414 14.340 1.00 98.00 382 SER A CA 1
ATOM 3081 C C . SER A 1 382 ? -23.804 12.985 13.228 1.00 98.00 382 SER A C 1
ATOM 3083 O O . SER A 1 382 ? -24.874 13.579 13.068 1.00 98.00 382 SER A O 1
ATOM 3085 N N . ILE A 1 383 ? -23.391 11.980 12.463 1.00 98.12 383 ILE A N 1
ATOM 3086 C CA . ILE A 1 383 ? -24.022 11.589 11.199 1.00 98.12 383 ILE A CA 1
ATOM 3087 C C . ILE A 1 383 ? -24.636 10.184 11.302 1.00 98.12 383 ILE A C 1
ATOM 3089 O O . ILE A 1 383 ? -24.033 9.305 11.929 1.00 98.12 383 ILE A O 1
ATOM 3093 N N . PRO A 1 384 ? -25.855 9.963 10.773 1.00 97.81 384 PRO A N 1
ATOM 3094 C CA . PRO A 1 384 ? -26.406 8.621 10.595 1.00 97.81 384 PRO A CA 1
ATOM 3095 C C . PRO A 1 384 ? -25.717 7.899 9.422 1.00 97.81 384 PRO A C 1
ATOM 3097 O O . PRO A 1 384 ? -25.150 8.576 8.564 1.00 97.81 384 PRO A O 1
ATOM 3100 N N . PRO A 1 385 ? -25.753 6.555 9.374 1.00 97.75 385 PRO A N 1
ATOM 3101 C CA . PRO A 1 385 ? -25.324 5.830 8.184 1.00 97.75 385 PRO A CA 1
ATOM 3102 C C . PRO A 1 385 ? -26.278 6.140 7.026 1.00 97.75 385 PRO A C 1
ATOM 3104 O O . PRO A 1 385 ? -27.493 6.194 7.223 1.00 97.75 385 PRO A O 1
ATOM 3107 N N . GLU A 1 386 ? -25.735 6.329 5.827 1.00 97.50 386 GLU A N 1
ATOM 3108 C CA . GLU A 1 386 ? -26.519 6.431 4.593 1.00 97.50 386 GLU A CA 1
ATOM 3109 C C . GLU A 1 386 ? -27.119 5.063 4.240 1.00 97.50 386 GLU A C 1
ATOM 3111 O O . GLU A 1 386 ? -28.294 4.943 3.895 1.00 97.50 386 GLU A O 1
ATOM 3116 N N . SER A 1 387 ? -26.320 4.007 4.400 1.00 97.44 387 SER A N 1
ATOM 3117 C CA . SER A 1 387 ? -26.766 2.623 4.279 1.00 97.44 387 SER A CA 1
ATOM 3118 C C . SER A 1 387 ? -26.047 1.732 5.287 1.00 97.44 387 SER A C 1
ATOM 3120 O O . SER A 1 387 ? -24.932 2.024 5.725 1.00 97.44 387 SER A O 1
ATOM 3122 N N . ALA A 1 388 ? -26.702 0.640 5.673 1.00 97.12 388 ALA A N 1
ATOM 3123 C CA . ALA A 1 388 ? -26.155 -0.355 6.581 1.00 97.12 388 ALA A CA 1
ATOM 3124 C C . ALA A 1 388 ? -26.573 -1.758 6.135 1.00 97.12 388 ALA A C 1
ATOM 3126 O O . ALA A 1 388 ? -27.704 -1.968 5.691 1.00 97.12 388 ALA A O 1
ATOM 3127 N N . ARG A 1 389 ? -25.666 -2.724 6.277 1.00 96.25 389 ARG A N 1
ATOM 3128 C CA . ARG A 1 389 ? -25.900 -4.138 5.991 1.00 96.25 389 ARG A CA 1
ATOM 3129 C C . ARG A 1 389 ? -25.372 -4.999 7.129 1.00 96.25 389 ARG A C 1
ATOM 3131 O O . ARG A 1 389 ? -24.258 -4.807 7.610 1.00 96.25 389 ARG A O 1
ATOM 3138 N N . PHE A 1 390 ? -26.182 -5.966 7.534 1.00 94.69 390 PHE A N 1
ATOM 3139 C CA . PHE A 1 390 ? -25.839 -6.937 8.565 1.00 94.69 390 PHE A CA 1
ATOM 3140 C C . PHE A 1 390 ? -25.013 -8.058 7.950 1.00 94.69 390 PHE A C 1
ATOM 3142 O O . PHE A 1 390 ? -25.357 -8.571 6.882 1.00 94.69 390 PHE A O 1
ATOM 3149 N N . LEU A 1 391 ? -23.955 -8.456 8.645 1.00 92.81 391 LEU A N 1
ATOM 3150 C CA . LEU A 1 391 ? -23.233 -9.680 8.340 1.00 92.81 391 LEU A CA 1
ATOM 3151 C C . LEU A 1 391 ? -23.670 -10.736 9.349 1.00 92.81 391 LEU A C 1
ATOM 3153 O O . LEU A 1 391 ? -23.462 -10.585 10.552 1.00 92.81 391 LEU A O 1
ATOM 3157 N N . GLN A 1 392 ? -24.334 -11.776 8.853 1.00 87.12 392 GLN A N 1
ATOM 3158 C CA . GLN A 1 392 ? -24.770 -12.893 9.680 1.00 87.12 392 GLN A CA 1
ATOM 3159 C C . GLN A 1 392 ? -23.563 -13.783 9.975 1.00 87.12 392 GLN A C 1
ATOM 3161 O O . GLN A 1 392 ? -23.013 -14.381 9.058 1.00 87.12 392 GLN A O 1
ATOM 3166 N N . SER A 1 393 ? -23.165 -13.868 11.241 1.00 87.44 393 SER A N 1
ATOM 3167 C CA . SER A 1 393 ? -22.214 -14.866 11.728 1.00 87.44 393 SER A CA 1
ATOM 3168 C C . SER A 1 393 ? -22.553 -15.218 13.173 1.00 87.44 393 SER A C 1
ATOM 3170 O O . SER A 1 393 ? -22.972 -14.356 13.946 1.00 87.44 393 SER A O 1
ATOM 3172 N N . THR A 1 394 ? -22.424 -16.495 13.520 1.00 88.12 394 THR A N 1
ATOM 3173 C CA . THR A 1 394 ? -22.543 -16.997 14.898 1.00 88.12 394 THR A CA 1
ATOM 3174 C C . THR A 1 394 ? -21.207 -17.016 15.626 1.00 88.12 394 THR A C 1
ATOM 3176 O O . THR A 1 394 ? -21.171 -17.200 16.841 1.00 88.12 394 THR A O 1
ATOM 3179 N N . ASP A 1 395 ? -20.123 -16.845 14.879 1.00 90.44 395 ASP A N 1
ATOM 3180 C CA . ASP A 1 395 ? -18.778 -17.160 15.321 1.00 90.44 395 ASP A CA 1
ATOM 3181 C C . ASP A 1 395 ? -18.084 -15.910 15.852 1.00 90.44 395 ASP A C 1
ATOM 3183 O O . ASP A 1 395 ? -18.397 -14.775 15.469 1.00 90.44 395 ASP A O 1
ATOM 3187 N N . LYS A 1 396 ? -17.115 -16.098 16.751 1.00 89.19 396 LYS A N 1
ATOM 3188 C CA . LYS A 1 396 ? -16.413 -14.970 17.359 1.00 89.19 396 LYS A CA 1
ATOM 3189 C C . LYS A 1 396 ? -15.439 -14.379 16.345 1.00 89.19 396 LYS A C 1
ATOM 3191 O O . LYS A 1 396 ? -14.406 -14.970 16.039 1.00 89.19 396 LYS A O 1
ATOM 3196 N N . LEU A 1 397 ? -15.725 -13.169 15.872 1.00 90.44 397 LEU A N 1
ATOM 3197 C CA . LEU A 1 397 ? -14.795 -12.402 15.048 1.00 90.44 397 LEU A CA 1
ATOM 3198 C C . LEU A 1 397 ? -13.513 -12.105 15.839 1.00 90.44 397 LEU A C 1
ATOM 3200 O O . LEU A 1 397 ? -13.552 -11.578 16.951 1.00 90.44 397 LEU A O 1
ATOM 3204 N N . LEU A 1 398 ? -12.375 -12.459 15.255 1.00 88.25 398 LEU A N 1
ATOM 3205 C CA . LEU A 1 398 ? -11.036 -12.288 15.812 1.00 88.25 398 LEU A CA 1
ATOM 3206 C C . LEU A 1 398 ? -10.284 -11.135 15.145 1.00 88.25 398 LEU A C 1
ATOM 3208 O O . LEU A 1 398 ? -9.506 -10.454 15.803 1.00 88.25 398 LEU A O 1
ATOM 3212 N N . ASN A 1 399 ? -10.459 -10.925 13.837 1.00 90.31 399 ASN A N 1
ATOM 3213 C CA . ASN A 1 399 ? -9.773 -9.854 13.111 1.00 90.31 399 ASN A CA 1
ATOM 3214 C C . ASN A 1 399 ? -10.562 -9.406 11.879 1.00 90.31 399 ASN A C 1
ATOM 3216 O O . ASN A 1 399 ? -11.316 -10.173 11.286 1.00 90.31 399 ASN A O 1
ATOM 3220 N N . VAL A 1 400 ? -10.343 -8.157 11.481 1.00 92.88 400 VAL A N 1
ATOM 3221 C CA . VAL A 1 400 ? -10.972 -7.513 10.336 1.00 92.88 400 VAL A CA 1
ATOM 3222 C C . VAL A 1 400 ? -9.910 -6.785 9.546 1.00 92.88 400 VAL A C 1
ATOM 3224 O O . VAL A 1 400 ? -9.261 -5.865 10.050 1.00 92.88 400 VAL A O 1
ATOM 3227 N N . GLN A 1 401 ? -9.814 -7.109 8.268 1.00 94.38 401 GLN A N 1
ATOM 3228 C CA . GLN A 1 401 ? -8.997 -6.365 7.328 1.00 94.38 401 GLN A CA 1
ATOM 3229 C C . GLN A 1 401 ? -9.852 -5.899 6.163 1.00 94.38 401 GLN A C 1
ATOM 3231 O O . GLN A 1 401 ? -10.593 -6.677 5.576 1.00 94.38 401 GLN A O 1
ATOM 3236 N N . ILE A 1 402 ? -9.728 -4.624 5.812 1.00 95.69 402 ILE A N 1
ATOM 3237 C CA . ILE A 1 402 ? -10.349 -4.077 4.611 1.00 95.69 402 ILE A CA 1
ATOM 3238 C C . ILE A 1 402 ? -9.220 -3.717 3.654 1.00 95.69 402 ILE A C 1
ATOM 3240 O O . ILE A 1 402 ? -8.293 -2.990 4.037 1.00 95.69 402 ILE A O 1
ATOM 3244 N N . ALA A 1 403 ? -9.286 -4.241 2.435 1.00 94.44 403 ALA A N 1
ATOM 3245 C CA . ALA A 1 403 ? -8.333 -3.943 1.382 1.00 94.44 403 ALA A CA 1
ATOM 3246 C C . ALA A 1 403 ? -8.243 -2.435 1.129 1.00 94.44 403 ALA A C 1
ATOM 3248 O O . ALA A 1 403 ? -9.214 -1.693 1.296 1.00 94.44 403 ALA A O 1
ATOM 3249 N N . GLU A 1 404 ? -7.052 -1.968 0.767 1.00 92.56 404 GLU A N 1
ATOM 3250 C CA . GLU A 1 404 ? -6.873 -0.569 0.410 1.00 92.56 404 GLU A CA 1
ATOM 3251 C C . GLU A 1 404 ? -7.515 -0.287 -0.951 1.00 92.56 404 GLU A C 1
ATOM 3253 O O . GLU A 1 404 ? -7.253 -0.975 -1.941 1.00 92.56 404 GLU A O 1
ATOM 3258 N N . LEU A 1 405 ? -8.332 0.766 -1.006 1.00 91.25 405 LEU A N 1
ATOM 3259 C CA . LEU A 1 405 ? -8.851 1.281 -2.260 1.00 91.25 405 LEU A CA 1
ATOM 3260 C C . LEU A 1 405 ? -7.743 2.009 -3.017 1.00 91.25 405 LEU A C 1
ATOM 3262 O O . LEU A 1 405 ? -7.279 3.088 -2.633 1.00 91.25 405 LEU A O 1
ATOM 3266 N N . ARG A 1 406 ? -7.333 1.410 -4.134 1.00 83.38 406 ARG A N 1
ATOM 3267 C CA . ARG A 1 406 ? -6.355 1.998 -5.046 1.00 83.38 406 ARG A CA 1
ATOM 3268 C C . ARG A 1 406 ? -7.040 3.065 -5.899 1.00 83.38 406 ARG A C 1
ATOM 3270 O O . ARG A 1 406 ? -7.581 2.781 -6.962 1.00 83.38 406 ARG A O 1
ATOM 3277 N N . GLY A 1 407 ? -7.036 4.297 -5.402 1.00 78.75 407 GLY A N 1
ATOM 3278 C CA . GLY A 1 407 ? -7.356 5.490 -6.182 1.00 78.75 407 GLY A CA 1
ATOM 3279 C C . GLY A 1 407 ? -6.082 6.116 -6.744 1.00 78.75 407 GLY A C 1
ATOM 3280 O O . GLY A 1 407 ? -5.086 6.236 -6.029 1.00 78.75 407 GLY A O 1
ATOM 3281 N N . GLY A 1 408 ? -6.101 6.528 -8.013 1.00 78.81 408 GLY A N 1
ATOM 3282 C CA . GLY A 1 408 ? -5.059 7.417 -8.527 1.00 78.81 408 GLY A CA 1
ATOM 3283 C C . GLY A 1 408 ? -5.099 8.744 -7.767 1.00 78.81 408 GLY A C 1
ATOM 3284 O O . GLY A 1 408 ? -6.182 9.249 -7.470 1.00 78.81 408 GLY A O 1
ATOM 3285 N N . THR A 1 409 ? -3.937 9.318 -7.447 1.00 86.00 409 THR A N 1
ATOM 3286 C CA . THR A 1 409 ? -3.906 10.677 -6.882 1.00 86.00 409 THR A CA 1
ATOM 3287 C C . THR A 1 409 ? -4.472 11.644 -7.918 1.00 86.00 409 THR A C 1
ATOM 3289 O O . THR A 1 409 ? -4.149 11.506 -9.101 1.00 86.00 409 THR A O 1
ATOM 3292 N N . GLN A 1 410 ? -5.269 12.641 -7.522 1.00 85.12 410 GLN A N 1
ATOM 3293 C CA . GLN A 1 410 ? -5.926 13.540 -8.495 1.00 85.12 410 GLN A CA 1
ATOM 3294 C C . GLN A 1 410 ? -4.935 14.246 -9.434 1.00 85.12 410 GLN A C 1
ATOM 3296 O O . GLN A 1 410 ? -5.261 14.603 -10.563 1.00 85.12 410 GLN A O 1
ATOM 3301 N N . ASN A 1 411 ? -3.706 14.424 -8.956 1.00 88.25 411 ASN A N 1
ATOM 3302 C CA . ASN A 1 411 ? -2.626 15.091 -9.662 1.00 88.25 411 ASN A CA 1
ATOM 3303 C C . ASN A 1 411 ? -1.541 14.099 -10.121 1.00 88.25 411 ASN A C 1
ATOM 3305 O O . ASN A 1 411 ? -0.371 14.467 -10.148 1.00 88.25 411 ASN A O 1
ATOM 3309 N N . ASP A 1 412 ? -1.871 12.833 -10.372 1.00 93.44 412 ASP A N 1
ATOM 3310 C CA . ASP A 1 412 ? -0.898 11.838 -10.829 1.00 93.44 412 ASP A CA 1
ATOM 3311 C C . ASP A 1 412 ? -0.324 12.229 -12.205 1.00 93.44 412 ASP A C 1
ATOM 3313 O O . ASP A 1 412 ? -1.037 12.302 -13.204 1.00 93.44 412 ASP A O 1
ATOM 3317 N N . GLU A 1 413 ? 0.977 12.522 -12.238 1.00 94.69 413 GLU A N 1
ATOM 3318 C CA . GLU A 1 413 ? 1.713 12.923 -13.445 1.00 94.69 413 GLU A CA 1
ATOM 3319 C C . GLU A 1 413 ? 2.289 11.728 -14.215 1.00 94.69 413 GLU A C 1
ATOM 3321 O O . GLU A 1 413 ? 2.912 11.908 -15.265 1.00 94.69 413 GLU A O 1
ATOM 3326 N N . SER A 1 414 ? 2.127 10.512 -13.694 1.00 94.62 414 SER A N 1
ATOM 3327 C CA . SER A 1 414 ? 2.601 9.303 -14.348 1.00 94.62 414 SER A CA 1
ATOM 3328 C C . SER A 1 414 ? 1.732 8.939 -15.557 1.00 94.62 414 SER A C 1
ATOM 3330 O O . SER A 1 414 ? 0.724 9.567 -15.881 1.00 94.62 414 SER A O 1
ATOM 3332 N N . ILE A 1 415 ? 2.115 7.878 -16.260 1.00 93.81 415 ILE A N 1
ATOM 3333 C CA . ILE A 1 415 ? 1.296 7.274 -17.311 1.00 93.81 415 ILE A CA 1
ATOM 3334 C C . ILE A 1 415 ? -0.009 6.639 -16.758 1.00 93.81 415 ILE A C 1
ATOM 3336 O O . ILE A 1 415 ? -0.963 6.456 -17.523 1.00 93.81 415 ILE A O 1
ATOM 3340 N N . MET A 1 416 ? -0.112 6.340 -15.459 1.00 92.81 416 MET A N 1
ATOM 3341 C CA . MET A 1 416 ? -1.210 5.537 -14.898 1.00 92.81 416 MET A CA 1
ATOM 3342 C C . MET A 1 416 ? -2.622 6.071 -15.174 1.00 92.81 416 MET A C 1
ATOM 3344 O O . MET A 1 416 ? -3.444 5.267 -15.619 1.00 92.81 416 MET A O 1
ATOM 3348 N N . PRO A 1 417 ? -2.932 7.378 -15.038 1.00 91.81 417 PRO A N 1
ATOM 3349 C CA . PRO A 1 417 ? -4.273 7.892 -15.328 1.00 91.81 417 PRO A CA 1
ATOM 3350 C C . PRO A 1 417 ? -4.703 7.630 -16.769 1.00 91.81 417 PRO A C 1
ATOM 3352 O O . PRO A 1 417 ? -5.865 7.338 -17.034 1.00 91.81 417 PRO A O 1
ATOM 3355 N N . SER A 1 418 ? -3.754 7.676 -17.710 1.00 89.94 418 SER A N 1
ATOM 3356 C CA . SER A 1 418 ? -4.042 7.396 -19.114 1.00 89.94 418 SER A CA 1
ATOM 3357 C C . SER A 1 418 ? -4.337 5.918 -19.355 1.00 89.94 418 SER A C 1
ATOM 3359 O O . SER A 1 418 ? -5.207 5.609 -20.164 1.00 89.94 418 SER A O 1
ATOM 3361 N N . ILE A 1 419 ? -3.665 4.990 -18.661 1.00 89.50 419 ILE A N 1
ATOM 3362 C CA . ILE A 1 419 ? -3.938 3.558 -18.838 1.00 89.50 419 ILE A CA 1
ATOM 3363 C C . ILE A 1 419 ? -5.217 3.151 -18.104 1.00 89.50 419 ILE A C 1
ATOM 3365 O O . ILE A 1 419 ? -6.014 2.402 -18.663 1.00 89.50 419 ILE A O 1
ATOM 3369 N N . ALA A 1 420 ? -5.414 3.654 -16.885 1.00 88.25 420 ALA A N 1
ATOM 3370 C CA . ALA A 1 420 ? -6.554 3.337 -16.029 1.00 88.25 420 ALA A CA 1
ATOM 3371 C C . ALA A 1 420 ? -7.854 4.039 -16.454 1.00 88.25 420 ALA A C 1
ATOM 3373 O O . ALA A 1 420 ? -8.923 3.675 -15.968 1.00 88.25 420 ALA A O 1
ATOM 3374 N N . ALA A 1 421 ? -7.786 5.016 -17.366 1.00 87.25 421 ALA A N 1
ATOM 3375 C CA . ALA A 1 421 ? -8.963 5.681 -17.910 1.00 87.25 421 ALA A CA 1
ATOM 3376 C C . ALA A 1 421 ? -10.009 4.658 -18.386 1.00 87.25 421 ALA A C 1
ATOM 3378 O O . ALA A 1 421 ? -9.695 3.731 -19.134 1.00 87.25 421 ALA A O 1
ATOM 3379 N N . ASN A 1 422 ? -11.256 4.863 -17.960 1.00 84.50 422 ASN A N 1
ATOM 3380 C CA . ASN A 1 422 ? -12.427 4.031 -18.259 1.00 84.50 422 ASN A CA 1
ATOM 3381 C C . ASN A 1 422 ? -12.437 2.618 -17.650 1.00 84.50 422 ASN A C 1
ATOM 3383 O O . ASN A 1 422 ? -13.410 1.897 -17.871 1.00 84.50 422 ASN A O 1
ATOM 3387 N N . LYS A 1 423 ? -11.428 2.209 -16.867 1.00 87.44 423 LYS A N 1
ATOM 3388 C CA . LYS A 1 423 ? -11.521 0.958 -16.105 1.00 87.44 423 LYS A CA 1
ATOM 3389 C C . LYS A 1 423 ? -12.421 1.143 -14.877 1.00 87.44 423 LYS A C 1
ATOM 3391 O O . LYS A 1 423 ? -12.312 2.178 -14.215 1.00 87.44 423 LYS A O 1
ATOM 3396 N N . PRO A 1 424 ? -13.277 0.160 -14.545 1.00 89.94 424 PRO A N 1
ATOM 3397 C CA . PRO A 1 424 ? -13.918 0.136 -13.239 1.00 89.94 424 PRO A CA 1
ATOM 3398 C C . PRO A 1 424 ? -12.843 0.058 -12.143 1.00 89.94 424 PRO A C 1
ATOM 3400 O O . PRO A 1 424 ? -11.796 -0.566 -12.357 1.00 89.94 424 PRO A O 1
ATOM 3403 N N . PRO A 1 425 ? -13.066 0.688 -10.979 1.00 91.69 425 PRO A N 1
ATOM 3404 C CA . PRO A 1 425 ? -12.184 0.501 -9.837 1.00 91.69 425 PRO A CA 1
ATOM 3405 C C . PRO A 1 425 ? -12.276 -0.953 -9.315 1.00 91.69 425 PRO A C 1
ATOM 3407 O O . PRO A 1 425 ? -13.188 -1.690 -9.694 1.00 91.69 425 PRO A O 1
ATOM 3410 N N . PRO A 1 426 ? -11.330 -1.409 -8.477 1.00 91.56 426 PRO A N 1
ATOM 3411 C CA . PRO A 1 426 ? -11.424 -2.728 -7.845 1.00 91.56 426 PRO A CA 1
ATOM 3412 C C . PRO A 1 426 ? -12.630 -2.839 -6.901 1.00 91.56 426 PRO A C 1
ATOM 3414 O O . PRO A 1 426 ? -13.103 -1.818 -6.415 1.00 91.56 426 PRO A O 1
ATOM 3417 N N . PRO A 1 427 ? -13.108 -4.049 -6.562 1.00 93.50 427 PRO A N 1
ATOM 3418 C CA . PRO A 1 427 ? -14.053 -4.207 -5.463 1.00 93.50 427 PRO A CA 1
ATOM 3419 C C . PRO A 1 427 ? -13.420 -3.784 -4.128 1.00 93.50 427 PRO A C 1
ATOM 3421 O O . PRO A 1 427 ? -12.201 -3.847 -3.944 1.00 93.50 427 PRO A O 1
ATOM 3424 N N . ILE A 1 428 ? -14.256 -3.406 -3.159 1.00 95.00 428 ILE A N 1
ATOM 3425 C CA . ILE A 1 428 ? -13.815 -3.310 -1.764 1.00 95.00 428 ILE A CA 1
ATOM 3426 C C . ILE A 1 428 ? -13.888 -4.705 -1.157 1.00 95.00 428 ILE A C 1
ATOM 3428 O O . ILE A 1 428 ? -14.977 -5.254 -0.997 1.00 95.00 428 ILE A O 1
ATOM 3432 N N . SER A 1 429 ? -12.733 -5.257 -0.799 1.00 94.88 429 SER A N 1
ATOM 3433 C CA . SER A 1 429 ? -12.616 -6.589 -0.204 1.00 94.88 429 SER A CA 1
ATOM 3434 C C . SER A 1 429 ? -12.461 -6.490 1.316 1.00 94.88 429 SER A C 1
ATOM 3436 O O . SER A 1 429 ? -11.545 -5.831 1.814 1.00 94.88 429 SER A O 1
ATOM 3438 N N . LEU A 1 430 ? -13.360 -7.131 2.062 1.00 95.69 430 LEU A N 1
ATOM 3439 C CA . LEU A 1 430 ? -13.328 -7.253 3.517 1.00 95.69 430 LEU A CA 1
ATOM 3440 C C . LEU A 1 430 ? -13.027 -8.709 3.876 1.00 95.69 430 LEU A C 1
ATOM 3442 O O . LEU A 1 430 ? -13.735 -9.617 3.449 1.00 95.69 430 LEU A O 1
ATOM 3446 N N . TYR A 1 431 ? -12.003 -8.919 4.692 1.00 94.25 431 TYR A N 1
ATOM 3447 C CA . TYR A 1 431 ? -11.601 -10.220 5.211 1.00 94.25 431 TYR A CA 1
ATOM 3448 C C . TYR A 1 431 ? -11.900 -10.263 6.708 1.00 94.25 431 TYR A C 1
ATOM 3450 O O . TYR A 1 431 ? -11.332 -9.494 7.492 1.00 94.25 431 TYR A O 1
ATOM 3458 N N . LEU A 1 432 ? -12.826 -11.137 7.088 1.00 94.06 432 LEU A N 1
ATOM 3459 C CA . LEU A 1 432 ? -13.350 -11.285 8.440 1.00 94.06 432 LEU A CA 1
ATOM 3460 C C . LEU A 1 432 ? -12.861 -12.619 8.983 1.00 94.06 432 LEU A C 1
ATOM 3462 O O . LEU A 1 432 ? -13.317 -13.675 8.559 1.00 94.06 432 LEU A O 1
ATOM 3466 N N . ARG A 1 433 ? -11.886 -12.581 9.887 1.00 91.94 433 ARG A N 1
ATOM 3467 C CA . ARG A 1 433 ? -11.335 -13.786 10.507 1.00 91.94 433 ARG A CA 1
ATOM 3468 C C . ARG A 1 433 ? -12.148 -14.124 11.743 1.00 91.94 433 ARG A C 1
ATOM 3470 O O . ARG A 1 433 ? -12.126 -13.348 12.695 1.00 91.94 433 ARG A O 1
ATOM 3477 N N . TYR A 1 434 ? -12.776 -15.285 11.740 1.00 90.56 434 TYR A N 1
ATOM 3478 C CA . TYR A 1 434 ? -13.450 -15.894 12.880 1.00 90.56 434 TYR A CA 1
ATOM 3479 C C . TYR A 1 434 ? -12.538 -16.938 13.540 1.00 90.56 434 TYR A C 1
ATOM 3481 O O . TYR A 1 434 ? -11.441 -17.222 13.054 1.00 90.56 434 TYR A O 1
ATOM 3489 N N . ASP A 1 435 ? -12.970 -17.506 14.659 1.00 85.81 435 ASP A N 1
ATOM 3490 C CA . ASP A 1 435 ? -12.326 -18.671 15.277 1.00 85.81 435 ASP A CA 1
ATOM 3491 C C . ASP A 1 435 ? -12.465 -19.951 14.433 1.00 85.81 435 ASP A C 1
ATOM 3493 O O . ASP A 1 435 ? -11.598 -20.823 14.491 1.00 85.81 435 ASP A O 1
ATOM 3497 N N . THR A 1 436 ? -13.501 -20.037 13.600 1.00 86.75 436 THR A N 1
ATOM 3498 C CA . THR A 1 436 ? -13.787 -21.173 12.707 1.00 86.75 436 THR A CA 1
ATOM 3499 C C . THR A 1 436 ? -13.188 -21.048 11.299 1.00 86.75 436 THR A C 1
ATOM 3501 O O . THR A 1 436 ? -13.070 -22.048 10.586 1.00 86.75 436 THR A O 1
ATOM 3504 N N . GLY A 1 437 ? -12.801 -19.847 10.857 1.00 88.94 437 GLY A N 1
ATOM 3505 C CA . GLY A 1 437 ? -12.374 -19.625 9.474 1.00 88.94 437 GLY A CA 1
ATOM 3506 C C . GLY A 1 437 ? -12.255 -18.158 9.072 1.00 88.94 437 GLY A C 1
ATOM 3507 O O . GLY A 1 437 ? -12.022 -17.282 9.904 1.00 88.94 437 GLY A O 1
ATOM 3508 N N . VAL A 1 438 ? -12.378 -17.885 7.770 1.00 89.94 438 VAL A N 1
ATOM 3509 C CA . VAL A 1 438 ? -12.323 -16.522 7.218 1.00 89.94 438 VAL A CA 1
ATOM 3510 C C . VAL A 1 438 ? -13.477 -16.312 6.245 1.00 89.94 438 VAL A C 1
ATOM 3512 O O . VAL A 1 438 ? -13.603 -17.051 5.274 1.00 89.94 438 VAL A O 1
ATOM 3515 N N . ASP A 1 439 ? -14.267 -15.262 6.437 1.00 92.00 439 ASP A N 1
ATOM 3516 C CA . ASP A 1 439 ? -15.190 -14.788 5.407 1.00 92.00 439 ASP A CA 1
ATOM 3517 C C . ASP A 1 439 ? -14.527 -13.720 4.550 1.00 92.00 439 ASP A C 1
ATOM 3519 O O . ASP A 1 439 ? -13.851 -12.815 5.046 1.00 92.00 439 ASP A O 1
ATOM 3523 N N . HIS A 1 440 ? -14.762 -13.807 3.246 1.00 92.50 440 HIS A N 1
ATOM 3524 C CA . HIS A 1 440 ? -14.438 -12.759 2.298 1.00 92.50 440 HIS A CA 1
ATOM 3525 C C . HIS A 1 440 ? -15.730 -12.127 1.782 1.00 92.50 440 HIS A C 1
ATOM 3527 O O . HIS A 1 440 ? -16.552 -12.777 1.134 1.00 92.50 440 HIS A O 1
ATOM 3533 N N . VAL A 1 441 ? -15.890 -10.838 2.057 1.00 93.50 441 VAL A N 1
ATOM 3534 C CA . VAL A 1 441 ? -17.019 -10.028 1.612 1.00 93.50 441 VAL A CA 1
ATOM 3535 C C . VAL A 1 441 ? -16.512 -9.020 0.585 1.00 93.50 441 VAL A C 1
ATOM 3537 O O . VAL A 1 441 ? -15.607 -8.245 0.880 1.00 93.50 441 VAL A O 1
ATOM 3540 N N . SER A 1 442 ? -17.087 -9.014 -0.614 1.00 92.94 442 SER A N 1
ATOM 3541 C CA . SER A 1 442 ? -16.709 -8.112 -1.705 1.00 92.94 442 SER A CA 1
ATOM 3542 C C . SER A 1 442 ? -17.847 -7.150 -2.030 1.00 92.94 442 SER A C 1
ATOM 3544 O O . SER A 1 442 ? -18.994 -7.564 -2.193 1.00 92.94 442 SER A O 1
ATOM 3546 N N . ILE A 1 443 ? -17.521 -5.867 -2.166 1.00 94.81 443 ILE A N 1
ATOM 3547 C CA . ILE A 1 443 ? -18.449 -4.818 -2.602 1.00 94.81 443 ILE A CA 1
ATOM 3548 C C . ILE A 1 443 ? -18.008 -4.354 -3.986 1.00 94.81 443 ILE A C 1
ATOM 3550 O O . ILE A 1 443 ? -16.989 -3.672 -4.115 1.00 94.81 443 ILE A O 1
ATOM 3554 N N . TRP A 1 444 ? -18.740 -4.748 -5.026 1.00 93.19 444 TRP A N 1
ATOM 3555 C CA . TRP A 1 444 ? -18.397 -4.388 -6.402 1.00 93.19 444 TRP A CA 1
ATOM 3556 C C . TRP A 1 444 ? -18.826 -2.954 -6.730 1.00 93.19 444 TRP A C 1
ATOM 3558 O O . TRP A 1 444 ? -19.871 -2.497 -6.256 1.00 93.19 444 TRP A O 1
ATOM 3568 N N . PRO A 1 445 ? -18.048 -2.220 -7.544 1.00 94.69 445 PRO A N 1
ATOM 3569 C CA . PRO A 1 445 ? -18.471 -0.913 -8.007 1.00 94.69 445 PRO A CA 1
ATOM 3570 C C . PRO A 1 445 ? -19.627 -1.040 -9.002 1.00 94.69 445 PRO A C 1
ATOM 3572 O O . PRO A 1 445 ? -19.598 -1.830 -9.944 1.00 94.69 445 PRO A O 1
ATOM 3575 N N . CYS A 1 446 ? -20.622 -0.188 -8.824 1.00 94.56 446 CYS A N 1
ATOM 3576 C CA . CYS A 1 446 ? -21.728 0.025 -9.737 1.00 94.56 446 CYS A CA 1
ATOM 3577 C C . CYS A 1 446 ? -21.392 1.176 -10.687 1.00 94.56 446 CYS A C 1
ATOM 3579 O O . CYS A 1 446 ? -20.883 2.212 -10.260 1.00 94.56 446 CYS A O 1
ATOM 3581 N N . ALA A 1 447 ? -21.683 1.010 -11.976 1.00 94.06 447 ALA A N 1
ATOM 3582 C CA . ALA A 1 447 ? -21.541 2.076 -12.963 1.00 94.06 447 ALA A CA 1
ATOM 3583 C C . ALA A 1 447 ? -22.837 2.890 -13.063 1.00 94.06 447 ALA A C 1
ATOM 3585 O O . ALA A 1 447 ? -23.925 2.324 -13.186 1.00 94.06 447 ALA A O 1
ATOM 3586 N N . ARG A 1 448 ? -22.723 4.219 -13.085 1.00 94.19 448 ARG A N 1
ATOM 3587 C CA . ARG A 1 448 ? -23.812 5.137 -13.429 1.00 94.19 448 ARG A CA 1
ATOM 3588 C C . ARG A 1 448 ? -23.389 6.005 -14.618 1.00 94.19 448 ARG A C 1
ATOM 3590 O O . ARG A 1 448 ? -22.303 6.585 -14.571 1.00 94.19 448 ARG A O 1
ATOM 3597 N N . PRO A 1 449 ? -24.221 6.145 -15.665 1.00 94.00 449 PRO A N 1
ATOM 3598 C CA . PRO A 1 449 ? -23.916 7.055 -16.761 1.00 94.00 449 PRO A CA 1
ATOM 3599 C C . PRO A 1 449 ? -23.876 8.496 -16.249 1.00 94.00 449 PRO A C 1
ATOM 3601 O O . PRO A 1 449 ? -24.780 8.936 -15.531 1.00 94.00 449 PRO A O 1
ATOM 3604 N N . LEU A 1 450 ? -22.829 9.234 -16.622 1.00 91.00 450 LEU A N 1
ATOM 3605 C CA . LEU A 1 450 ? -22.759 10.664 -16.345 1.00 91.00 450 LEU A CA 1
ATOM 3606 C C . LEU A 1 450 ? -23.642 11.429 -17.343 1.00 91.00 450 LEU A C 1
ATOM 3608 O O . LEU A 1 450 ? -23.691 11.066 -18.523 1.00 91.00 450 LEU A O 1
ATOM 3612 N N . PRO A 1 451 ? -24.340 12.496 -16.910 1.00 91.94 451 PRO A N 1
ATOM 3613 C CA . PRO A 1 451 ? -25.045 13.362 -17.843 1.00 91.94 451 PRO A CA 1
ATOM 3614 C C . PRO A 1 451 ? -24.047 13.943 -18.858 1.00 91.94 451 PRO A C 1
ATOM 3616 O O . PRO A 1 451 ? -22.904 14.236 -18.484 1.00 91.94 451 PRO A O 1
ATOM 3619 N N . PRO A 1 452 ? -24.450 14.120 -20.131 1.00 89.06 452 PRO A N 1
ATOM 3620 C CA . PRO A 1 452 ? -23.560 14.648 -21.156 1.00 89.06 452 PRO A CA 1
ATOM 3621 C C . PRO A 1 452 ? -22.987 15.992 -20.704 1.00 89.06 452 PRO A C 1
ATOM 3623 O O . PRO A 1 452 ? -23.718 16.862 -20.221 1.00 89.06 452 PRO A O 1
ATOM 3626 N N . SER A 1 453 ? -21.666 16.152 -20.839 1.00 86.75 453 SER A N 1
ATOM 3627 C CA . SER A 1 453 ? -21.003 17.419 -20.537 1.00 86.75 453 SER A CA 1
ATOM 3628 C C . SER A 1 453 ? -21.673 18.545 -21.330 1.00 86.75 453 SER A C 1
ATOM 3630 O O . SER A 1 453 ? -21.961 18.352 -22.516 1.00 86.75 453 SER A O 1
ATOM 3632 N N . PRO A 1 454 ? -21.911 19.723 -20.722 1.00 89.81 454 PRO A N 1
ATOM 3633 C CA . PRO A 1 454 ? -22.372 20.874 -21.483 1.00 89.81 454 PRO A CA 1
ATOM 3634 C C . PRO A 1 454 ? -21.389 21.150 -22.632 1.00 89.81 454 PRO A C 1
ATOM 3636 O O . PRO A 1 454 ? -20.186 20.903 -22.471 1.00 89.81 454 PRO A O 1
ATOM 3639 N N . PRO A 1 455 ? -21.873 21.637 -23.789 1.00 89.06 455 PRO A N 1
ATOM 3640 C CA . PRO A 1 455 ? -21.012 21.920 -24.926 1.00 89.06 455 PRO A CA 1
ATOM 3641 C C . PRO A 1 455 ? -19.871 22.849 -24.487 1.00 89.06 455 PRO A C 1
ATOM 3643 O O . PRO A 1 455 ? -20.123 23.809 -23.750 1.00 89.06 455 PRO A O 1
ATOM 3646 N N . PRO A 1 456 ? -18.618 22.563 -24.884 1.00 88.62 456 PRO A N 1
ATOM 3647 C CA . PRO A 1 456 ? -17.485 23.361 -24.451 1.00 88.62 456 PRO A CA 1
ATOM 3648 C C . PRO A 1 456 ? -17.668 24.809 -24.889 1.00 88.62 456 PRO A C 1
ATOM 3650 O O . PRO A 1 456 ? -17.967 25.088 -26.052 1.00 88.62 456 PRO A O 1
ATOM 3653 N N . SER A 1 457 ? -17.455 25.740 -23.959 1.00 92.19 457 SER A N 1
ATOM 3654 C CA . SER A 1 457 ? -17.373 27.156 -24.300 1.00 92.19 457 SER A CA 1
ATOM 3655 C C . SER A 1 457 ? -16.285 27.359 -25.366 1.00 92.19 457 SER A C 1
ATOM 3657 O O . SER A 1 457 ? -15.219 26.742 -25.250 1.00 92.19 457 SER A O 1
ATOM 3659 N N . PRO A 1 458 ? -16.505 28.214 -26.384 1.00 92.06 458 PRO A N 1
ATOM 3660 C CA . PRO A 1 458 ? -15.514 28.476 -27.425 1.00 92.06 458 PRO A CA 1
ATOM 3661 C C . PRO A 1 458 ? -14.148 28.817 -26.812 1.00 92.06 458 PRO A C 1
ATOM 3663 O O . PRO A 1 458 ? -14.030 29.769 -26.045 1.00 92.06 458 PRO A O 1
ATOM 3666 N N . GLY A 1 459 ? -13.124 28.014 -27.116 1.00 89.06 459 GLY A N 1
ATOM 3667 C CA . GLY A 1 459 ? -11.757 28.192 -26.606 1.00 89.06 459 GLY A CA 1
ATOM 3668 C C . GLY A 1 459 ? -11.402 27.413 -25.331 1.00 89.06 459 GLY A C 1
ATOM 3669 O O . GLY A 1 459 ? -10.242 27.433 -24.927 1.00 89.06 459 GLY A O 1
ATOM 3670 N N . SER A 1 460 ? -12.342 26.693 -24.709 1.00 85.88 460 SER A N 1
ATOM 3671 C CA . SER A 1 460 ? -12.034 25.795 -23.590 1.00 85.88 460 SER A CA 1
ATOM 3672 C C . SER A 1 460 ? -11.700 24.391 -24.095 1.00 85.88 460 SER A C 1
ATOM 3674 O O . SER A 1 460 ? -12.506 23.753 -24.773 1.00 85.88 460 SER A O 1
ATOM 3676 N N . VAL A 1 461 ? -10.514 23.886 -23.744 1.00 79.31 461 VAL A N 1
ATOM 3677 C CA . VAL A 1 461 ? -10.172 22.472 -23.934 1.00 79.31 461 VAL A CA 1
ATOM 3678 C C . VAL A 1 461 ? -10.953 21.676 -22.892 1.00 79.31 461 VAL A C 1
ATOM 3680 O O . VAL A 1 461 ? -10.544 21.577 -21.734 1.00 79.31 461 VAL A O 1
ATOM 3683 N N . CYS A 1 462 ? -12.110 21.143 -23.286 1.00 72.44 462 CYS A N 1
ATOM 3684 C CA . CYS A 1 462 ? -12.856 20.232 -22.430 1.00 72.44 462 CYS A CA 1
ATOM 3685 C C . CYS A 1 462 ? -12.016 18.969 -22.242 1.00 72.44 462 CYS A C 1
ATOM 3687 O O . CYS A 1 462 ? -11.731 18.264 -23.209 1.00 72.44 462 CYS A O 1
ATOM 3689 N N . LYS A 1 463 ? -11.613 18.674 -21.004 1.00 77.75 463 LYS A N 1
ATOM 3690 C CA . LYS A 1 463 ? -11.170 17.318 -20.679 1.00 77.75 463 LYS A CA 1
ATOM 3691 C C . LYS A 1 463 ? -12.389 16.422 -20.860 1.00 77.75 463 LYS A C 1
ATOM 3693 O O . LYS A 1 463 ? -13.404 16.662 -20.205 1.00 77.75 463 LYS A O 1
ATOM 3698 N N . GLU A 1 464 ? -12.306 15.449 -21.764 1.00 78.25 464 GLU A N 1
ATOM 3699 C CA . GLU A 1 464 ? -13.354 14.442 -21.917 1.00 78.25 464 GLU A CA 1
ATOM 3700 C C . GLU A 1 464 ? -13.642 13.840 -20.542 1.00 78.25 464 GLU A C 1
ATOM 3702 O O . GLU A 1 464 ? -12.755 13.284 -19.889 1.00 78.25 464 GLU A O 1
ATOM 3707 N N . ARG A 1 465 ? -14.873 14.033 -20.059 1.00 80.69 465 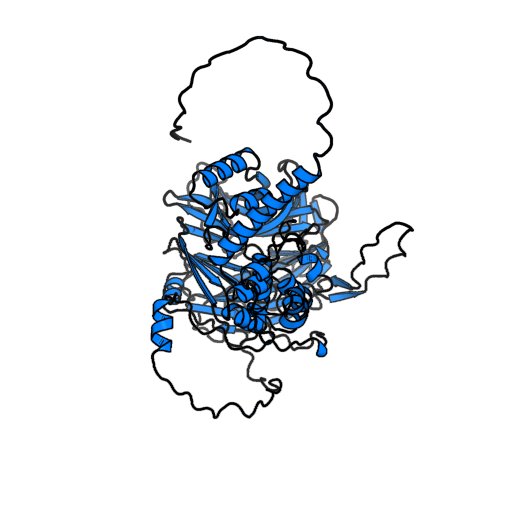ARG A N 1
ATOM 3708 C CA . ARG A 1 465 ? -15.326 13.345 -18.856 1.00 80.69 465 ARG A CA 1
ATOM 3709 C C . ARG A 1 465 ? -15.508 11.873 -19.217 1.00 80.69 465 ARG A C 1
ATOM 3711 O O . ARG A 1 465 ? -16.002 11.597 -20.313 1.00 80.69 465 ARG A O 1
ATOM 3718 N N . PRO A 1 466 ? -15.132 10.940 -18.329 1.00 84.19 466 PRO A N 1
ATOM 3719 C CA . PRO A 1 466 ? -15.442 9.539 -18.554 1.00 84.19 466 PRO A CA 1
ATOM 3720 C C . PRO A 1 466 ? -16.961 9.386 -18.751 1.00 84.19 466 PRO A C 1
ATOM 3722 O O . PRO A 1 466 ? -17.734 10.123 -18.138 1.00 84.19 466 PRO A O 1
ATOM 3725 N N . PRO A 1 467 ? -17.412 8.457 -19.605 1.00 87.75 467 PRO A N 1
ATOM 3726 C CA . PRO A 1 467 ? -18.839 8.264 -19.867 1.00 87.75 467 PRO A CA 1
ATOM 3727 C C . PRO A 1 467 ? -19.596 7.724 -18.642 1.00 87.75 467 PRO A C 1
ATOM 3729 O O . PRO A 1 467 ? -20.814 7.873 -18.545 1.00 87.75 467 PRO A O 1
ATOM 3732 N N . MET A 1 468 ? -18.872 7.098 -17.710 1.00 93.00 468 MET A N 1
ATOM 3733 C CA . MET A 1 468 ? -19.406 6.431 -16.530 1.00 93.00 468 MET A CA 1
ATOM 3734 C C . MET A 1 468 ? -18.714 6.942 -15.267 1.00 93.00 468 MET A C 1
ATOM 3736 O O . MET A 1 468 ? -17.500 7.149 -15.245 1.00 93.00 468 MET A O 1
ATOM 3740 N N . GLU A 1 469 ? -19.501 7.097 -14.211 1.00 92.75 469 GLU A N 1
ATOM 3741 C CA . GLU A 1 469 ? -19.059 7.276 -12.832 1.00 92.75 469 GLU A CA 1
ATOM 3742 C C . GLU A 1 469 ? -19.254 5.952 -12.089 1.00 92.75 469 GLU A C 1
ATOM 3744 O O . GLU A 1 469 ? -20.254 5.266 -12.297 1.00 92.75 469 GLU A O 1
ATOM 3749 N N . TYR A 1 470 ? -18.297 5.578 -11.241 1.00 94.06 470 TYR A N 1
ATOM 3750 C CA . TYR A 1 470 ? -18.366 4.348 -10.455 1.00 94.06 470 TYR A CA 1
ATOM 3751 C C . TYR A 1 470 ? -18.571 4.668 -8.978 1.00 94.06 470 TYR A C 1
ATOM 3753 O O . TYR A 1 470 ? -17.928 5.570 -8.441 1.00 94.06 470 TYR A O 1
ATOM 3761 N N . TYR A 1 471 ? -19.440 3.907 -8.321 1.00 95.88 471 TYR A N 1
ATOM 3762 C CA . TYR A 1 471 ? -19.802 4.090 -6.918 1.00 95.88 471 TYR A CA 1
ATOM 3763 C C . TYR A 1 471 ? -19.999 2.724 -6.242 1.00 95.88 471 TYR A C 1
ATOM 3765 O O . TYR A 1 471 ? -20.346 1.757 -6.911 1.00 95.88 471 TYR A O 1
ATOM 3773 N N . TYR A 1 472 ? -19.769 2.606 -4.937 1.00 96.69 472 TYR A N 1
ATOM 3774 C CA . TYR A 1 472 ? -19.998 1.377 -4.177 1.00 96.69 472 TYR A CA 1
ATOM 3775 C C . TYR A 1 472 ? -21.335 1.449 -3.444 1.00 96.69 472 TYR A C 1
ATOM 3777 O O . TYR A 1 472 ? -21.720 2.493 -2.918 1.00 96.69 472 TYR A O 1
ATOM 3785 N N . SER A 1 473 ? -22.037 0.321 -3.417 1.00 96.50 473 SER A N 1
ATOM 3786 C CA . SER A 1 473 ? -23.386 0.177 -2.873 1.00 96.50 473 SER A CA 1
ATOM 3787 C C . SER A 1 473 ? -23.434 -1.051 -1.970 1.00 96.50 473 SER A C 1
ATOM 3789 O O . SER A 1 473 ? -22.991 -2.131 -2.356 1.00 96.50 473 SER A O 1
ATOM 3791 N N . LEU A 1 474 ? -24.005 -0.914 -0.767 1.00 96.31 474 LEU A N 1
ATOM 3792 C CA . LEU A 1 474 ? -24.165 -2.054 0.145 1.00 96.31 474 LEU A CA 1
ATOM 3793 C C . LEU A 1 474 ? -25.257 -3.044 -0.297 1.00 96.31 474 LEU A C 1
ATOM 3795 O O . LEU A 1 474 ? -25.379 -4.129 0.281 1.00 96.31 474 LEU A O 1
ATOM 3799 N N . ASN A 1 475 ? -26.033 -2.721 -1.334 1.00 93.69 475 ASN A N 1
ATOM 3800 C CA . ASN A 1 475 ? -26.975 -3.673 -1.923 1.00 93.69 475 ASN A CA 1
ATOM 3801 C C . ASN A 1 475 ? -26.238 -4.746 -2.743 1.00 93.69 475 ASN A C 1
ATOM 3803 O O . ASN A 1 475 ? -26.654 -5.903 -2.747 1.00 93.69 475 ASN A O 1
ATOM 3807 N N . ASP A 1 476 ? -25.082 -4.400 -3.312 1.00 88.75 476 ASP A N 1
ATOM 3808 C CA . ASP A 1 476 ? -24.307 -5.219 -4.254 1.00 88.75 476 ASP A CA 1
ATOM 3809 C C . ASP A 1 476 ? -23.138 -5.950 -3.571 1.00 88.75 476 ASP A C 1
ATOM 3811 O O . ASP A 1 476 ? -22.057 -6.135 -4.132 1.00 88.75 476 ASP A O 1
ATOM 3815 N N . VAL A 1 477 ? -23.348 -6.341 -2.311 1.00 89.00 477 VAL A N 1
ATOM 3816 C CA . VAL A 1 477 ? -22.355 -7.076 -1.522 1.00 89.00 477 VAL A CA 1
ATOM 3817 C C . VAL A 1 477 ? -22.494 -8.572 -1.775 1.00 89.00 477 VAL A C 1
ATOM 3819 O O . VAL A 1 477 ? -23.537 -9.176 -1.490 1.00 89.00 477 VAL A O 1
ATOM 3822 N N . GLU A 1 478 ? -21.405 -9.167 -2.245 1.00 87.56 478 GLU A N 1
ATOM 3823 C CA . GLU A 1 478 ? -21.218 -10.608 -2.351 1.00 87.56 478 GLU A CA 1
ATOM 3824 C C . GLU A 1 478 ? -20.463 -11.109 -1.118 1.00 87.56 478 GLU A C 1
ATOM 3826 O O . GLU A 1 478 ? -19.435 -10.549 -0.748 1.00 87.56 478 GLU A O 1
ATOM 3831 N N . SER A 1 479 ? -20.946 -12.177 -0.482 1.00 83.56 479 SER A N 1
ATOM 3832 C CA . SER A 1 479 ? -20.230 -12.840 0.613 1.00 83.56 479 SER A CA 1
ATOM 3833 C C . SER A 1 479 ? -19.824 -14.246 0.197 1.00 83.56 479 SER A C 1
ATOM 3835 O O . SER A 1 479 ? -20.611 -14.973 -0.416 1.00 83.56 479 SER A O 1
ATOM 3837 N N . ARG A 1 480 ? -18.589 -14.628 0.517 1.00 81.56 480 ARG A N 1
ATOM 3838 C CA . ARG A 1 480 ? -18.046 -15.968 0.310 1.00 81.56 480 ARG A CA 1
ATOM 3839 C C . ARG A 1 480 ? -17.313 -16.404 1.572 1.00 81.56 480 ARG A C 1
ATOM 3841 O O . ARG A 1 480 ? -16.277 -15.841 1.917 1.00 81.56 480 ARG A O 1
ATOM 3848 N N . THR A 1 481 ? -17.815 -17.451 2.208 1.00 77.94 481 THR A N 1
ATOM 3849 C CA . THR A 1 481 ? -17.167 -18.067 3.367 1.00 77.94 481 THR A CA 1
ATOM 3850 C C . THR A 1 481 ? -16.083 -19.029 2.915 1.00 77.94 481 THR A C 1
ATOM 3852 O O . THR A 1 481 ? -16.334 -19.957 2.139 1.00 77.94 481 THR A O 1
ATOM 3855 N N . LEU A 1 482 ? -14.864 -18.812 3.400 1.00 73.06 482 LEU A N 1
ATOM 3856 C CA . LEU A 1 482 ? -13.800 -19.797 3.330 1.00 73.06 482 LEU A CA 1
ATOM 3857 C C . LEU A 1 482 ? -13.848 -20.614 4.621 1.00 73.06 482 LEU A C 1
ATOM 3859 O O . LEU A 1 482 ? -13.202 -20.288 5.619 1.00 73.06 482 LEU A O 1
ATOM 3863 N N . GLU A 1 483 ? -14.633 -21.688 4.590 1.00 68.44 483 GLU A N 1
ATOM 3864 C CA . GLU A 1 483 ? -14.632 -22.661 5.677 1.00 68.44 483 GLU A CA 1
ATOM 3865 C C . GLU A 1 483 ? -13.244 -23.296 5.763 1.00 68.44 483 GLU A C 1
ATOM 3867 O O . GLU A 1 483 ? -12.777 -23.930 4.806 1.00 68.44 483 GLU A O 1
ATOM 3872 N N . SER A 1 484 ? -12.598 -23.180 6.925 1.00 63.47 484 SER A N 1
ATOM 3873 C CA . SER A 1 484 ? -11.472 -24.047 7.242 1.00 63.47 484 SER A CA 1
ATOM 3874 C C . SER A 1 484 ? -12.029 -25.447 7.486 1.00 63.47 484 SER A C 1
ATOM 3876 O O . SER A 1 484 ? -12.281 -25.854 8.614 1.00 63.47 484 SER A O 1
ATOM 3878 N N . LYS A 1 485 ? -12.252 -26.222 6.417 1.00 54.84 485 LYS A N 1
ATOM 3879 C CA . LYS A 1 485 ? -12.689 -27.628 6.538 1.00 54.84 485 LYS A CA 1
ATOM 3880 C C . LYS A 1 485 ? -11.671 -28.520 7.253 1.00 54.84 485 LYS A C 1
ATOM 3882 O O . LYS A 1 485 ? -11.943 -29.694 7.483 1.00 54.84 485 LYS A O 1
ATOM 3887 N N . HIS A 1 486 ? -10.519 -27.967 7.614 1.00 56.22 486 HIS A N 1
ATOM 3888 C CA . HIS A 1 486 ? -9.507 -28.624 8.407 1.00 56.22 486 HIS A CA 1
ATOM 3889 C C . HIS A 1 486 ? -9.317 -27.842 9.705 1.00 56.22 486 HIS A C 1
ATOM 3891 O O . HIS A 1 486 ? -8.484 -26.940 9.775 1.00 56.22 486 HIS A O 1
ATOM 3897 N N . HIS A 1 487 ? -10.052 -28.230 10.750 1.00 54.16 487 HIS A N 1
ATOM 3898 C CA . HIS A 1 487 ? -9.758 -27.809 12.125 1.00 54.16 487 HIS A CA 1
ATOM 3899 C C . HIS A 1 487 ? -8.278 -28.045 12.504 1.00 54.16 487 HIS A C 1
ATOM 3901 O O . HIS A 1 487 ? -7.750 -27.355 13.369 1.00 54.16 487 HIS A O 1
ATOM 3907 N N . ASP A 1 488 ? -7.585 -28.936 11.787 1.00 63.59 488 ASP A N 1
ATOM 3908 C CA . ASP A 1 488 ? -6.168 -29.246 11.980 1.00 63.59 488 ASP A CA 1
ATOM 3909 C C . ASP A 1 488 ? -5.190 -28.244 11.323 1.00 63.59 488 ASP A C 1
ATOM 3911 O O . ASP A 1 488 ? -4.005 -28.261 11.648 1.00 63.59 488 ASP A O 1
ATOM 3915 N N . MET A 1 489 ? -5.624 -27.369 10.400 1.00 61.91 489 MET A N 1
ATOM 3916 C CA . MET A 1 489 ? -4.702 -26.502 9.627 1.00 61.91 489 MET A CA 1
ATOM 3917 C C . MET A 1 489 ? -4.290 -25.195 10.330 1.00 61.91 489 MET A C 1
ATOM 3919 O O . MET A 1 489 ? -3.478 -24.438 9.795 1.00 61.91 489 MET A O 1
ATOM 3923 N N . GLY A 1 490 ? -4.784 -24.945 11.543 1.00 75.12 490 GLY A N 1
ATOM 3924 C CA . GLY A 1 490 ? -4.453 -23.755 12.327 1.00 75.12 490 GLY A CA 1
ATOM 3925 C C . GLY A 1 490 ? -5.209 -22.480 11.929 1.00 75.12 490 GLY A C 1
ATOM 3926 O O . GLY A 1 490 ? -6.103 -22.481 11.087 1.00 75.12 490 GLY A O 1
ATOM 3927 N N . CYS A 1 491 ? -4.878 -21.375 12.596 1.00 83.69 491 CYS A N 1
ATOM 3928 C CA . CYS A 1 491 ? -5.451 -20.050 12.401 1.00 83.69 491 CYS A CA 1
ATOM 3929 C C . CYS A 1 491 ? -5.019 -19.447 11.057 1.00 83.69 491 CYS A C 1
ATOM 3931 O O . CYS A 1 491 ? -3.836 -19.206 10.806 1.00 83.69 491 CYS A O 1
ATOM 3933 N N . ILE A 1 492 ? -5.997 -19.152 10.204 1.00 87.56 492 ILE A N 1
ATOM 3934 C CA . ILE A 1 492 ? -5.785 -18.493 8.916 1.00 87.56 492 ILE A CA 1
ATOM 3935 C C . ILE A 1 492 ? -5.573 -16.989 9.139 1.00 87.56 492 ILE A C 1
ATOM 3937 O O . ILE A 1 492 ? -6.362 -16.324 9.811 1.00 87.56 492 ILE A O 1
ATOM 3941 N N . ARG A 1 493 ? -4.523 -16.427 8.542 1.00 90.31 493 ARG A N 1
ATOM 3942 C CA . ARG A 1 493 ? -4.252 -14.988 8.498 1.00 90.31 493 ARG A CA 1
ATOM 3943 C C . ARG A 1 493 ? -4.255 -14.501 7.059 1.00 90.31 493 ARG A C 1
ATOM 3945 O O . ARG A 1 493 ? -3.774 -15.180 6.156 1.00 90.31 493 ARG A O 1
ATOM 3952 N N . THR A 1 494 ? -4.796 -13.309 6.858 1.00 92.12 494 THR A N 1
ATOM 3953 C CA . THR A 1 494 ? -4.880 -12.662 5.551 1.00 92.12 494 THR A CA 1
ATOM 3954 C C . THR A 1 494 ? -3.928 -11.474 5.484 1.00 92.12 494 THR A C 1
ATOM 3956 O O . THR A 1 494 ? -3.682 -10.783 6.476 1.00 92.12 494 THR A O 1
ATOM 3959 N N . VAL A 1 495 ? -3.387 -11.236 4.297 1.00 94.38 495 VAL A N 1
ATOM 3960 C CA . VAL A 1 495 ? -2.747 -9.987 3.896 1.00 94.38 495 VAL A CA 1
ATOM 3961 C C . VAL A 1 495 ? -3.572 -9.484 2.715 1.00 94.38 495 VAL A C 1
ATOM 3963 O O . VAL A 1 495 ? -3.630 -10.163 1.686 1.00 94.38 495 VAL A O 1
ATOM 3966 N N . PRO A 1 496 ? -4.302 -8.372 2.869 1.00 93.25 496 PRO A N 1
ATOM 3967 C CA . PRO A 1 496 ? -5.353 -8.016 1.932 1.00 93.25 496 PRO A CA 1
ATOM 3968 C C . PRO A 1 496 ? -4.762 -7.338 0.691 1.00 93.25 496 PRO A C 1
ATOM 3970 O O . PRO A 1 496 ? -4.018 -6.365 0.801 1.00 93.25 496 PRO A O 1
ATOM 3973 N N . GLY A 1 497 ? -5.142 -7.820 -0.487 1.00 90.25 497 GLY A N 1
ATOM 3974 C CA . GLY A 1 497 ? -5.078 -7.096 -1.756 1.00 90.25 497 GLY A CA 1
ATOM 3975 C C . GLY A 1 497 ? -6.479 -6.639 -2.173 1.00 90.25 497 GLY A C 1
ATOM 3976 O O . GLY A 1 497 ? -7.481 -7.004 -1.552 1.00 90.25 497 GLY A O 1
ATOM 3977 N N . ALA A 1 498 ? -6.545 -5.806 -3.207 1.00 82.00 498 ALA A N 1
ATOM 3978 C CA . ALA A 1 498 ? -7.787 -5.245 -3.721 1.00 82.00 498 ALA A CA 1
ATOM 3979 C C . ALA A 1 498 ? -8.692 -6.328 -4.335 1.00 82.00 498 ALA A C 1
ATOM 3981 O O . ALA A 1 498 ? -9.863 -6.415 -3.967 1.00 82.00 498 ALA A O 1
ATOM 3982 N N . TYR A 1 499 ? -8.155 -7.189 -5.206 1.00 83.94 499 TYR A N 1
ATOM 3983 C CA . TYR A 1 499 ? -8.916 -8.290 -5.820 1.00 83.94 499 TYR A CA 1
ATOM 3984 C C . TYR A 1 499 ? -8.663 -9.642 -5.155 1.00 83.94 499 TYR A C 1
ATOM 3986 O O . TYR A 1 499 ? -9.481 -10.558 -5.266 1.00 83.94 499 TYR A O 1
ATOM 3994 N N . ARG A 1 500 ? -7.504 -9.805 -4.517 1.00 87.50 500 ARG A N 1
ATOM 3995 C CA . ARG A 1 500 ? -7.029 -11.091 -3.997 1.00 87.50 500 ARG A CA 1
ATOM 3996 C C . ARG A 1 500 ? -6.444 -10.923 -2.602 1.00 87.50 500 ARG A C 1
ATOM 3998 O O . ARG A 1 500 ? -6.105 -9.821 -2.196 1.00 87.50 500 ARG A O 1
ATOM 4005 N N . ALA A 1 501 ? -6.304 -12.030 -1.883 1.00 91.25 501 ALA A N 1
ATOM 4006 C CA . ALA A 1 501 ? -5.669 -12.111 -0.565 1.00 91.25 501 ALA A CA 1
ATOM 4007 C C . ALA A 1 501 ? -4.425 -13.008 -0.654 1.00 91.25 501 ALA A C 1
ATOM 4009 O O . ALA A 1 501 ? -4.443 -14.019 -1.357 1.00 91.25 501 ALA A O 1
ATOM 4010 N N . LEU A 1 502 ? -3.371 -12.685 0.088 1.00 92.50 502 LEU A N 1
ATOM 4011 C CA . LEU A 1 502 ? -2.345 -13.653 0.432 1.00 92.50 502 LEU A CA 1
ATOM 4012 C C . LEU A 1 502 ? -2.758 -14.214 1.780 1.00 92.50 502 LEU A C 1
ATOM 4014 O O . LEU A 1 502 ? -3.122 -13.472 2.693 1.00 92.50 502 LEU A O 1
ATOM 4018 N N . VAL A 1 503 ? -2.765 -15.527 1.880 1.00 91.75 503 VAL A N 1
ATOM 4019 C CA . VAL A 1 503 ? -3.269 -16.246 3.036 1.00 91.75 503 VAL A CA 1
ATOM 4020 C C . VAL A 1 503 ? -2.131 -17.072 3.592 1.00 91.75 503 VAL A C 1
ATOM 4022 O O . VAL A 1 503 ? -1.441 -17.754 2.843 1.00 91.75 503 VAL A O 1
ATOM 4025 N N . TYR A 1 504 ? -1.922 -17.015 4.896 1.00 91.38 504 TYR A N 1
ATOM 4026 C CA . TYR A 1 504 ? -0.937 -17.852 5.560 1.00 91.38 504 TYR A CA 1
ATOM 4027 C C . TYR A 1 504 ? -1.533 -18.458 6.822 1.00 91.38 504 TYR A C 1
ATOM 4029 O O . TYR A 1 504 ? -2.390 -17.858 7.471 1.00 91.38 504 TYR A O 1
ATOM 4037 N N . THR A 1 505 ? -1.126 -19.678 7.140 1.00 88.62 505 THR A N 1
ATOM 4038 C CA . THR A 1 505 ? -1.682 -20.454 8.251 1.00 88.62 505 THR A CA 1
ATOM 4039 C C . THR A 1 505 ? -0.715 -20.482 9.420 1.00 88.62 505 THR A C 1
ATOM 4041 O O . THR A 1 505 ? 0.492 -20.597 9.236 1.00 88.62 505 THR A O 1
ATOM 4044 N N . VAL A 1 506 ? -1.248 -20.377 10.631 1.00 85.12 506 VAL A N 1
ATOM 4045 C CA . VAL A 1 506 ? -0.496 -20.320 11.886 1.00 85.12 506 VAL A CA 1
ATOM 4046 C C . VAL A 1 506 ? -1.036 -21.387 12.841 1.00 85.12 506 VAL A C 1
ATOM 4048 O O . VAL A 1 506 ? -2.250 -21.520 12.922 1.00 85.12 506 VAL A O 1
ATOM 4051 N N . PRO A 1 507 ? -0.222 -22.136 13.604 1.00 81.88 507 PRO A N 1
ATOM 4052 C CA . PRO A 1 507 ? -0.736 -23.113 14.563 1.00 81.88 507 PRO A CA 1
ATOM 4053 C C . PRO A 1 507 ? -1.720 -22.496 15.579 1.00 81.88 507 PRO A C 1
ATOM 4055 O O . PRO A 1 507 ? -1.495 -21.374 16.035 1.00 81.88 507 PRO A O 1
ATOM 4058 N N . PRO A 1 508 ? -2.792 -23.210 15.964 1.00 71.06 508 PRO A N 1
ATOM 4059 C CA . PRO A 1 508 ? -3.875 -22.656 16.785 1.00 71.06 508 PRO A CA 1
ATOM 4060 C C . PRO A 1 508 ? -3.438 -22.321 18.221 1.00 71.06 508 PRO A C 1
ATOM 4062 O O . PRO A 1 508 ? -3.947 -21.369 18.808 1.00 71.06 508 PRO A O 1
ATOM 4065 N N . ASP A 1 509 ? -2.456 -23.050 18.759 1.00 66.75 509 ASP A N 1
ATOM 4066 C CA . ASP A 1 509 ? -2.013 -22.930 20.157 1.00 66.75 509 ASP A CA 1
ATOM 4067 C C . ASP A 1 509 ? -0.972 -21.820 20.387 1.00 66.75 509 ASP A C 1
ATOM 4069 O O . ASP A 1 509 ? -0.579 -21.536 21.520 1.00 66.75 509 ASP A O 1
ATOM 4073 N N . LEU A 1 510 ? -0.502 -21.176 19.316 1.00 59.22 510 LEU A N 1
ATOM 4074 C CA . LEU A 1 510 ? 0.527 -20.145 19.379 1.00 59.22 510 LEU A CA 1
ATOM 4075 C C . LEU A 1 510 ? -0.123 -18.769 19.223 1.00 59.22 510 LEU A C 1
ATOM 4077 O O . LEU A 1 510 ? -0.302 -18.250 18.128 1.00 59.22 510 LEU A O 1
ATOM 4081 N N . ILE A 1 511 ? -0.469 -18.159 20.357 1.00 54.00 511 ILE A N 1
ATOM 4082 C CA . ILE A 1 511 ? -0.871 -16.740 20.438 1.00 54.00 511 ILE A CA 1
ATOM 4083 C C . ILE A 1 511 ? 0.378 -15.835 20.541 1.00 54.00 511 ILE A C 1
ATOM 4085 O O . ILE A 1 511 ? 0.302 -14.613 20.417 1.00 54.00 511 ILE A O 1
ATOM 4089 N N . THR A 1 512 ? 1.563 -16.416 20.749 1.00 49.31 512 THR A N 1
ATOM 4090 C CA . THR A 1 512 ? 2.815 -15.671 20.915 1.00 49.31 512 THR A CA 1
ATOM 4091 C C . THR A 1 512 ? 3.263 -15.029 19.602 1.00 49.31 512 THR A C 1
ATOM 4093 O O . THR A 1 512 ? 3.352 -15.693 18.578 1.00 49.31 512 THR A O 1
ATOM 4096 N N . SER A 1 513 ? 3.601 -13.740 19.623 1.00 57.62 513 SER A N 1
ATOM 4097 C CA . SER A 1 513 ? 4.414 -13.114 18.572 1.00 57.62 513 SER A CA 1
ATOM 4098 C C . SER A 1 513 ? 5.878 -13.493 18.831 1.00 57.62 513 SER A C 1
ATOM 4100 O O . SER A 1 513 ? 6.340 -13.186 19.934 1.00 57.62 513 SER A O 1
ATOM 4102 N N . PRO A 1 514 ? 6.598 -14.158 17.905 1.00 63.69 514 PRO A N 1
ATOM 4103 C CA . PRO A 1 514 ? 6.251 -14.515 16.521 1.00 63.69 514 PRO A CA 1
ATOM 4104 C C . PRO A 1 514 ? 5.503 -15.856 16.412 1.00 63.69 514 PRO A C 1
ATOM 4106 O O . PRO A 1 514 ? 5.726 -16.783 17.190 1.00 63.69 514 PRO A O 1
ATOM 4109 N N . THR A 1 515 ? 4.639 -15.982 15.404 1.00 69.50 515 THR A N 1
ATOM 4110 C CA . THR A 1 515 ? 3.816 -17.182 15.186 1.00 69.50 515 THR A CA 1
ATOM 4111 C C . THR A 1 515 ? 4.352 -18.012 14.019 1.00 69.50 515 THR A C 1
ATOM 4113 O O . THR A 1 515 ? 4.387 -17.483 12.904 1.00 69.50 515 THR A O 1
ATOM 4116 N N . PRO A 1 516 ? 4.757 -19.285 14.228 1.00 75.94 516 PRO A N 1
ATOM 4117 C CA . PRO A 1 516 ? 5.140 -20.204 13.157 1.00 75.94 516 PRO A CA 1
ATOM 4118 C C . PRO A 1 516 ? 4.110 -20.199 12.037 1.00 75.94 516 PRO A C 1
ATOM 4120 O O . PRO A 1 516 ? 2.912 -20.175 12.300 1.00 75.94 516 PRO A O 1
ATOM 4123 N N . THR A 1 517 ? 4.561 -20.210 10.792 1.00 74.88 517 THR A N 1
ATOM 4124 C CA . THR A 1 517 ? 3.688 -20.290 9.622 1.00 74.88 517 THR A CA 1
ATOM 4125 C C . THR A 1 517 ? 3.820 -21.671 8.991 1.00 74.88 517 THR A C 1
ATOM 4127 O O . THR A 1 517 ? 4.931 -22.143 8.761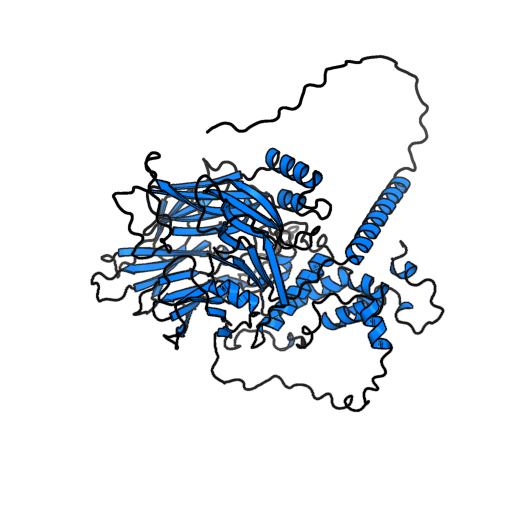 1.00 74.88 517 THR A O 1
ATOM 4130 N N . THR A 1 518 ? 2.690 -22.341 8.763 1.00 73.31 518 THR A N 1
ATOM 4131 C CA . THR A 1 518 ? 2.627 -23.719 8.242 1.00 73.31 518 THR A CA 1
ATOM 4132 C C . THR A 1 518 ? 2.412 -23.789 6.734 1.00 73.31 518 THR A C 1
ATOM 4134 O O . THR A 1 518 ? 2.592 -24.852 6.150 1.00 73.31 518 THR A O 1
ATOM 4137 N N . GLY A 1 519 ? 2.044 -22.678 6.097 1.00 79.88 519 GLY A N 1
ATOM 4138 C CA . GLY A 1 519 ? 1.854 -22.619 4.655 1.00 79.88 519 GLY A CA 1
ATOM 4139 C C . GLY A 1 519 ? 1.533 -21.217 4.159 1.00 79.88 519 GLY A C 1
ATOM 4140 O O . GLY A 1 519 ? 1.061 -20.361 4.914 1.00 79.88 519 GLY A O 1
ATOM 4141 N N . LEU A 1 520 ? 1.783 -21.005 2.867 1.00 84.19 520 LEU A N 1
ATOM 4142 C CA . LEU A 1 520 ? 1.414 -19.807 2.125 1.00 84.19 520 LEU A CA 1
ATOM 4143 C C . LEU A 1 520 ? 0.473 -20.196 0.985 1.00 84.19 520 LEU A C 1
ATOM 4145 O O . LEU A 1 520 ? 0.707 -21.148 0.246 1.00 84.19 520 LEU A O 1
ATOM 4149 N N . SER A 1 521 ? -0.618 -19.463 0.849 1.00 83.12 521 SER A N 1
ATOM 4150 C CA . SER A 1 521 ? -1.650 -19.683 -0.152 1.00 83.12 521 SER A CA 1
ATOM 4151 C C . SER A 1 521 ? -2.074 -18.361 -0.761 1.00 83.12 521 SER A C 1
ATOM 4153 O O . SER A 1 521 ? -2.017 -17.302 -0.140 1.00 83.12 521 SER A O 1
ATOM 4155 N N . THR A 1 522 ? -2.553 -18.426 -1.988 1.00 79.88 522 THR A N 1
ATOM 4156 C CA . THR A 1 522 ? -3.183 -17.301 -2.663 1.00 79.88 522 THR A CA 1
ATOM 4157 C C . THR A 1 522 ? -4.687 -17.494 -2.669 1.00 79.88 522 THR A C 1
ATOM 4159 O O . THR A 1 522 ? -5.185 -18.569 -2.999 1.00 79.88 522 THR A O 1
ATOM 4162 N N . TYR A 1 523 ? -5.424 -16.454 -2.300 1.00 76.75 523 TYR A N 1
ATOM 4163 C CA . TYR A 1 523 ? -6.865 -16.410 -2.468 1.00 76.75 523 TYR A CA 1
ATOM 4164 C C . TYR A 1 523 ? -7.174 -15.906 -3.874 1.00 76.75 523 TYR A C 1
ATOM 4166 O O . TYR A 1 523 ? -6.942 -14.736 -4.192 1.00 76.75 523 TYR A O 1
ATOM 4174 N N . VAL A 1 524 ? -7.688 -16.790 -4.726 1.00 67.44 524 VAL A N 1
ATOM 4175 C CA . VAL A 1 524 ? -8.020 -16.451 -6.111 1.00 67.44 524 VAL A CA 1
ATOM 4176 C C . VAL A 1 524 ? -9.517 -16.196 -6.207 1.00 67.44 524 VAL A C 1
ATOM 4178 O O . VAL A 1 524 ? -10.327 -17.128 -6.203 1.00 67.44 524 VAL A O 1
ATOM 4181 N N . TYR A 1 525 ? -9.902 -14.926 -6.356 1.00 58.84 525 TYR A N 1
ATOM 4182 C CA . TYR A 1 525 ? -11.267 -14.599 -6.748 1.00 58.84 525 TYR A CA 1
ATOM 4183 C C . TYR A 1 525 ? -11.479 -15.025 -8.207 1.00 58.84 525 TYR A C 1
ATOM 4185 O O . TYR A 1 525 ? -11.144 -14.312 -9.149 1.00 58.84 525 TYR A O 1
ATOM 4193 N N . ARG A 1 526 ? -12.040 -16.220 -8.406 1.00 62.03 526 ARG A N 1
ATOM 4194 C CA . ARG A 1 526 ? -12.668 -16.595 -9.677 1.00 62.03 526 ARG A CA 1
ATOM 4195 C C . ARG A 1 526 ? -14.125 -16.162 -9.590 1.00 62.03 526 ARG A C 1
ATOM 4197 O O . ARG A 1 526 ? -14.959 -16.860 -9.003 1.00 62.03 526 ARG A O 1
ATOM 4204 N N . GLY A 1 527 ? -14.409 -14.951 -10.060 1.00 54.31 527 GLY A N 1
ATOM 4205 C CA . GLY A 1 527 ? -15.783 -14.540 -10.333 1.00 54.31 527 GLY A CA 1
ATOM 4206 C C . GLY A 1 527 ? -16.410 -15.524 -11.315 1.00 54.31 527 GLY A C 1
ATOM 4207 O O . GLY A 1 527 ? -15.706 -16.081 -12.158 1.00 54.31 527 GLY A O 1
ATOM 4208 N N . ASP A 1 528 ? -17.717 -15.764 -11.210 1.00 47.41 528 ASP A N 1
ATOM 4209 C CA . ASP A 1 528 ? -18.433 -16.269 -12.379 1.00 47.41 528 ASP A CA 1
ATOM 4210 C C . ASP A 1 528 ? -18.228 -15.225 -13.484 1.00 47.41 528 ASP A C 1
ATOM 4212 O O . ASP A 1 528 ? -18.424 -14.039 -13.232 1.00 47.41 528 ASP A O 1
ATOM 4216 N N . GLU A 1 529 ? -17.760 -15.644 -14.662 1.00 47.31 529 GLU A N 1
ATOM 4217 C CA . GLU A 1 529 ? -17.300 -14.822 -15.799 1.00 47.31 529 GLU A CA 1
ATOM 4218 C C . GLU A 1 529 ? -18.380 -13.904 -16.425 1.00 47.31 529 GLU A C 1
ATOM 4220 O O . GLU A 1 529 ? -18.352 -13.607 -17.612 1.00 47.31 529 GLU A O 1
ATOM 4225 N N . LYS A 1 530 ? -19.350 -13.405 -15.655 1.00 41.03 530 LYS A N 1
ATOM 4226 C CA . LYS A 1 530 ? -20.314 -12.381 -16.080 1.00 41.03 530 LYS A CA 1
ATOM 4227 C C . LYS A 1 530 ? -19.735 -10.961 -16.071 1.00 41.03 530 LYS A C 1
ATOM 4229 O O . LYS A 1 530 ? -20.491 -9.994 -16.128 1.00 41.03 530 LYS A O 1
ATOM 4234 N N . ILE A 1 531 ? -18.414 -10.808 -15.996 1.00 43.06 531 ILE A N 1
ATOM 4235 C CA . ILE A 1 531 ? -17.778 -9.506 -16.193 1.00 43.06 531 ILE A CA 1
ATOM 4236 C C . ILE A 1 531 ? -17.675 -9.286 -17.703 1.00 43.06 531 ILE A C 1
ATOM 4238 O O . ILE A 1 531 ? -17.021 -10.057 -18.397 1.00 43.06 531 ILE A O 1
ATOM 4242 N N . TYR A 1 532 ? -18.360 -8.242 -18.177 1.00 41.59 532 TYR A N 1
ATOM 4243 C CA . TYR A 1 532 ? -18.469 -7.739 -19.552 1.00 41.59 532 TYR A CA 1
ATOM 4244 C C . TYR A 1 532 ? -17.113 -7.397 -20.201 1.00 41.59 532 TYR A C 1
ATOM 4246 O O . TYR A 1 532 ? -16.833 -6.243 -20.521 1.00 41.59 532 TYR A O 1
ATOM 4254 N N . LEU A 1 533 ? -16.243 -8.384 -20.384 1.00 37.78 533 LEU A N 1
ATOM 4255 C CA . LEU A 1 533 ? -15.086 -8.266 -21.256 1.00 37.78 533 LEU A CA 1
ATOM 4256 C C . LEU A 1 533 ? -15.517 -8.738 -22.639 1.00 37.78 533 LEU A C 1
ATOM 4258 O O . LEU A 1 533 ? -15.944 -9.878 -22.805 1.00 37.78 533 LEU A O 1
ATOM 4262 N N . ASP A 1 534 ? -15.446 -7.824 -23.604 1.00 38.16 534 ASP A N 1
ATOM 4263 C CA . ASP A 1 534 ? -15.610 -8.115 -25.023 1.00 38.16 534 ASP A CA 1
ATOM 4264 C C . ASP A 1 534 ? -14.708 -9.313 -25.403 1.00 38.16 534 ASP A C 1
ATOM 4266 O O . ASP A 1 534 ? -13.479 -9.199 -25.285 1.00 38.16 534 ASP A O 1
ATOM 4270 N N . PRO A 1 535 ? -15.283 -10.470 -25.789 1.00 37.78 535 PRO A N 1
ATOM 4271 C CA . PRO A 1 535 ? -14.531 -11.686 -26.097 1.00 37.78 535 PRO A CA 1
ATOM 4272 C C . PRO A 1 535 ? -13.476 -11.482 -27.191 1.00 37.78 535 PRO A C 1
ATOM 4274 O O . PRO A 1 535 ? -12.457 -12.174 -27.197 1.00 37.78 535 PRO A O 1
ATOM 4277 N N . ASP A 1 536 ? -13.675 -10.495 -28.069 1.00 39.50 536 ASP A N 1
ATOM 4278 C CA . ASP A 1 536 ? -12.807 -10.238 -29.218 1.00 39.50 536 ASP A CA 1
ATOM 4279 C C . ASP A 1 536 ? -11.479 -9.540 -28.839 1.00 39.50 536 ASP A C 1
ATOM 4281 O O . ASP A 1 536 ? -10.573 -9.425 -29.666 1.00 39.50 536 ASP A O 1
ATOM 4285 N N . ALA A 1 537 ? -11.305 -9.113 -27.579 1.00 40.81 537 ALA A N 1
ATOM 4286 C CA . ALA A 1 537 ? -10.079 -8.469 -27.085 1.00 40.81 537 ALA A CA 1
ATOM 4287 C C . ALA A 1 537 ? -9.066 -9.434 -26.425 1.00 40.81 537 ALA A C 1
ATOM 4289 O O . ALA A 1 537 ? -7.989 -9.002 -25.987 1.00 40.81 537 ALA A O 1
ATOM 4290 N N . ALA A 1 538 ? -9.380 -10.731 -26.337 1.00 38.12 538 ALA A N 1
ATOM 4291 C CA . ALA A 1 538 ? -8.513 -11.739 -25.733 1.00 38.12 538 ALA A CA 1
ATOM 4292 C C . ALA A 1 538 ? -7.359 -12.133 -26.677 1.00 38.12 538 ALA A C 1
ATOM 4294 O O . ALA A 1 538 ? -7.396 -13.145 -27.368 1.00 38.12 538 ALA A O 1
ATOM 4295 N N . LEU A 1 539 ? -6.297 -11.325 -26.690 1.00 40.69 539 LEU A N 1
ATOM 4296 C CA . LEU A 1 539 ? -4.998 -11.725 -27.236 1.00 40.69 539 LEU A CA 1
ATOM 4297 C C . LEU A 1 539 ? -4.469 -12.948 -26.466 1.00 40.69 539 LEU A C 1
ATOM 4299 O O . LEU A 1 539 ? -4.236 -12.873 -25.258 1.00 40.69 539 LEU A O 1
ATOM 4303 N N . GLU A 1 540 ? -4.261 -14.059 -27.175 1.00 37.66 540 GLU A N 1
ATOM 4304 C CA . GLU A 1 540 ? -3.643 -15.279 -26.649 1.00 37.66 540 GLU A CA 1
ATOM 4305 C C . GLU A 1 540 ? -2.206 -14.999 -26.171 1.00 37.66 540 GLU A C 1
ATOM 4307 O O . GLU A 1 540 ? -1.248 -14.935 -26.943 1.00 37.66 540 GLU A O 1
ATOM 4312 N N . LEU A 1 541 ? -2.040 -14.833 -24.859 1.00 40.78 541 LEU A N 1
ATOM 4313 C CA . LEU A 1 541 ? -0.745 -14.890 -24.191 1.00 40.78 541 LEU A CA 1
ATOM 4314 C C . LEU A 1 541 ? -0.456 -16.358 -23.862 1.00 40.78 541 LEU A C 1
ATOM 4316 O O . LEU A 1 541 ? -0.992 -16.907 -22.905 1.00 40.78 541 LEU A O 1
ATOM 4320 N N . ILE A 1 542 ? 0.371 -17.003 -24.687 1.00 38.66 542 ILE A N 1
ATOM 4321 C CA . ILE A 1 542 ? 0.748 -18.414 -24.521 1.00 38.66 542 ILE A CA 1
ATOM 4322 C C . ILE A 1 542 ? 1.548 -18.586 -23.207 1.00 38.66 542 ILE A C 1
ATOM 4324 O O . ILE A 1 542 ? 2.634 -17.994 -23.090 1.00 38.66 542 ILE A O 1
ATOM 4328 N N . PRO A 1 543 ? 1.059 -19.389 -22.238 1.00 39.69 543 PRO A N 1
ATOM 4329 C CA . PRO A 1 543 ? 1.789 -19.738 -21.021 1.00 39.69 543 PRO A CA 1
ATOM 4330 C C . PRO A 1 543 ? 2.929 -20.712 -21.368 1.00 39.69 543 PRO A C 1
ATOM 4332 O O . PRO A 1 543 ? 3.067 -21.129 -22.507 1.00 39.69 543 PRO A O 1
ATOM 4335 N N . ASP A 1 544 ? 3.791 -21.052 -20.422 1.00 40.25 544 ASP A N 1
ATOM 4336 C CA . ASP A 1 544 ? 4.903 -22.003 -20.600 1.00 40.25 544 ASP A CA 1
ATOM 4337 C C . ASP A 1 544 ? 6.137 -21.403 -21.298 1.00 40.25 544 ASP A C 1
ATOM 4339 O O . ASP A 1 544 ? 6.357 -21.569 -22.500 1.00 40.25 544 ASP A O 1
ATOM 4343 N N . TYR A 1 545 ? 6.947 -20.642 -20.543 1.00 39.34 545 TYR A N 1
ATOM 4344 C CA . TYR A 1 545 ? 8.423 -20.660 -20.674 1.00 39.34 545 TYR A CA 1
ATOM 4345 C C . TYR A 1 545 ? 9.178 -19.915 -19.546 1.00 39.34 545 TYR A C 1
ATOM 4347 O O . TYR A 1 545 ? 10.193 -19.279 -19.806 1.00 39.34 545 TYR A O 1
ATOM 4355 N N . PHE A 1 546 ? 8.710 -19.904 -18.299 1.00 39.56 546 PHE A N 1
ATOM 4356 C CA . PHE A 1 546 ? 9.504 -19.276 -17.225 1.00 39.56 546 PHE A CA 1
ATOM 4357 C C . PHE A 1 546 ? 10.249 -20.253 -16.320 1.00 39.56 546 PHE A C 1
ATOM 4359 O O . PHE A 1 546 ? 10.999 -19.828 -15.448 1.00 39.56 546 PHE A O 1
ATOM 4366 N N . GLU A 1 547 ? 10.150 -21.548 -16.594 1.00 38.34 547 GLU A N 1
ATOM 4367 C CA . GLU A 1 547 ? 11.166 -22.483 -16.135 1.00 38.34 547 GLU A CA 1
ATOM 4368 C C . GLU A 1 547 ? 12.351 -22.374 -17.091 1.00 38.34 547 GLU A C 1
ATOM 4370 O O . GLU A 1 547 ? 12.152 -22.489 -18.299 1.00 38.34 547 GLU A O 1
ATOM 4375 N N . VAL A 1 548 ? 13.542 -22.093 -16.540 1.00 35.38 548 VAL A N 1
ATOM 4376 C CA . VAL A 1 548 ? 14.898 -22.413 -17.040 1.00 35.38 548 VAL A CA 1
ATOM 4377 C C . VAL A 1 548 ? 15.899 -21.260 -16.758 1.00 35.38 548 VAL A C 1
ATOM 4379 O O . VAL A 1 548 ? 15.981 -20.266 -17.480 1.00 35.38 548 VAL A O 1
ATOM 4382 N N . HIS A 1 549 ? 16.687 -21.498 -15.696 1.00 37.69 549 HIS A N 1
ATOM 4383 C CA . HIS A 1 549 ? 17.999 -20.949 -15.294 1.00 37.69 549 HIS A CA 1
ATOM 4384 C C . HIS A 1 549 ? 18.083 -19.535 -14.683 1.00 37.69 549 HIS A C 1
ATOM 4386 O O . HIS A 1 549 ? 18.370 -18.544 -15.354 1.00 37.69 549 HIS A O 1
ATOM 4392 N N . ALA A 1 550 ? 17.936 -19.485 -13.352 1.00 32.78 550 ALA A N 1
ATOM 4393 C CA . ALA A 1 550 ? 18.385 -18.384 -12.494 1.00 32.78 550 ALA A CA 1
ATOM 4394 C C . ALA A 1 550 ? 19.867 -18.497 -12.072 1.00 32.78 550 ALA A C 1
ATOM 4396 O O . ALA A 1 550 ? 20.377 -17.583 -11.421 1.00 32.78 550 ALA A O 1
ATOM 4397 N N . ASP A 1 551 ? 20.565 -19.556 -12.483 1.00 36.66 551 ASP A N 1
ATOM 4398 C CA . ASP A 1 551 ? 21.983 -19.734 -12.189 1.00 36.66 551 ASP A CA 1
ATOM 4399 C C . ASP A 1 551 ? 22.814 -19.102 -13.302 1.00 36.66 551 ASP A C 1
ATOM 4401 O O . ASP A 1 551 ? 22.603 -19.355 -14.491 1.00 36.66 551 ASP A O 1
ATOM 4405 N N . GLY A 1 552 ? 23.726 -18.214 -12.911 1.00 38.28 552 GLY A N 1
ATOM 4406 C CA . GLY A 1 552 ? 24.652 -17.549 -13.816 1.00 38.28 552 GLY A CA 1
ATOM 4407 C C . GLY A 1 552 ? 25.610 -18.551 -14.444 1.00 38.28 552 GLY A C 1
ATOM 4408 O O . GLY A 1 552 ? 26.711 -18.730 -13.938 1.00 38.28 552 GLY A O 1
ATOM 4409 N N . MET A 1 553 ? 25.198 -19.173 -15.548 1.00 37.88 553 MET A N 1
ATOM 4410 C CA . MET A 1 553 ? 26.106 -19.928 -16.405 1.00 37.88 553 MET A CA 1
ATOM 4411 C C . MET A 1 553 ? 27.119 -18.966 -17.021 1.00 37.88 553 MET A C 1
ATOM 4413 O O . MET A 1 553 ? 26.766 -17.930 -17.596 1.00 37.88 553 MET A O 1
ATOM 4417 N N . THR A 1 554 ? 28.389 -19.309 -16.871 1.00 42.72 554 THR A N 1
ATOM 4418 C CA . THR A 1 554 ? 29.503 -18.587 -17.485 1.00 42.72 554 THR A CA 1
ATOM 4419 C C . THR A 1 554 ? 29.522 -18.839 -18.995 1.00 42.72 554 THR A C 1
ATOM 4421 O O . THR A 1 554 ? 29.014 -19.850 -19.478 1.00 42.72 554 THR A O 1
ATOM 4424 N N . VAL A 1 555 ? 30.100 -17.916 -19.772 1.00 38.44 555 VAL A N 1
ATOM 4425 C CA . VAL A 1 555 ? 30.216 -18.053 -21.241 1.00 38.44 555 VAL A CA 1
ATOM 4426 C C . VAL A 1 555 ? 30.919 -19.366 -21.625 1.00 38.44 555 VAL A C 1
ATOM 4428 O O . VAL A 1 555 ? 30.545 -19.992 -22.612 1.00 38.44 555 VAL A O 1
ATOM 4431 N N . ASP A 1 556 ? 31.849 -19.841 -20.794 1.00 44.41 556 ASP A N 1
ATOM 4432 C CA . ASP A 1 556 ? 32.605 -21.074 -21.021 1.00 44.41 556 ASP A CA 1
ATOM 4433 C C . ASP A 1 556 ? 31.734 -22.345 -20.933 1.00 44.41 556 ASP A C 1
ATOM 4435 O O . ASP A 1 556 ? 31.917 -23.271 -21.725 1.00 44.41 556 ASP A O 1
ATOM 4439 N N . GLU A 1 557 ? 30.720 -22.371 -20.059 1.00 46.00 557 GLU A N 1
ATOM 4440 C CA . GLU A 1 557 ? 29.784 -23.502 -19.915 1.00 46.00 557 GLU A CA 1
ATOM 4441 C C . GLU A 1 557 ? 28.816 -23.628 -21.100 1.00 46.00 557 GLU A C 1
ATOM 4443 O O . GLU A 1 557 ? 28.374 -24.730 -21.431 1.00 46.00 557 GLU A O 1
ATOM 4448 N N . TRP A 1 558 ? 28.519 -22.517 -21.780 1.00 43.62 558 TRP A N 1
ATOM 4449 C CA . TRP A 1 558 ? 27.711 -22.526 -23.000 1.00 43.62 558 TRP A CA 1
ATOM 4450 C C . TRP A 1 558 ? 28.484 -23.157 -24.169 1.00 43.62 558 TRP A C 1
ATOM 4452 O O . TRP A 1 558 ? 27.977 -24.057 -24.839 1.00 43.62 558 TRP A O 1
ATOM 4462 N N . THR A 1 559 ? 29.757 -22.782 -24.334 1.00 44.56 559 THR A N 1
ATOM 4463 C CA . THR A 1 559 ? 30.655 -23.340 -25.365 1.00 44.56 559 THR A CA 1
ATOM 4464 C C . THR A 1 559 ? 30.953 -24.830 -25.167 1.00 44.56 559 THR A C 1
ATOM 4466 O O . THR A 1 559 ? 31.162 -25.556 -26.137 1.00 44.56 559 THR A O 1
ATOM 4469 N N . ALA A 1 560 ? 30.947 -25.322 -23.924 1.00 48.53 560 ALA A N 1
ATOM 4470 C CA . ALA A 1 560 ? 31.125 -26.746 -23.635 1.00 48.53 560 ALA A CA 1
ATOM 4471 C C . ALA A 1 560 ? 29.921 -27.601 -24.073 1.00 48.53 560 ALA A C 1
ATOM 4473 O O . ALA A 1 560 ? 30.081 -28.789 -24.351 1.00 48.53 560 ALA A O 1
ATOM 4474 N N . ARG A 1 561 ? 28.727 -27.003 -24.166 1.00 47.50 561 ARG A N 1
ATOM 4475 C CA . ARG A 1 561 ? 27.487 -27.701 -24.525 1.00 47.50 561 ARG A CA 1
ATOM 4476 C C . ARG A 1 561 ? 27.246 -27.758 -26.037 1.00 47.50 561 ARG A C 1
ATOM 4478 O O . ARG A 1 561 ? 26.634 -28.712 -26.496 1.00 47.50 561 ARG A O 1
ATOM 4485 N N . GLU A 1 562 ? 27.769 -26.799 -26.804 1.00 45.62 562 GLU A N 1
ATOM 4486 C CA . GLU A 1 562 ? 27.745 -26.836 -28.281 1.00 45.62 562 GLU A CA 1
ATOM 4487 C C . GLU A 1 562 ? 28.715 -27.867 -28.882 1.00 45.62 562 GLU A C 1
ATOM 4489 O O . GLU A 1 562 ? 28.504 -28.317 -30.003 1.00 45.62 562 GLU A O 1
ATOM 4494 N N . ASN A 1 563 ? 29.741 -28.296 -28.138 1.00 47.75 563 ASN A N 1
ATOM 4495 C CA . ASN A 1 563 ? 30.713 -29.293 -28.606 1.00 47.75 563 ASN A CA 1
ATOM 4496 C C . ASN A 1 563 ? 30.309 -30.753 -28.313 1.00 47.75 563 ASN A C 1
ATOM 4498 O O . ASN A 1 563 ? 31.092 -31.666 -28.572 1.00 47.75 563 ASN A O 1
ATOM 4502 N N . GLY A 1 564 ? 29.119 -30.986 -27.749 1.00 39.28 564 GLY A N 1
ATOM 4503 C CA . GLY A 1 564 ? 28.576 -32.322 -27.511 1.00 39.28 564 GLY A CA 1
ATOM 4504 C C . GLY A 1 564 ? 27.482 -32.656 -28.518 1.00 39.28 564 GLY A C 1
ATOM 4505 O O . GLY A 1 564 ? 26.371 -32.145 -28.400 1.00 39.28 564 GLY A O 1
ATOM 4506 N N . ASP A 1 565 ? 27.796 -33.525 -29.479 1.00 46.56 565 ASP A N 1
ATOM 4507 C CA . ASP A 1 565 ? 26.866 -34.065 -30.474 1.00 46.56 565 ASP A CA 1
ATOM 4508 C C . ASP A 1 565 ? 25.589 -34.625 -29.822 1.00 46.56 565 ASP A C 1
ATOM 4510 O O . ASP A 1 565 ? 25.589 -35.707 -29.231 1.00 46.56 565 ASP A O 1
ATOM 4514 N N . ILE A 1 566 ? 24.475 -33.906 -29.971 1.00 36.62 566 ILE A N 1
ATOM 4515 C CA . ILE A 1 566 ? 23.126 -34.443 -29.780 1.00 36.62 566 ILE A CA 1
ATOM 4516 C C . ILE A 1 566 ? 22.357 -34.181 -31.073 1.00 36.62 566 ILE A C 1
ATOM 4518 O O . ILE A 1 566 ? 21.843 -33.089 -31.315 1.00 36.62 566 ILE A O 1
ATOM 4522 N N . LEU A 1 567 ? 22.290 -35.215 -31.910 1.00 40.94 567 LEU A N 1
ATOM 4523 C CA . LEU A 1 567 ? 21.314 -35.328 -32.987 1.00 40.94 567 LEU A CA 1
ATOM 4524 C C . LEU A 1 567 ? 19.920 -35.380 -32.345 1.00 40.94 567 LEU A C 1
ATOM 4526 O O . LEU A 1 567 ? 19.553 -36.392 -31.753 1.00 40.94 567 LEU A O 1
ATOM 4530 N N . MET A 1 568 ? 19.157 -34.290 -32.428 1.00 33.44 568 MET A N 1
ATOM 4531 C CA . MET A 1 568 ? 17.719 -34.344 -32.169 1.00 33.44 568 MET A CA 1
ATOM 4532 C C . MET A 1 568 ? 16.999 -34.805 -33.434 1.00 33.44 568 MET A C 1
ATOM 4534 O O . MET A 1 568 ? 17.098 -34.164 -34.480 1.00 33.44 568 MET A O 1
ATOM 4538 N N . GLU A 1 569 ? 16.276 -35.914 -33.306 1.00 38.16 569 GLU A N 1
ATOM 4539 C CA . GLU A 1 569 ? 15.384 -36.464 -34.321 1.00 38.16 569 GLU A CA 1
ATOM 4540 C C . GLU A 1 569 ? 14.289 -35.461 -34.716 1.00 38.16 569 GLU A C 1
ATOM 4542 O O . GLU A 1 569 ? 13.653 -34.801 -33.894 1.00 38.16 569 GLU A O 1
ATOM 4547 N N . GLU A 1 570 ? 14.090 -35.352 -36.024 1.00 40.78 570 GLU A N 1
ATOM 4548 C CA . GLU A 1 570 ? 13.369 -34.290 -36.722 1.00 40.78 570 GLU A CA 1
ATOM 4549 C C . GLU A 1 570 ? 11.870 -34.616 -36.919 1.00 40.78 570 GLU A C 1
ATOM 4551 O O . GLU A 1 570 ? 11.288 -34.288 -37.953 1.00 40.78 570 GLU A O 1
ATOM 4556 N N . GLU A 1 571 ? 11.215 -35.273 -35.949 1.00 36.47 571 GLU A N 1
ATOM 4557 C CA . GLU A 1 571 ? 9.888 -35.890 -36.165 1.00 36.47 571 GLU A CA 1
ATOM 4558 C C . GLU A 1 571 ? 8.736 -35.430 -35.242 1.00 36.47 571 GLU A C 1
ATOM 4560 O O . GLU A 1 571 ? 7.717 -36.106 -35.135 1.00 36.47 571 GLU A O 1
ATOM 4565 N N . GLU A 1 572 ? 8.806 -34.222 -34.666 1.00 35.88 572 GLU A N 1
ATOM 4566 C CA . GLU A 1 572 ? 7.668 -33.603 -33.940 1.00 35.88 572 GLU A CA 1
ATOM 4567 C C . GLU A 1 572 ? 7.165 -32.262 -34.520 1.00 35.88 572 GLU A C 1
ATOM 4569 O O . GLU A 1 572 ? 6.325 -31.585 -33.929 1.00 35.88 572 GLU A O 1
ATOM 4574 N N . GLN A 1 573 ? 7.586 -31.860 -35.726 1.00 35.75 573 GLN A N 1
ATOM 4575 C CA . GLN A 1 573 ? 7.169 -30.570 -36.312 1.00 35.75 573 GLN A CA 1
ATOM 4576 C C . GLN A 1 573 ? 5.851 -30.573 -37.110 1.00 35.75 573 GLN A C 1
ATOM 4578 O O . GLN A 1 573 ? 5.520 -29.576 -37.756 1.00 35.75 573 GLN A O 1
ATOM 4583 N N . ARG A 1 574 ? 5.036 -31.633 -37.080 1.00 38.41 574 ARG A N 1
ATOM 4584 C CA . ARG A 1 574 ? 3.768 -31.648 -37.838 1.00 38.41 574 ARG A CA 1
ATOM 4585 C C . ARG A 1 574 ? 2.600 -32.257 -37.070 1.00 38.41 574 ARG A C 1
ATOM 4587 O O . ARG A 1 574 ? 2.223 -33.395 -37.320 1.00 38.41 574 ARG A O 1
ATOM 4594 N N . LYS A 1 575 ? 1.973 -31.428 -36.225 1.00 28.36 575 LYS A N 1
ATOM 4595 C CA . LYS A 1 575 ? 0.507 -31.285 -36.051 1.00 28.36 575 LYS A CA 1
ATOM 4596 C C . LYS A 1 575 ? 0.220 -30.184 -35.022 1.00 28.36 575 LYS A C 1
ATOM 4598 O O . LYS A 1 575 ? 0.039 -30.438 -33.839 1.00 28.36 575 LYS A O 1
ATOM 4603 N N . PHE A 1 576 ? 0.178 -28.940 -35.498 1.00 29.58 576 PHE A N 1
ATOM 4604 C CA . PHE A 1 576 ? -0.293 -27.790 -34.726 1.00 29.58 576 PHE A CA 1
ATOM 4605 C C . PHE A 1 576 ? -1.827 -27.852 -34.657 1.00 29.58 576 PHE A C 1
ATOM 4607 O O . PHE A 1 576 ? -2.528 -27.348 -35.534 1.00 29.58 576 PHE A O 1
ATOM 4614 N N . ILE A 1 577 ? -2.348 -28.575 -33.667 1.00 26.61 577 ILE A N 1
ATOM 4615 C CA . ILE A 1 577 ? -3.768 -28.551 -33.312 1.00 26.61 577 ILE A CA 1
ATOM 4616 C C . ILE A 1 577 ? -3.939 -27.416 -32.302 1.00 26.61 577 ILE A C 1
ATOM 4618 O O . ILE A 1 577 ? -3.325 -27.434 -31.238 1.00 26.61 577 ILE A O 1
ATOM 4622 N N . TRP A 1 578 ? -4.757 -26.429 -32.660 1.00 24.78 578 TRP A N 1
ATOM 4623 C CA . TRP A 1 578 ? -5.204 -25.355 -31.776 1.00 24.78 578 TRP A CA 1
ATOM 4624 C C . TRP A 1 578 ? -5.696 -25.924 -30.434 1.00 24.78 578 TRP A C 1
ATOM 4626 O O . TRP A 1 578 ? -6.573 -26.797 -30.449 1.00 24.78 578 TRP A O 1
ATOM 4636 N N . PRO A 1 579 ? -5.204 -25.454 -29.274 1.00 30.38 579 PRO A N 1
ATOM 4637 C CA . PRO A 1 579 ? -5.846 -25.775 -28.014 1.00 30.38 579 PRO A CA 1
ATOM 4638 C C . PRO A 1 579 ? -7.182 -25.030 -27.972 1.00 30.38 579 PRO A C 1
ATOM 4640 O O . PRO A 1 579 ? -7.229 -23.812 -27.836 1.00 30.38 579 PRO A O 1
ATOM 4643 N N . GLN A 1 580 ? -8.282 -25.770 -28.119 1.00 28.73 580 GLN A N 1
ATOM 4644 C CA . GLN A 1 580 ? -9.619 -25.259 -27.822 1.00 28.73 580 GLN A CA 1
ATOM 4645 C C . GLN A 1 580 ? -9.613 -24.665 -26.399 1.00 28.73 580 GLN A C 1
ATOM 4647 O O . GLN A 1 580 ? -8.985 -25.257 -25.508 1.00 28.73 580 GLN A O 1
ATOM 4652 N N . PRO A 1 581 ? -10.292 -23.526 -26.153 1.00 32.22 581 PRO A N 1
ATOM 4653 C CA . PRO A 1 581 ? -10.451 -22.992 -24.806 1.00 32.22 581 PRO A CA 1
ATOM 4654 C C . PRO A 1 581 ? -10.959 -24.117 -23.907 1.00 32.22 581 PRO A C 1
ATOM 4656 O O . PRO A 1 581 ? -11.891 -24.830 -24.282 1.00 32.22 581 PRO A O 1
ATOM 4659 N N . ARG A 1 582 ? -10.303 -24.325 -22.757 1.00 34.16 582 ARG A N 1
ATOM 4660 C CA . ARG A 1 582 ? -10.632 -25.394 -21.802 1.00 34.16 582 ARG A CA 1
ATOM 4661 C C . ARG A 1 582 ? -12.031 -25.160 -21.220 1.00 34.16 582 ARG A C 1
ATOM 4663 O O . ARG A 1 582 ? -12.180 -24.682 -20.101 1.00 34.16 582 ARG A O 1
ATOM 4670 N N . GLN A 1 583 ? -13.060 -25.496 -21.986 1.00 37.03 583 GLN A N 1
ATOM 4671 C CA . GLN A 1 583 ? -14.423 -25.640 -21.511 1.00 37.03 583 GLN A CA 1
ATOM 4672 C C . GLN A 1 583 ? -14.459 -26.915 -20.660 1.00 37.03 583 GLN A C 1
ATOM 4674 O O . GLN A 1 583 ? -14.024 -27.969 -21.117 1.00 37.03 583 GLN A O 1
ATOM 4679 N N . ASN A 1 584 ? -14.976 -26.805 -19.434 1.00 35.66 584 ASN A N 1
ATOM 4680 C CA . ASN A 1 584 ? -15.156 -27.865 -18.424 1.00 35.66 584 ASN A CA 1
ATOM 4681 C C . ASN A 1 584 ? -14.050 -28.037 -17.369 1.00 35.66 584 ASN A C 1
ATOM 4683 O O . ASN A 1 584 ? -13.477 -29.114 -17.220 1.00 35.66 584 ASN A O 1
ATOM 4687 N N . ILE A 1 585 ? -13.865 -27.032 -16.507 1.00 40.88 585 ILE A N 1
ATOM 4688 C CA . ILE A 1 585 ? -13.380 -27.267 -15.134 1.00 40.88 585 ILE A CA 1
ATOM 4689 C C . ILE A 1 585 ? -14.456 -26.782 -14.151 1.00 40.88 585 ILE A C 1
ATOM 4691 O O . ILE A 1 585 ? -14.352 -25.729 -13.530 1.00 40.88 585 ILE A O 1
ATOM 4695 N N . HIS A 1 586 ? -15.528 -27.569 -14.028 1.00 40.34 586 HIS A N 1
ATOM 4696 C CA . HIS A 1 586 ? -16.529 -27.447 -12.958 1.00 40.34 586 HIS A CA 1
ATOM 4697 C C . HIS A 1 586 ? -16.123 -28.209 -11.677 1.00 40.34 586 HIS A C 1
ATOM 4699 O O . HIS A 1 586 ? -16.913 -28.328 -10.741 1.00 40.34 586 HIS A O 1
ATOM 4705 N N . SER A 1 587 ? -14.897 -28.737 -11.594 1.00 44.56 587 SER A N 1
ATOM 4706 C CA . SER A 1 587 ? -14.406 -29.417 -10.395 1.00 44.56 587 SER A CA 1
ATOM 4707 C C . SER A 1 587 ? -14.166 -28.407 -9.270 1.00 44.56 587 SER A C 1
ATOM 4709 O O . SER A 1 587 ? -13.357 -27.499 -9.437 1.00 44.56 587 SER A O 1
ATOM 4711 N N . LYS A 1 588 ? -14.894 -28.576 -8.154 1.00 43.81 588 LYS A N 1
ATOM 4712 C CA . LYS A 1 588 ? -14.711 -27.960 -6.822 1.00 43.81 588 LYS A CA 1
ATOM 4713 C C . LYS A 1 588 ? -13.653 -26.846 -6.789 1.00 43.81 588 LYS A C 1
ATOM 4715 O O . LYS A 1 588 ? -12.464 -27.117 -6.647 1.00 43.81 588 LYS A O 1
ATOM 4720 N N . ARG A 1 589 ? -14.118 -25.598 -6.910 1.00 54.41 589 ARG A N 1
ATOM 4721 C CA . ARG A 1 589 ? -13.312 -24.369 -6.853 1.00 54.41 589 ARG A CA 1
ATOM 4722 C C . ARG A 1 589 ? -12.585 -24.282 -5.506 1.00 54.41 589 ARG A C 1
ATOM 4724 O O . ARG A 1 589 ? -13.152 -23.785 -4.537 1.00 54.41 589 ARG A O 1
ATOM 4731 N N . GLN A 1 590 ? -11.354 -24.780 -5.426 1.00 62.50 590 GLN A N 1
ATOM 4732 C CA . GLN A 1 590 ? -10.464 -24.433 -4.323 1.00 62.50 590 GLN A CA 1
ATOM 4733 C C . GLN A 1 590 ? -10.213 -22.922 -4.411 1.00 62.50 590 GLN A C 1
ATOM 4735 O O . GLN A 1 590 ? -9.682 -22.433 -5.404 1.00 62.50 590 GLN A O 1
ATOM 4740 N N . LEU A 1 591 ? -10.697 -22.176 -3.414 1.00 74.31 591 LEU A N 1
ATOM 4741 C CA . LEU A 1 591 ? -10.507 -20.723 -3.318 1.00 74.31 591 LEU A CA 1
ATOM 4742 C C . LEU A 1 591 ? -9.063 -20.363 -2.947 1.00 74.31 591 LEU A C 1
ATOM 4744 O O . LEU A 1 591 ? -8.618 -19.252 -3.225 1.00 74.31 591 LEU A O 1
ATOM 4748 N N . LEU A 1 592 ? -8.353 -21.312 -2.333 1.00 81.44 592 LEU A N 1
ATOM 4749 C CA . LEU A 1 592 ? -6.940 -21.223 -2.015 1.00 81.44 592 LEU A CA 1
ATOM 4750 C C . LEU A 1 592 ? -6.131 -22.053 -3.009 1.00 81.44 592 LEU A C 1
ATOM 4752 O O . LEU A 1 592 ? -6.398 -23.243 -3.173 1.00 81.44 592 LEU A O 1
ATOM 4756 N N . ALA A 1 593 ? -5.134 -21.432 -3.629 1.00 83.00 593 ALA A N 1
ATOM 4757 C CA . ALA A 1 593 ? -4.069 -22.136 -4.326 1.00 83.00 593 ALA A CA 1
ATOM 4758 C C . ALA A 1 593 ? -2.803 -22.066 -3.470 1.00 83.00 593 ALA A C 1
ATOM 4760 O O . ALA A 1 593 ? -2.331 -20.968 -3.153 1.00 83.00 593 ALA A O 1
ATOM 4761 N N . ASN A 1 594 ? -2.281 -23.229 -3.077 1.00 85.69 594 ASN A N 1
ATOM 4762 C CA . ASN A 1 594 ? -1.022 -23.321 -2.344 1.00 85.69 594 ASN A CA 1
ATOM 4763 C C . ASN A 1 594 ? 0.096 -22.697 -3.178 1.00 85.69 594 ASN A C 1
ATOM 4765 O O . ASN A 1 594 ? 0.154 -22.905 -4.387 1.00 85.69 594 ASN A O 1
ATOM 4769 N N . VAL A 1 595 ? 0.976 -21.943 -2.527 1.00 88.06 595 VAL A N 1
ATOM 4770 C CA . VAL A 1 595 ? 2.205 -21.462 -3.149 1.00 88.06 595 VAL A CA 1
ATOM 4771 C C . VAL A 1 595 ? 3.305 -22.455 -2.793 1.00 88.06 595 VAL A C 1
ATOM 4773 O O . VAL A 1 595 ? 3.593 -22.600 -1.604 1.00 88.06 595 VAL A O 1
ATOM 4776 N N . PRO A 1 596 ? 3.929 -23.138 -3.765 1.00 86.94 596 PRO A N 1
ATOM 4777 C CA . PRO A 1 596 ? 5.077 -23.980 -3.478 1.00 86.94 596 PRO A CA 1
ATOM 4778 C C . PRO A 1 596 ? 6.230 -23.095 -2.993 1.00 86.94 596 PRO A C 1
ATOM 4780 O O . PRO A 1 596 ? 6.716 -22.225 -3.719 1.00 86.94 596 PRO A O 1
ATOM 4783 N N . LEU A 1 597 ? 6.639 -23.304 -1.744 1.00 87.69 597 LEU A N 1
ATOM 4784 C CA . LEU A 1 597 ? 7.781 -22.635 -1.135 1.00 87.69 597 LEU A CA 1
ATOM 4785 C C . LEU A 1 597 ? 9.017 -23.525 -1.259 1.00 87.69 597 LEU A C 1
ATOM 4787 O O . LEU A 1 597 ? 8.914 -24.750 -1.263 1.00 87.69 597 LEU A O 1
ATOM 4791 N N . GLN A 1 598 ? 10.192 -22.909 -1.376 1.00 88.38 598 GLN A N 1
ATOM 4792 C CA . GLN A 1 598 ? 11.449 -23.649 -1.277 1.00 88.38 598 GLN A CA 1
ATOM 4793 C C . GLN A 1 598 ? 11.657 -24.106 0.171 1.00 88.38 598 GLN A C 1
ATOM 4795 O O . GLN A 1 598 ? 11.351 -23.349 1.091 1.00 88.38 598 GLN A O 1
ATOM 4800 N N . ASP A 1 599 ? 12.234 -25.294 0.381 1.00 87.19 599 ASP A N 1
ATOM 4801 C CA . ASP A 1 599 ? 12.422 -25.888 1.719 1.00 87.19 599 ASP A CA 1
ATOM 4802 C C . ASP A 1 599 ? 13.107 -24.934 2.715 1.00 87.19 599 ASP A C 1
ATOM 4804 O O . ASP A 1 599 ? 12.722 -24.861 3.883 1.00 87.19 599 ASP A O 1
ATOM 4808 N N . ALA A 1 600 ? 14.091 -24.159 2.244 1.00 85.00 600 ALA A N 1
ATOM 4809 C CA . ALA A 1 600 ? 14.797 -23.170 3.058 1.00 85.00 600 ALA A CA 1
ATOM 4810 C C . ALA A 1 600 ? 13.868 -22.044 3.545 1.00 85.00 600 ALA A C 1
ATOM 4812 O O . ALA A 1 600 ? 13.928 -21.640 4.705 1.00 85.00 600 ALA A O 1
ATOM 4813 N N . PHE A 1 601 ? 12.981 -21.558 2.678 1.00 85.62 601 PHE A N 1
ATOM 4814 C CA . PHE A 1 601 ? 12.018 -20.518 3.026 1.00 85.62 601 PHE A CA 1
ATOM 4815 C C . PHE A 1 601 ? 10.908 -21.051 3.942 1.00 85.62 601 PHE A C 1
ATOM 4817 O O . PHE A 1 601 ? 10.453 -20.372 4.863 1.00 85.62 601 PHE A O 1
ATOM 4824 N N . ASP A 1 602 ? 10.520 -22.304 3.735 1.00 86.81 602 ASP A N 1
ATOM 4825 C CA . ASP A 1 602 ? 9.583 -23.027 4.589 1.00 86.81 602 ASP A CA 1
ATOM 4826 C C . ASP A 1 602 ? 10.104 -23.124 6.036 1.00 86.81 602 ASP A C 1
ATOM 4828 O O . ASP A 1 602 ? 9.361 -22.915 6.999 1.00 86.81 602 ASP A O 1
ATOM 4832 N N . GLU A 1 603 ? 11.409 -23.360 6.210 1.00 88.19 603 GLU A N 1
ATOM 4833 C CA . GLU A 1 603 ? 12.066 -23.338 7.520 1.00 88.19 603 GLU A CA 1
ATOM 4834 C C . GLU A 1 603 ? 12.022 -21.946 8.169 1.00 88.19 603 GLU A C 1
ATOM 4836 O O . GLU A 1 603 ? 11.737 -21.830 9.364 1.00 88.19 603 GLU A O 1
ATOM 4841 N N . VAL A 1 604 ? 12.241 -20.882 7.390 1.00 86.62 604 VAL A N 1
ATOM 4842 C CA . VAL A 1 604 ? 12.134 -19.491 7.861 1.00 86.62 604 VAL A CA 1
ATOM 4843 C C . VAL A 1 604 ? 10.716 -19.198 8.349 1.00 86.62 604 VAL A C 1
ATOM 4845 O O . VAL A 1 604 ? 10.532 -18.703 9.461 1.00 86.62 604 VAL A O 1
ATOM 4848 N N . LEU A 1 605 ? 9.694 -19.557 7.571 1.00 87.50 605 LEU A N 1
ATOM 4849 C CA . LEU A 1 605 ? 8.296 -19.369 7.957 1.00 87.50 605 LEU A CA 1
ATOM 4850 C C . LEU A 1 605 ? 7.931 -20.115 9.245 1.00 87.50 605 LEU A C 1
ATOM 4852 O O . LEU A 1 605 ? 7.195 -19.573 10.073 1.00 87.50 605 LEU A O 1
ATOM 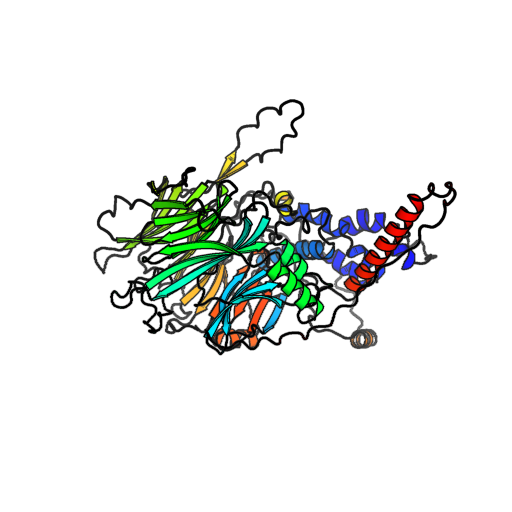4856 N N . ARG A 1 606 ? 8.491 -21.308 9.476 1.00 87.69 606 ARG A N 1
ATOM 4857 C CA . ARG A 1 606 ? 8.291 -22.070 10.723 1.00 87.69 606 ARG A CA 1
ATOM 4858 C C . ARG A 1 606 ? 8.888 -21.388 11.954 1.00 87.69 606 ARG A C 1
ATOM 4860 O O . ARG A 1 606 ? 8.389 -21.613 13.053 1.00 87.69 606 ARG A O 1
ATOM 4867 N N . LYS A 1 607 ? 9.897 -20.525 11.794 1.00 88.19 607 LYS A N 1
ATOM 4868 C CA . LYS A 1 607 ? 10.404 -19.670 12.886 1.00 88.19 607 LYS A CA 1
ATOM 4869 C C . LYS A 1 607 ? 9.401 -18.575 13.254 1.00 88.19 607 LYS A C 1
ATOM 4871 O O . LYS A 1 607 ? 9.383 -18.103 14.378 1.00 88.19 607 LYS A O 1
ATOM 4876 N N . GLY A 1 608 ? 8.505 -18.230 12.342 1.00 88.44 608 GLY A N 1
ATOM 4877 C CA . GLY A 1 608 ? 7.347 -17.398 12.607 1.00 88.44 608 GLY A CA 1
ATOM 4878 C C . GLY A 1 608 ? 7.475 -15.977 12.092 1.00 88.44 608 GLY A C 1
ATOM 4879 O O . GLY A 1 608 ? 8.535 -15.359 12.133 1.00 88.44 608 GLY A O 1
ATOM 4880 N N . VAL A 1 609 ? 6.360 -15.469 11.577 1.00 90.94 609 VAL A N 1
ATOM 4881 C CA . VAL A 1 609 ? 6.303 -14.201 10.846 1.00 90.94 609 VAL A CA 1
ATOM 4882 C C . VAL A 1 609 ? 6.054 -13.053 11.817 1.00 90.94 609 VAL A C 1
ATOM 4884 O O . VAL A 1 609 ? 5.030 -13.027 12.502 1.00 90.94 609 VAL A O 1
ATOM 4887 N N . THR A 1 610 ? 6.965 -12.081 11.842 1.00 91.19 610 THR A N 1
ATOM 4888 C CA . THR A 1 610 ? 6.821 -10.854 12.646 1.00 91.19 610 THR A CA 1
ATOM 4889 C C . THR A 1 610 ? 6.017 -9.806 11.906 1.00 91.19 610 THR A C 1
ATOM 4891 O O . THR A 1 610 ? 5.109 -9.188 12.459 1.00 91.19 610 THR A O 1
ATOM 4894 N N . ALA A 1 611 ? 6.353 -9.605 10.635 1.00 93.56 611 ALA A N 1
ATOM 4895 C CA . ALA A 1 611 ? 5.676 -8.668 9.767 1.00 93.56 611 ALA A CA 1
ATOM 4896 C C . ALA A 1 611 ? 5.643 -9.225 8.343 1.00 93.56 611 ALA A C 1
ATOM 4898 O O . ALA A 1 611 ? 6.587 -9.869 7.876 1.00 93.56 611 ALA A O 1
ATOM 4899 N N . ILE A 1 612 ? 4.530 -8.973 7.665 1.00 95.62 612 ILE A N 1
ATOM 4900 C CA . ILE A 1 612 ? 4.301 -9.366 6.282 1.00 95.62 612 ILE A CA 1
ATOM 4901 C C . ILE A 1 612 ? 3.508 -8.269 5.588 1.00 95.62 612 ILE A C 1
ATOM 4903 O O . ILE A 1 612 ? 2.575 -7.699 6.152 1.00 95.62 612 ILE A O 1
ATOM 4907 N N . THR A 1 613 ? 3.879 -7.968 4.354 1.00 96.25 613 THR A N 1
ATOM 4908 C CA . THR A 1 613 ? 3.129 -7.056 3.494 1.00 96.25 613 THR A CA 1
ATOM 4909 C C . THR A 1 613 ? 3.158 -7.565 2.064 1.00 96.25 613 THR A C 1
ATOM 4911 O O . THR A 1 613 ? 4.057 -8.311 1.668 1.00 96.25 613 THR A O 1
ATOM 4914 N N . TRP A 1 614 ? 2.159 -7.170 1.288 1.00 95.19 614 TRP A N 1
ATOM 4915 C CA . TRP A 1 614 ? 1.983 -7.617 -0.079 1.00 95.19 614 TRP A CA 1
ATOM 4916 C C . TRP A 1 614 ? 1.463 -6.475 -0.940 1.00 95.19 614 TRP A C 1
ATOM 4918 O O . TRP A 1 614 ? 0.488 -5.812 -0.593 1.00 95.19 614 TRP A O 1
ATOM 4928 N N . ASP A 1 615 ? 2.109 -6.278 -2.083 1.00 94.94 615 ASP A N 1
ATOM 4929 C CA . ASP A 1 615 ? 1.592 -5.454 -3.162 1.00 94.94 615 ASP A CA 1
ATOM 4930 C C . ASP A 1 615 ? 1.063 -6.349 -4.281 1.00 94.94 615 ASP A C 1
ATOM 4932 O O . ASP A 1 615 ? 1.821 -6.939 -5.056 1.00 94.94 615 ASP A O 1
ATOM 4936 N N . GLU A 1 616 ? -0.263 -6.440 -4.349 1.00 92.81 616 GLU A N 1
ATOM 4937 C CA . GLU A 1 616 ? -0.980 -7.234 -5.342 1.00 92.81 616 GLU A CA 1
ATOM 4938 C C . GLU A 1 616 ? -0.555 -6.921 -6.777 1.00 92.81 616 GLU A C 1
ATOM 4940 O O . GLU A 1 616 ? -0.330 -7.847 -7.554 1.00 92.81 616 GLU A O 1
ATOM 4945 N N . ASP A 1 617 ? -0.395 -5.644 -7.114 1.00 90.75 617 ASP A N 1
ATOM 4946 C CA . ASP A 1 617 ? -0.219 -5.213 -8.501 1.00 90.75 617 ASP A CA 1
ATOM 4947 C C . ASP A 1 617 ? 1.193 -5.495 -9.037 1.00 90.75 617 ASP A C 1
ATOM 4949 O O . ASP A 1 617 ? 1.411 -5.559 -10.248 1.00 90.75 617 ASP A O 1
ATOM 4953 N N . THR A 1 618 ? 2.174 -5.674 -8.148 1.00 92.88 618 THR A N 1
ATOM 4954 C CA . THR A 1 618 ? 3.507 -6.174 -8.517 1.00 92.88 618 THR A CA 1
ATOM 4955 C C . THR A 1 618 ? 3.676 -7.665 -8.259 1.00 92.88 618 THR A C 1
ATOM 4957 O O . THR A 1 618 ? 4.623 -8.269 -8.775 1.00 92.88 618 THR A O 1
ATOM 4960 N N . GLY A 1 619 ? 2.776 -8.263 -7.475 1.00 94.19 619 GLY A N 1
ATOM 4961 C CA . GLY A 1 619 ? 2.938 -9.602 -6.927 1.00 94.19 619 GLY A CA 1
ATOM 4962 C C . GLY A 1 619 ? 4.156 -9.706 -6.023 1.00 94.19 619 GLY A C 1
ATOM 4963 O O . GLY A 1 619 ? 4.829 -10.725 -6.063 1.00 94.19 619 GLY A O 1
ATOM 4964 N N . ARG A 1 620 ? 4.499 -8.656 -5.276 1.00 95.81 620 ARG A N 1
ATOM 4965 C CA . ARG A 1 620 ? 5.655 -8.666 -4.376 1.00 95.81 620 ARG A CA 1
ATOM 4966 C C . ARG A 1 620 ? 5.205 -8.868 -2.942 1.00 95.81 620 ARG A C 1
ATOM 4968 O O . ARG A 1 620 ? 4.398 -8.090 -2.438 1.00 95.81 620 ARG A O 1
ATOM 4975 N N . VAL A 1 621 ? 5.763 -9.872 -2.283 1.00 96.62 621 VAL A N 1
ATOM 4976 C CA . VAL A 1 621 ? 5.540 -10.161 -0.866 1.00 96.62 621 VAL A CA 1
ATOM 4977 C C . VAL A 1 621 ? 6.835 -9.902 -0.112 1.00 96.62 621 VAL A C 1
ATOM 4979 O O . VAL A 1 621 ? 7.886 -10.374 -0.533 1.00 96.62 621 VAL A O 1
ATOM 4982 N N . CYS A 1 622 ? 6.763 -9.159 0.988 1.00 97.31 622 CYS A N 1
ATOM 4983 C CA . CYS A 1 622 ? 7.891 -8.927 1.887 1.00 97.31 622 CYS A CA 1
ATOM 4984 C C . CYS A 1 622 ? 7.578 -9.546 3.249 1.00 97.31 622 CYS A C 1
ATOM 4986 O O . CYS A 1 622 ? 6.514 -9.276 3.809 1.00 97.31 622 CYS A O 1
ATOM 4988 N N . ILE A 1 623 ? 8.490 -10.364 3.768 1.00 96.25 623 ILE A N 1
ATOM 4989 C CA . ILE A 1 623 ? 8.340 -11.134 5.006 1.00 96.25 623 ILE A CA 1
ATOM 4990 C C . ILE A 1 623 ? 9.587 -10.945 5.869 1.00 96.25 623 ILE A C 1
ATOM 4992 O O . ILE A 1 623 ? 10.707 -10.840 5.370 1.00 96.25 623 ILE A O 1
ATOM 4996 N N . THR A 1 624 ? 9.393 -10.906 7.180 1.00 95.31 624 THR A N 1
ATOM 4997 C CA . THR A 1 624 ? 10.473 -10.930 8.169 1.00 95.31 624 THR A CA 1
ATOM 4998 C C . THR A 1 624 ? 10.061 -11.785 9.365 1.00 95.31 624 THR A C 1
ATOM 5000 O O . THR A 1 624 ? 8.865 -11.969 9.624 1.00 95.31 624 THR A O 1
ATOM 5003 N N . THR A 1 625 ? 11.045 -12.311 10.085 1.00 93.19 625 THR A N 1
ATOM 5004 C CA . THR A 1 625 ? 10.859 -13.180 11.251 1.00 93.19 625 THR A CA 1
ATOM 5005 C C . THR A 1 625 ? 11.637 -12.612 12.434 1.00 93.19 625 THR A C 1
ATOM 5007 O O . THR A 1 625 ? 12.615 -11.894 12.247 1.00 93.19 625 THR A O 1
ATOM 5010 N N . ASP A 1 626 ? 11.242 -12.922 13.669 1.00 85.19 626 ASP A N 1
ATOM 5011 C CA . ASP A 1 626 ? 11.916 -12.352 14.853 1.00 85.19 626 ASP A CA 1
ATOM 5012 C C . ASP A 1 626 ? 13.315 -12.946 15.063 1.00 85.19 626 ASP A C 1
ATOM 5014 O O . ASP A 1 626 ? 14.150 -12.376 15.768 1.00 85.19 626 ASP A O 1
ATOM 5018 N N . PHE A 1 627 ? 13.572 -14.103 14.452 1.00 84.62 627 PHE A N 1
ATOM 5019 C CA . PHE A 1 627 ? 14.817 -14.849 14.591 1.00 84.62 627 PHE A CA 1
ATOM 5020 C C . PHE A 1 627 ? 15.904 -14.350 13.639 1.00 84.62 627 PHE A C 1
ATOM 5022 O O . PHE A 1 627 ? 17.092 -14.459 13.949 1.00 84.62 627 PHE A O 1
ATOM 5029 N N . GLU A 1 628 ? 15.511 -13.785 12.498 1.00 86.50 628 GLU A N 1
ATOM 5030 C CA . GLU A 1 628 ? 16.426 -13.342 11.455 1.00 86.50 628 GLU A CA 1
ATOM 5031 C C . GLU A 1 628 ? 16.270 -11.843 11.225 1.00 86.50 628 GLU A C 1
ATOM 5033 O O . GLU A 1 628 ? 15.189 -11.335 10.950 1.00 86.50 628 GLU A O 1
ATOM 5038 N N . LYS A 1 629 ? 17.385 -11.107 11.262 1.00 91.62 629 LYS A N 1
ATOM 5039 C CA . LYS A 1 629 ? 17.417 -9.686 10.874 1.00 91.62 629 LYS A CA 1
ATOM 5040 C C . LYS A 1 629 ? 17.460 -9.549 9.353 1.00 91.62 629 LYS A C 1
ATOM 5042 O O . LYS A 1 629 ? 18.258 -8.779 8.816 1.00 91.62 629 LYS A O 1
ATOM 5047 N N . GLU A 1 630 ? 16.640 -10.331 8.666 1.00 94.50 630 GLU A N 1
ATOM 5048 C CA . GLU A 1 630 ? 16.558 -10.401 7.216 1.00 94.50 630 GLU A CA 1
ATOM 5049 C C . GLU A 1 630 ? 15.149 -10.052 6.742 1.00 94.50 630 GLU A C 1
ATOM 5051 O O . GLU A 1 630 ? 14.133 -10.320 7.391 1.00 94.50 630 GLU A O 1
ATOM 5056 N N . LEU A 1 631 ? 15.118 -9.399 5.590 1.00 95.75 631 LEU A N 1
ATOM 5057 C CA . LEU A 1 631 ? 13.929 -9.133 4.815 1.00 95.75 631 LEU A CA 1
ATOM 5058 C C . LEU A 1 631 ? 13.934 -10.101 3.633 1.00 95.75 631 LEU A C 1
ATOM 5060 O O . LEU A 1 631 ? 14.807 -10.029 2.763 1.00 95.75 631 LEU A O 1
ATOM 5064 N N . HIS A 1 632 ? 12.947 -10.986 3.625 1.00 96.25 632 HIS A N 1
ATOM 5065 C CA . HIS A 1 632 ? 12.699 -11.960 2.573 1.00 96.25 632 HIS A CA 1
ATOM 5066 C C . HIS A 1 632 ? 11.674 -11.390 1.598 1.00 96.25 632 HIS A C 1
ATOM 5068 O O . HIS A 1 632 ? 10.617 -10.913 2.015 1.00 96.25 632 HIS A O 1
ATOM 5074 N N . ILE A 1 633 ? 11.981 -11.394 0.305 1.00 96.25 633 ILE A N 1
ATOM 5075 C CA . ILE A 1 633 ? 11.131 -10.798 -0.728 1.00 96.25 633 ILE A CA 1
ATOM 5076 C C . ILE A 1 633 ? 10.858 -11.828 -1.809 1.00 96.25 633 ILE A C 1
ATOM 5078 O O . ILE A 1 633 ? 11.778 -12.283 -2.488 1.00 96.25 633 ILE A O 1
ATOM 5082 N N . LEU A 1 634 ? 9.580 -12.136 -1.998 1.00 95.94 634 LEU A N 1
ATOM 5083 C CA . LEU A 1 634 ? 9.084 -13.062 -3.007 1.00 95.94 634 LEU A CA 1
ATOM 5084 C C . LEU A 1 634 ? 8.404 -12.256 -4.114 1.00 95.94 634 LEU A C 1
ATOM 5086 O O . LEU A 1 634 ? 7.415 -11.566 -3.865 1.00 95.94 634 LEU A O 1
ATOM 5090 N N . ASP A 1 635 ? 8.916 -12.337 -5.338 1.00 95.62 635 ASP A N 1
ATOM 5091 C CA . ASP A 1 635 ? 8.266 -11.764 -6.515 1.00 95.62 635 ASP A CA 1
ATOM 5092 C C . ASP A 1 635 ? 7.537 -12.870 -7.295 1.00 95.62 635 ASP A C 1
ATOM 5094 O O . ASP A 1 635 ? 8.145 -13.807 -7.816 1.00 95.62 635 ASP A O 1
ATOM 5098 N N . PHE A 1 636 ? 6.224 -12.712 -7.443 1.00 95.25 636 PHE A N 1
ATOM 5099 C CA . PHE A 1 636 ? 5.339 -13.533 -8.276 1.00 95.25 636 PHE A CA 1
ATOM 5100 C C . PHE A 1 636 ? 5.236 -13.014 -9.719 1.00 95.25 636 PHE A C 1
ATOM 5102 O O . PHE A 1 636 ? 4.414 -13.496 -10.502 1.00 95.25 636 PHE A O 1
ATOM 5109 N N . SER A 1 637 ? 6.042 -12.013 -10.072 1.00 94.12 637 SER A N 1
ATOM 5110 C CA . SER A 1 637 ? 6.163 -11.476 -11.423 1.00 94.12 637 SER A CA 1
ATOM 5111 C C . SER A 1 637 ? 7.607 -11.546 -11.907 1.00 94.12 637 SER A C 1
ATOM 5113 O O . SER A 1 637 ? 8.566 -11.417 -11.142 1.00 94.12 637 SER A O 1
ATOM 5115 N N . CYS A 1 638 ? 7.774 -11.727 -13.212 1.00 90.75 638 CYS A N 1
ATOM 5116 C CA . CYS A 1 638 ? 9.065 -11.606 -13.861 1.00 90.75 638 CYS A CA 1
ATOM 5117 C C . CYS A 1 638 ? 9.331 -10.137 -14.193 1.00 90.75 638 CYS A C 1
ATOM 5119 O O . CYS A 1 638 ? 8.526 -9.466 -14.841 1.00 90.75 638 CYS A O 1
ATOM 5121 N N . ALA A 1 639 ? 10.497 -9.644 -13.788 1.00 86.06 639 ALA A N 1
ATOM 5122 C CA . ALA A 1 639 ? 10.958 -8.309 -14.127 1.00 86.06 639 ALA A CA 1
ATOM 5123 C C . ALA A 1 639 ? 12.385 -8.371 -14.652 1.00 86.06 639 ALA A C 1
ATOM 5125 O O . ALA A 1 639 ? 13.248 -9.040 -14.077 1.00 86.06 639 ALA A O 1
ATOM 5126 N N . ARG A 1 640 ? 12.662 -7.611 -15.711 1.00 83.38 640 ARG A N 1
ATOM 5127 C CA . ARG A 1 640 ? 14.020 -7.491 -16.232 1.00 83.38 640 ARG A CA 1
ATOM 5128 C C . ARG A 1 640 ? 14.963 -6.878 -15.189 1.00 83.38 640 ARG A C 1
ATOM 5130 O O . ARG A 1 640 ? 14.735 -5.771 -14.684 1.00 83.38 640 ARG A O 1
ATOM 5137 N N . LYS A 1 641 ? 16.057 -7.582 -14.888 1.00 79.69 641 LYS A N 1
ATOM 5138 C CA . LYS A 1 641 ? 17.184 -7.039 -14.116 1.00 79.69 641 LYS A CA 1
ATOM 5139 C C . LYS A 1 641 ? 17.981 -6.064 -14.997 1.00 79.69 641 LYS A C 1
ATOM 5141 O O . LYS A 1 641 ? 18.047 -6.301 -16.202 1.00 79.69 641 LYS A O 1
ATOM 5146 N N . PRO A 1 642 ? 18.564 -4.991 -14.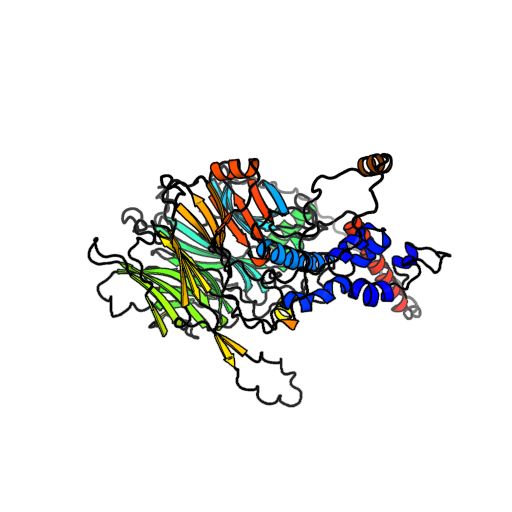431 1.00 77.31 642 PRO A N 1
ATOM 5147 C CA . PRO A 1 642 ? 19.507 -4.178 -15.183 1.00 77.31 642 PRO A CA 1
ATOM 5148 C C . PRO A 1 642 ? 20.695 -5.068 -15.558 1.00 77.31 642 PRO A C 1
ATOM 5150 O O . PRO A 1 642 ? 21.201 -5.791 -14.697 1.00 77.31 642 PRO A O 1
ATOM 5153 N N . ASP A 1 643 ? 21.112 -5.050 -16.818 1.00 79.94 643 ASP A N 1
ATOM 5154 C CA . ASP A 1 643 ? 22.298 -5.775 -17.284 1.00 79.94 643 ASP A CA 1
ATOM 5155 C C . ASP A 1 643 ? 23.482 -4.825 -17.539 1.00 79.94 643 ASP A C 1
ATOM 5157 O O . ASP A 1 643 ? 23.347 -3.599 -17.507 1.00 79.94 643 ASP A O 1
ATOM 5161 N N . ALA A 1 644 ? 24.678 -5.388 -17.748 1.00 75.81 644 ALA A N 1
ATOM 5162 C CA . ALA A 1 644 ? 25.869 -4.598 -18.072 1.00 75.81 644 ALA A CA 1
ATOM 5163 C C . ALA A 1 644 ? 25.663 -3.767 -19.351 1.00 75.81 644 ALA A C 1
ATOM 5165 O O . ALA A 1 644 ? 26.111 -2.625 -19.436 1.00 75.81 644 ALA A O 1
ATOM 5166 N N . ASP A 1 645 ? 24.904 -4.300 -20.309 1.00 74.50 645 ASP A N 1
ATOM 5167 C CA . ASP A 1 645 ? 24.544 -3.594 -21.535 1.00 74.50 645 ASP A CA 1
ATOM 5168 C C . ASP A 1 645 ? 23.668 -2.363 -21.255 1.00 74.50 645 ASP A C 1
ATOM 5170 O O . ASP A 1 645 ? 23.812 -1.358 -21.939 1.00 74.50 645 ASP A O 1
ATOM 5174 N N . ASP A 1 646 ? 22.796 -2.377 -20.240 1.00 75.81 646 ASP A N 1
ATOM 5175 C CA . ASP A 1 646 ? 22.050 -1.184 -19.818 1.00 75.81 646 ASP A CA 1
ATOM 5176 C C . ASP A 1 646 ? 22.970 -0.094 -19.273 1.00 75.81 646 ASP A C 1
ATOM 5178 O O . ASP A 1 646 ? 22.598 1.076 -19.304 1.00 75.81 646 ASP A O 1
ATOM 5182 N N . GLN A 1 647 ? 24.142 -0.447 -18.730 1.00 72.19 647 GLN A N 1
ATOM 5183 C CA . GLN A 1 647 ? 25.159 0.549 -18.386 1.00 72.19 647 GLN A CA 1
ATOM 5184 C C . GLN A 1 647 ? 25.795 1.110 -19.655 1.00 72.19 647 GLN A C 1
ATOM 5186 O O . GLN A 1 647 ? 25.830 2.321 -19.823 1.00 72.19 647 GLN A O 1
ATOM 5191 N N . ILE A 1 648 ? 26.224 0.241 -20.572 1.00 74.38 648 ILE A N 1
ATOM 5192 C CA . ILE A 1 648 ? 26.881 0.652 -21.820 1.00 74.38 648 ILE A CA 1
ATOM 5193 C C . ILE A 1 648 ? 25.960 1.557 -22.643 1.00 74.38 648 ILE A C 1
ATOM 5195 O O . ILE A 1 648 ? 26.367 2.638 -23.057 1.00 74.38 648 ILE A O 1
ATOM 5199 N N . ILE A 1 649 ? 24.703 1.151 -22.834 1.00 69.56 649 ILE A N 1
ATOM 5200 C CA . ILE A 1 649 ? 23.702 1.922 -23.578 1.00 69.56 649 ILE A CA 1
ATOM 5201 C C . ILE A 1 649 ? 23.445 3.261 -22.886 1.00 69.56 649 ILE A C 1
ATOM 5203 O O . ILE A 1 649 ? 23.343 4.285 -23.557 1.00 69.56 649 ILE A O 1
ATOM 5207 N N . PHE A 1 650 ? 23.348 3.276 -21.556 1.00 69.38 650 PHE A N 1
ATOM 5208 C CA . PHE A 1 650 ? 23.152 4.513 -20.806 1.00 69.38 650 PHE A CA 1
ATOM 5209 C C . PHE A 1 650 ? 24.342 5.469 -20.961 1.00 69.38 650 PHE A C 1
ATOM 5211 O O . PHE A 1 650 ? 24.143 6.638 -21.290 1.00 69.38 650 PHE A O 1
ATOM 5218 N N . ASP A 1 651 ? 25.567 4.964 -20.813 1.00 73.75 651 ASP A N 1
ATOM 5219 C CA . ASP A 1 651 ? 26.798 5.739 -20.970 1.00 73.75 651 ASP A CA 1
ATOM 5220 C C . ASP A 1 651 ? 26.943 6.271 -22.407 1.00 73.75 651 ASP A C 1
ATOM 5222 O O . ASP A 1 651 ? 27.375 7.405 -22.621 1.00 73.75 651 ASP A O 1
ATOM 5226 N N . GLU A 1 652 ? 26.570 5.477 -23.415 1.00 72.50 652 GLU A N 1
ATOM 5227 C CA . GLU A 1 652 ? 26.553 5.902 -24.818 1.00 72.50 652 GLU A CA 1
ATOM 5228 C C . GLU A 1 652 ? 25.499 6.980 -25.088 1.00 72.50 652 GLU A C 1
ATOM 5230 O O . GLU A 1 652 ? 25.809 7.981 -25.737 1.00 72.50 652 GLU A O 1
ATOM 5235 N N . LEU A 1 653 ? 24.280 6.825 -24.564 1.00 67.50 653 LEU A N 1
ATOM 5236 C CA . LEU A 1 653 ? 23.224 7.833 -24.686 1.00 67.50 653 LEU A CA 1
ATOM 5237 C C . LEU A 1 653 ? 23.616 9.145 -23.995 1.00 67.50 653 LEU A C 1
ATOM 5239 O O . LEU A 1 653 ? 23.394 10.215 -24.563 1.00 67.50 653 LEU A O 1
ATOM 5243 N N . GLN A 1 654 ? 24.253 9.081 -22.820 1.00 70.31 654 GLN A N 1
ATOM 5244 C CA . GLN A 1 654 ? 24.798 10.263 -22.147 1.00 70.31 654 GLN A CA 1
ATOM 5245 C C . GLN A 1 654 ? 25.870 10.951 -23.003 1.00 70.31 654 GLN A C 1
ATOM 5247 O O . GLN A 1 654 ? 25.807 12.167 -23.193 1.00 70.31 654 GLN A O 1
ATOM 5252 N N . LYS A 1 655 ? 26.818 10.195 -23.576 1.00 74.50 655 LYS A N 1
ATOM 5253 C CA . LYS A 1 655 ? 27.835 10.748 -24.491 1.00 74.50 655 LYS A CA 1
ATOM 5254 C C . LYS A 1 655 ? 27.193 11.437 -25.697 1.00 74.50 655 LYS A C 1
ATOM 5256 O O . LYS A 1 655 ? 27.564 12.560 -26.022 1.00 74.50 655 LYS A O 1
ATOM 5261 N N . MET A 1 656 ? 26.186 10.812 -26.310 1.00 68.50 656 MET A N 1
ATOM 5262 C CA . MET A 1 656 ? 25.461 11.394 -27.444 1.00 68.50 656 MET A CA 1
ATOM 5263 C C . MET A 1 656 ? 24.717 12.682 -27.071 1.00 68.50 656 MET A C 1
ATOM 5265 O O . MET A 1 656 ? 24.757 13.643 -27.836 1.00 68.50 656 MET A O 1
ATOM 5269 N N . ALA A 1 657 ? 24.082 12.736 -25.897 1.00 66.00 657 ALA A N 1
ATOM 5270 C CA . ALA A 1 657 ? 23.390 13.934 -25.421 1.00 66.00 657 ALA A CA 1
ATOM 5271 C C . ALA A 1 657 ? 24.361 15.098 -25.146 1.00 66.00 657 ALA A C 1
ATOM 5273 O O . ALA A 1 657 ? 24.048 16.260 -25.433 1.00 66.00 657 ALA A O 1
ATOM 5274 N N . VAL A 1 658 ? 25.558 14.796 -24.626 1.00 74.88 658 VAL A N 1
ATOM 5275 C CA . VAL A 1 658 ? 26.636 15.780 -24.445 1.00 74.88 658 VAL A CA 1
ATOM 5276 C C . VAL A 1 658 ? 27.131 16.286 -25.800 1.00 74.88 658 VAL A C 1
ATOM 5278 O O . VAL A 1 658 ? 27.204 17.502 -25.992 1.00 74.88 658 VAL A O 1
ATOM 5281 N N . ASP A 1 659 ? 27.400 15.390 -26.751 1.00 75.00 659 ASP A N 1
ATOM 5282 C CA . ASP A 1 659 ? 27.846 15.744 -28.104 1.00 75.00 659 ASP A CA 1
ATOM 5283 C C . ASP A 1 659 ? 26.801 16.589 -28.849 1.00 75.00 659 ASP A C 1
ATOM 5285 O O . ASP A 1 659 ? 27.135 17.592 -29.484 1.00 75.00 659 ASP A O 1
ATOM 5289 N N . GLU A 1 660 ? 25.516 16.240 -28.747 1.00 69.25 660 GLU A N 1
ATOM 5290 C CA . GLU A 1 660 ? 24.420 17.005 -29.345 1.00 69.25 660 GLU A CA 1
ATOM 5291 C C . GLU A 1 660 ? 24.269 18.383 -28.692 1.00 69.25 660 GLU A C 1
ATOM 5293 O O . GLU A 1 660 ? 24.141 19.388 -29.393 1.00 69.25 660 GLU A O 1
ATOM 5298 N N . SER A 1 661 ? 24.382 18.470 -27.364 1.00 68.50 661 SER A N 1
ATOM 5299 C CA . SER A 1 661 ? 24.382 19.748 -26.643 1.00 68.50 661 SER A CA 1
ATOM 5300 C C . SER A 1 661 ? 25.561 20.637 -27.051 1.00 68.50 661 SER A C 1
ATOM 5302 O O . SER A 1 661 ? 25.394 21.844 -27.242 1.00 68.50 661 SER A O 1
ATOM 5304 N N . GLN A 1 662 ? 26.754 20.061 -27.227 1.00 74.56 662 GLN A N 1
ATOM 5305 C CA . GLN A 1 662 ? 27.928 20.776 -27.737 1.00 74.56 662 GLN A CA 1
ATOM 5306 C C . GLN A 1 662 ? 27.720 21.234 -29.185 1.00 74.56 662 GLN A C 1
ATOM 5308 O O . GLN A 1 662 ? 28.007 22.386 -29.516 1.00 74.56 662 GLN A O 1
ATOM 5313 N N . ARG A 1 663 ? 27.142 20.382 -30.037 1.00 70.81 663 ARG A N 1
ATOM 5314 C CA . ARG A 1 663 ? 26.802 20.720 -31.423 1.00 70.81 663 ARG A CA 1
ATOM 5315 C C . ARG A 1 663 ? 25.772 21.847 -31.503 1.00 70.81 663 ARG A C 1
ATOM 5317 O O . ARG A 1 663 ? 25.944 22.768 -32.297 1.00 70.81 663 ARG A O 1
ATOM 5324 N N . LEU A 1 664 ? 24.739 21.829 -30.662 1.00 69.25 664 LEU A N 1
ATOM 5325 C CA . LEU A 1 664 ? 23.737 22.897 -30.581 1.00 69.25 664 LEU A CA 1
ATOM 5326 C C . LEU A 1 664 ? 24.331 24.210 -30.052 1.00 69.25 664 LEU A C 1
ATOM 5328 O O . LEU A 1 664 ? 23.942 25.278 -30.524 1.00 69.25 664 LEU A O 1
ATOM 5332 N N . ARG A 1 665 ? 25.309 24.162 -29.134 1.00 70.81 665 ARG A N 1
ATOM 5333 C CA . ARG A 1 665 ? 26.081 25.350 -28.716 1.00 70.81 665 ARG A CA 1
ATOM 5334 C C . ARG A 1 665 ? 26.922 25.923 -29.858 1.00 70.81 665 ARG A C 1
ATOM 5336 O O . ARG A 1 665 ? 26.949 27.137 -30.022 1.00 70.81 665 ARG A O 1
ATOM 5343 N N . LEU A 1 666 ? 27.551 25.071 -30.669 1.00 68.44 666 LEU A N 1
ATOM 5344 C CA . LEU A 1 666 ? 28.303 25.497 -31.856 1.00 68.44 666 LEU A CA 1
ATOM 5345 C C . LEU A 1 666 ? 27.392 26.130 -32.920 1.00 68.44 666 LEU A C 1
ATOM 5347 O O . LEU A 1 666 ? 27.788 27.092 -33.567 1.00 68.44 666 LEU A O 1
ATOM 5351 N N . ILE A 1 667 ? 26.154 25.645 -33.062 1.00 71.12 667 ILE A N 1
ATOM 5352 C CA . ILE A 1 667 ? 25.159 26.217 -33.985 1.00 71.12 667 ILE A CA 1
ATOM 5353 C C . ILE A 1 667 ? 24.569 27.535 -33.449 1.00 71.12 667 ILE A C 1
ATOM 5355 O O . ILE A 1 667 ? 24.235 28.412 -34.241 1.00 71.12 667 ILE A O 1
ATOM 5359 N N . ARG A 1 668 ? 24.448 27.704 -32.123 1.00 57.62 668 ARG A N 1
ATOM 5360 C CA . ARG A 1 668 ? 23.917 28.932 -31.495 1.00 57.62 668 ARG A CA 1
ATOM 5361 C C . ARG A 1 668 ? 24.932 30.072 -31.353 1.00 57.62 668 ARG A C 1
ATOM 5363 O O . ARG A 1 668 ? 24.501 31.201 -31.155 1.00 57.62 668 ARG A O 1
ATOM 5370 N N . ASN A 1 669 ? 26.231 29.816 -31.540 1.00 48.56 669 ASN A N 1
ATOM 5371 C CA . ASN A 1 669 ? 27.283 30.841 -31.517 1.00 48.56 669 ASN A CA 1
ATOM 5372 C C . ASN A 1 669 ? 27.937 31.151 -32.891 1.00 48.56 669 ASN A C 1
ATOM 5374 O O . ASN A 1 669 ? 29.155 31.005 -33.004 1.00 48.56 669 ASN A O 1
ATOM 5378 N N . PRO A 1 670 ? 27.224 31.640 -33.930 1.00 47.81 670 PRO A N 1
ATOM 5379 C CA . PRO A 1 670 ? 27.898 32.210 -35.102 1.00 47.81 670 PRO A CA 1
ATOM 5380 C C . PRO A 1 670 ? 28.105 33.736 -35.044 1.00 47.81 670 PRO A C 1
ATOM 5382 O O . PRO A 1 670 ? 28.720 34.273 -35.959 1.00 47.81 670 PRO A O 1
ATOM 5385 N N . VAL A 1 671 ? 27.597 34.469 -34.037 1.00 49.44 671 VAL A N 1
ATOM 5386 C CA . VAL A 1 671 ? 27.512 35.948 -34.110 1.00 49.44 671 VAL A CA 1
ATOM 5387 C C . VAL A 1 671 ? 27.930 36.657 -32.813 1.00 49.44 671 VAL A C 1
ATOM 5389 O O . VAL A 1 671 ? 27.153 37.410 -32.254 1.00 49.44 671 VAL A O 1
ATOM 5392 N N . GLU A 1 672 ? 29.160 36.463 -32.328 1.00 47.06 672 GLU A N 1
ATOM 5393 C CA . GLU A 1 672 ? 29.758 37.364 -31.310 1.00 47.06 672 GLU A CA 1
ATOM 5394 C C . GLU A 1 672 ? 31.278 37.558 -31.487 1.00 47.06 672 GLU A C 1
ATOM 5396 O O . GLU A 1 672 ? 32.046 37.651 -30.533 1.00 47.06 672 GLU A O 1
ATOM 5401 N N . THR A 1 673 ? 31.758 37.667 -32.728 1.00 45.03 673 THR A N 1
ATOM 5402 C CA . THR A 1 673 ? 33.143 38.097 -32.992 1.00 45.03 673 THR A CA 1
ATOM 5403 C C . THR A 1 673 ? 33.178 39.321 -33.891 1.00 45.03 673 THR A C 1
ATOM 5405 O O . THR A 1 673 ? 33.659 39.240 -35.012 1.00 45.03 673 THR A O 1
ATOM 5408 N N . CYS A 1 674 ? 32.664 40.455 -33.406 1.00 42.06 674 CYS A N 1
ATOM 5409 C CA . CYS A 1 674 ? 32.957 41.789 -33.947 1.00 42.06 674 CYS A CA 1
ATOM 5410 C C . CYS A 1 674 ? 32.660 42.887 -32.904 1.00 42.06 674 CYS A C 1
ATOM 5412 O O . CYS A 1 674 ? 31.803 43.730 -33.123 1.00 42.06 674 CYS A O 1
ATOM 5414 N N . PHE A 1 675 ? 33.375 42.912 -31.775 1.00 38.06 675 PHE A N 1
ATOM 5415 C CA . PHE A 1 675 ? 33.552 44.159 -31.016 1.00 38.06 675 PHE A CA 1
ATOM 5416 C C . PHE A 1 675 ? 34.997 44.281 -30.504 1.00 38.06 675 PHE A C 1
ATOM 5418 O O . PHE A 1 675 ? 35.527 43.327 -29.925 1.00 38.06 675 PHE A O 1
ATOM 5425 N N . PRO A 1 676 ? 35.674 45.422 -30.737 1.00 43.72 676 PRO A N 1
ATOM 5426 C CA . PRO A 1 676 ? 37.045 45.630 -30.302 1.00 43.72 676 PRO A CA 1
ATOM 5427 C C . PRO A 1 676 ? 37.122 45.864 -28.789 1.00 43.72 676 PRO A C 1
ATOM 5429 O O . PRO A 1 676 ? 36.315 46.572 -28.189 1.00 43.72 676 PRO A O 1
ATOM 5432 N N . LYS A 1 677 ? 38.145 45.255 -28.186 1.00 41.84 677 LYS A N 1
ATOM 5433 C CA . LYS A 1 677 ? 38.496 45.334 -26.765 1.00 41.84 677 LYS A CA 1
ATOM 5434 C C . LYS A 1 677 ? 38.829 46.775 -26.357 1.00 41.84 677 LYS A C 1
ATOM 5436 O O . LYS A 1 677 ? 39.730 47.377 -26.938 1.00 41.84 677 LYS A O 1
ATOM 5441 N N . SER A 1 678 ? 38.191 47.277 -25.302 1.00 37.53 678 SER A N 1
ATOM 5442 C CA . SER A 1 678 ? 38.652 48.443 -24.537 1.00 37.53 678 SER A CA 1
ATOM 5443 C C . SER A 1 678 ? 39.500 48.004 -23.322 1.00 37.53 678 SER A C 1
ATOM 5445 O O . SER A 1 678 ? 39.399 46.855 -22.875 1.00 37.53 678 SER A O 1
ATOM 5447 N N . PRO A 1 679 ? 40.419 48.855 -22.822 1.00 48.94 679 PRO A N 1
ATOM 5448 C CA . PRO A 1 679 ? 41.527 48.409 -21.986 1.00 48.94 679 PRO A CA 1
ATOM 5449 C C . PRO A 1 679 ? 41.249 48.458 -20.474 1.00 48.94 679 PRO A C 1
ATOM 5451 O O . PRO A 1 679 ? 40.664 49.398 -19.952 1.00 48.94 679 PRO A O 1
ATOM 5454 N N . LYS A 1 680 ? 41.788 47.435 -19.797 1.00 43.91 680 LYS A N 1
ATOM 5455 C CA . LYS A 1 680 ? 42.378 47.396 -18.443 1.00 43.91 680 LYS A CA 1
ATOM 5456 C C . LYS A 1 680 ? 41.834 48.381 -17.392 1.00 43.91 680 LYS A C 1
ATOM 5458 O O . LYS A 1 680 ? 42.258 49.531 -17.338 1.00 43.91 680 LYS A O 1
ATOM 5463 N N . VAL A 1 681 ? 41.135 47.832 -16.395 1.00 35.72 681 VAL A N 1
ATOM 5464 C CA . VAL A 1 681 ? 41.183 48.347 -15.017 1.00 35.72 681 VAL A CA 1
ATOM 5465 C C . VAL A 1 681 ? 41.730 47.257 -14.101 1.00 35.72 681 VAL A C 1
ATOM 5467 O O . VAL A 1 681 ? 41.239 46.134 -14.034 1.00 35.72 681 VAL A O 1
ATOM 5470 N N . GLN A 1 682 ? 42.825 47.613 -13.448 1.00 38.44 682 GLN A N 1
ATOM 5471 C CA . GLN A 1 682 ? 43.599 46.838 -12.496 1.00 38.44 682 GLN A CA 1
ATOM 5472 C C . GLN A 1 682 ? 43.152 47.289 -11.096 1.00 38.44 682 GLN A C 1
ATOM 5474 O O . GLN A 1 682 ? 43.107 48.498 -10.884 1.00 38.44 682 GLN A O 1
ATOM 5479 N N . ARG A 1 683 ? 42.894 46.361 -10.154 1.00 33.47 683 ARG A N 1
ATOM 5480 C CA . ARG A 1 683 ? 43.468 46.327 -8.781 1.00 33.47 683 ARG A CA 1
ATOM 5481 C C . ARG A 1 683 ? 42.599 45.642 -7.702 1.00 33.47 683 ARG A C 1
ATOM 5483 O O . ARG A 1 683 ? 41.447 45.985 -7.501 1.00 33.47 683 ARG A O 1
ATOM 5490 N N . PHE A 1 684 ? 43.297 44.755 -6.976 1.00 33.00 684 PHE A N 1
ATOM 5491 C CA . PHE A 1 684 ? 43.280 44.421 -5.537 1.00 33.00 684 PHE A CA 1
ATOM 5492 C C . PHE A 1 684 ? 41.967 44.097 -4.800 1.00 33.00 684 PHE A C 1
ATOM 5494 O O . PHE A 1 684 ? 41.163 44.979 -4.546 1.00 33.00 684 PHE A O 1
ATOM 5501 N N . ALA A 1 685 ? 41.895 42.888 -4.219 1.00 31.78 685 ALA A N 1
ATOM 5502 C CA . ALA A 1 685 ? 42.145 42.674 -2.780 1.00 31.78 685 ALA A CA 1
ATOM 5503 C C . ALA A 1 685 ? 42.093 41.177 -2.391 1.00 31.78 685 ALA A C 1
ATOM 5505 O O . ALA A 1 685 ? 41.193 40.443 -2.787 1.00 31.78 685 ALA A O 1
ATOM 5506 N N . ARG A 1 686 ? 43.060 40.741 -1.570 1.00 40.47 686 ARG A N 1
ATOM 5507 C CA . ARG A 1 686 ? 42.965 39.539 -0.713 1.00 40.47 686 ARG A CA 1
ATOM 5508 C C . ARG A 1 686 ? 42.052 39.861 0.487 1.00 40.47 686 ARG A C 1
ATOM 5510 O O . ARG A 1 686 ? 41.987 41.026 0.878 1.00 40.47 686 ARG A O 1
ATOM 5517 N N . PRO A 1 687 ? 41.470 38.853 1.163 1.00 41.41 687 PRO A N 1
ATOM 5518 C CA . PRO A 1 687 ? 42.112 38.449 2.414 1.00 41.41 687 PRO A CA 1
ATOM 5519 C C . PRO A 1 687 ? 42.097 36.939 2.697 1.00 41.41 687 PRO A C 1
ATOM 5521 O O . PRO A 1 687 ? 41.137 36.212 2.467 1.00 41.41 687 PRO A O 1
ATOM 5524 N N . THR A 1 688 ? 43.197 36.510 3.304 1.00 41.28 688 THR A N 1
ATOM 5525 C CA . THR A 1 688 ? 43.405 35.257 4.032 1.00 41.28 688 THR A CA 1
ATOM 5526 C C . THR A 1 688 ? 42.535 35.178 5.292 1.00 41.28 688 THR A C 1
ATOM 5528 O O . THR A 1 688 ? 42.641 36.060 6.147 1.00 41.28 688 THR A O 1
ATOM 5531 N N . LYS A 1 689 ? 41.781 34.086 5.493 1.00 36.47 689 LYS A N 1
ATOM 5532 C CA . LYS A 1 689 ? 41.282 33.676 6.821 1.00 36.47 689 LYS A CA 1
ATOM 5533 C C . LYS A 1 689 ? 41.316 32.150 7.007 1.00 36.47 689 LYS A C 1
ATOM 5535 O O . LYS A 1 689 ? 40.556 31.417 6.397 1.00 36.47 689 LYS A O 1
ATOM 5540 N N . LYS A 1 690 ? 42.242 31.742 7.884 1.00 35.34 690 LYS A N 1
ATOM 5541 C CA . LYS A 1 690 ? 42.204 30.665 8.894 1.00 35.34 690 LYS A CA 1
ATOM 5542 C C . LYS A 1 690 ? 41.231 29.493 8.661 1.00 35.34 690 LYS A C 1
ATOM 5544 O O . LYS A 1 690 ? 40.037 29.615 8.916 1.00 35.34 690 LYS A O 1
ATOM 5549 N N . PHE A 1 691 ? 41.798 28.321 8.370 1.00 31.39 691 PHE A N 1
ATOM 5550 C CA . PHE A 1 691 ? 41.168 27.019 8.606 1.00 31.39 691 PHE A CA 1
ATOM 5551 C C . PHE A 1 691 ? 40.904 26.828 10.110 1.00 31.39 691 PHE A C 1
ATOM 5553 O O . PHE A 1 691 ? 41.835 26.815 10.918 1.00 31.39 691 PHE A O 1
ATOM 5560 N N . ARG A 1 692 ? 39.629 26.691 10.487 1.00 32.72 692 ARG A N 1
ATOM 5561 C CA . ARG A 1 692 ? 39.199 26.166 11.789 1.00 32.72 692 ARG A CA 1
ATOM 5562 C C . ARG A 1 692 ? 38.941 24.665 11.653 1.00 32.72 692 ARG A C 1
ATOM 5564 O O . ARG A 1 692 ? 38.385 24.214 10.658 1.00 32.72 692 ARG A O 1
ATOM 5571 N N . LYS A 1 693 ? 39.376 23.935 12.680 1.00 33.16 693 LYS A N 1
ATOM 5572 C CA . LYS A 1 693 ? 39.170 22.503 12.908 1.00 33.16 693 LYS A CA 1
ATOM 5573 C C . LYS A 1 693 ? 37.678 22.140 12.841 1.00 33.16 693 LYS A C 1
ATOM 5575 O O . LYS A 1 693 ? 36.850 22.864 13.388 1.00 33.16 693 LYS A O 1
ATOM 5580 N N . LEU A 1 694 ? 37.382 21.014 12.193 1.00 33.72 694 LEU A N 1
ATOM 5581 C CA . LEU A 1 694 ? 36.094 20.315 12.231 1.00 33.72 694 LEU A CA 1
ATOM 5582 C C . LEU A 1 694 ? 35.794 19.854 13.671 1.00 33.72 694 LEU A C 1
ATOM 5584 O O . LEU A 1 694 ? 36.711 19.333 14.312 1.00 33.72 694 LEU A O 1
ATOM 5588 N N . PRO A 1 695 ? 34.564 20.005 14.191 1.00 30.77 695 PRO A N 1
ATOM 5589 C CA . PRO A 1 695 ? 34.174 19.365 15.435 1.00 30.77 695 PRO A CA 1
ATOM 5590 C C . PRO A 1 695 ? 33.670 17.943 15.162 1.00 30.77 695 PRO A C 1
ATOM 5592 O O . PRO A 1 695 ? 32.678 17.732 14.467 1.00 30.77 695 PRO A O 1
ATOM 5595 N N . THR A 1 696 ? 34.359 16.968 15.746 1.00 33.41 696 THR A N 1
ATOM 5596 C CA . THR A 1 696 ? 33.795 15.680 16.146 1.00 33.41 696 THR A CA 1
ATOM 5597 C C . THR A 1 696 ? 32.762 15.958 17.237 1.00 33.41 696 THR A C 1
ATOM 5599 O O . THR A 1 696 ? 33.135 16.359 18.338 1.00 33.41 696 THR A O 1
ATOM 5602 N N . TYR A 1 697 ? 31.473 15.785 16.943 1.00 30.41 697 TYR A N 1
ATOM 5603 C CA . TYR A 1 697 ? 30.446 15.760 17.982 1.00 30.41 697 TYR A CA 1
ATOM 5604 C C . TYR A 1 697 ? 30.246 14.321 18.450 1.00 30.41 697 TYR A C 1
ATOM 5606 O O . TYR A 1 697 ? 29.677 13.483 17.756 1.00 30.41 697 TYR A O 1
ATOM 5614 N N . ILE A 1 698 ? 30.797 14.075 19.635 1.00 30.09 698 ILE A N 1
ATOM 5615 C CA . ILE A 1 698 ? 30.430 13.010 20.563 1.00 30.09 698 ILE A CA 1
ATOM 5616 C C . ILE A 1 698 ? 29.024 13.358 21.075 1.00 30.09 698 ILE A C 1
ATOM 5618 O O . ILE A 1 698 ? 28.798 14.486 21.513 1.00 30.09 698 ILE A O 1
ATOM 5622 N N . PHE A 1 699 ? 28.077 12.427 20.963 1.00 31.80 699 PHE A N 1
ATOM 5623 C CA . PHE A 1 699 ? 26.774 12.536 21.617 1.00 31.80 699 PHE A CA 1
ATOM 5624 C C . PHE A 1 699 ? 26.925 12.075 23.068 1.00 31.80 699 PHE A C 1
ATOM 5626 O O . PHE A 1 699 ? 26.957 10.873 23.320 1.00 31.80 699 PHE A O 1
ATOM 5633 N N . ASP A 1 700 ? 27.004 13.037 23.985 1.00 28.69 700 ASP A N 1
ATOM 5634 C CA . ASP A 1 700 ? 26.676 12.833 25.394 1.00 28.69 700 ASP A CA 1
ATOM 5635 C C . ASP A 1 700 ? 25.227 13.279 25.645 1.00 28.69 700 ASP A C 1
ATOM 5637 O O . ASP A 1 700 ? 24.809 14.346 25.195 1.00 28.69 700 ASP A O 1
ATOM 5641 N N . GLU A 1 701 ? 24.508 12.392 26.337 1.00 33.56 701 GLU A N 1
ATOM 5642 C CA . GLU A 1 701 ? 23.335 12.575 27.206 1.00 33.56 701 GLU A CA 1
ATOM 5643 C C . GLU A 1 701 ? 22.184 13.487 26.741 1.00 33.56 701 GLU A C 1
ATOM 5645 O O . GLU A 1 701 ? 22.296 14.705 26.798 1.00 33.56 701 GLU A O 1
ATOM 5650 N N . PHE A 1 702 ? 21.033 12.876 26.410 1.00 32.22 702 PHE A N 1
ATOM 5651 C CA . PHE A 1 702 ? 19.699 13.223 26.945 1.00 32.22 702 PHE A CA 1
ATOM 5652 C C . PHE A 1 702 ? 18.692 12.084 26.738 1.00 32.22 702 PHE A C 1
ATOM 5654 O O . PHE A 1 702 ? 18.618 11.547 25.606 1.00 32.22 702 PHE A O 1
#

Sequence (702 aa):
MAYSIWYRLFPKANNFRSLDALPEEIIVDHILARLTVKEILKVRKINKALCAITKKASVWKRFLPHLRSLQQPLAPLPPTWKYNAREITPLELERLVTRAISLDNNWRGSDPKIYRELHCSAFDNVLDMVLLPGGHYLVTSVQDRLNKFSIVIWAMDHPATGRPCPIIFRQTMVRAYHLQAKYMTVDGRKSLCVAFLRKRHKDTKDKREIPITVEMGSKDDDEDESMPIKYECTTISMSLASLGQLTNRECPPGTRHFENIACTIEKEDPVTVVSRIRTGRQLGAVSLDEIDGAACVCVVKRPNRIVLERLGADFHNNPRMSLTCRISQEYKNQQHSIWNFRVIPSQCQILILRVVRAVKSQDPDTYLVELFDIPTEFGDFSIPPESARFLQSTDKLLNVQIAELRGGTQNDESIMPSIAANKPPPPISLYLRYDTGVDHVSIWPCARPLPPSPPPSPGSVCKERPPMEYYYSLNDVESRTLESKHHDMGCIRTVPGAYRALVYTVPPDLITSPTPTTGLSTYVYRGDEKIYLDPDAALELIPDYFEVHADGMTVDEWTARENGDILMEEEEQRKFIWPQPRQNIHSKRQLLANVPLQDAFDEVLRKGVTAITWDEDTGRVCITTDFEKELHILDFSCARKPDADDQIIFDELQKMAVDESQRLRLIRNPVETCFPKSPKVQRFARPTKKFRKLPTYIFDEF

Radius of gyration: 29.03 Å; chains: 1; bounding box: 76×85×85 Å

pLDDT: mean 81.92, std 20.04, range [24.78, 98.56]

Secondary structure (DSSP, 8-state):
----HHHHHSS--S-TTSGGGS-HHIIIIIIGGGS-HHHHHHHTTT-HHHHHHHTSHHHHHTTTTGGGG-SSPP-PPPSSGGGSTTTS-HHHHHHHHHHHHHHHHHHHSSSPPP-EEEEEE-SSEEEEEEEPTTSSEEEEEEE-TTS-EEEEEEETT-TTTSS-EEEEEEEESS--EEEEEEEEEETTEEEEEEEEEEEEESSTT--PPPPS---TT-GGG---TTS-EEEEEEEEEEEHHHHHHHT-TTS-TTSHHHHHHHHHHHHHS--EEEEEEEESS-EEEEEEEEETTEEEEEEEETTTEEEEEE--S-TTS--EEEEEEPPPGGGTTSEEEEEEEEEEGGGTEEEEEEEEE-SSTTSPPEEEEEEEEPPSS-SEEEE--SEEEEE---S-EEEEEE----PPPTT--SSHHHHHTTPPPPPEEEEEEESSEEEEEEEEEEEEEPPPPPPPPTT--PPPPPSEEEEEEEEEEEEEEEE-S-GGG-EEEEEE-SS-EEEEEE-TT--SSSB---EEEEE-----S-S---GGG----------S--S---HHHHHHHHTS-----S-S-S------------S---SEEEPPPPHHHHHHHHH-EEEEEEETTTTEEEEEESS-SEEEEEESS--PPP-HHHHHHHHHHHHHHHHHHHHHHHHH-SS----PPPP-----------PPPPP-------

Foldseek 3Di:
DPPPVLCVVDPDDPDCPDPSVDDLCCCQVPVLLPDDPVVLVVLLVPDVNSVVSSLDQSSLLSCLLLLLLQPFDFQDDQLDLCQASVNPHSQNSQQRNQLSLLLSQQQVDLAQAFLDKDKDFLQFFFQAKAQERNRQKIWTWGAHPVRWIWIWIWGACQLQPSGIDTQDIGTDPFTWAQWDWYFAQAPNFTKIKIKTKDKDFPDPPDPDDDDPLCLDPDPVPPDDPVTQIKMKIWMWIFGVVLVVVSSDNVQDPPDPSSVVSSVVCCVPTNGATFAMDMDSADKAHWDWDQAPLFTWIWIDGPAFKIKIWTGYRPRVPTQIAMEREDDDPVQPVWDKGFHYWAQDRLQQKIWTWMWTDDPDPQAAIWIKTFIWHHDPDGDYDYTYTPDMDTDDDRFAFDHKDKAHFDDDNPSRSHCSCVSCQPPFTFWTWMWTFTPFAIKIKTWGKDKDADDDDDDDDVPDPDDDDRRIRIDTDPVRMDMDTDGPPDPQQAGWDWADHRQKTWIWHFHPPDSDPFTATQFIWIQRPPDPPPPPDDPVSDDDPDDDDSPDDPDDDDPVNVVVVVPDDDDDDPPPPDDPDDDDPPDDPPDDDPSIRTHDDDPVVSVQSRLGWSYWHANSNSRWIWTDHSVGSMIMITTSGDRDRDDPVNVVVVVVVVVVVVVVVVVVVVVVPPPDPDDDDDDDDDDDDDDDDDDDDDDDDDDDDD